Protein 2VG0 (pdb70)

Structure (mmCIF, N/CA/C/O backbone):
data_2VG0
#
_entry.id   2VG0
#
_cel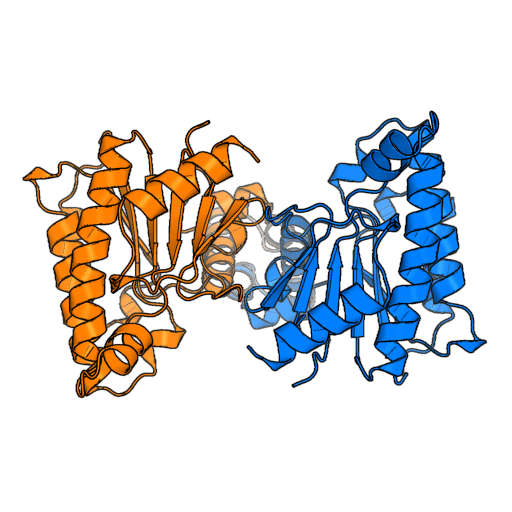l.length_a   58.517
_cell.length_b   73.541
_cell.length_c   102.561
_cell.angle_alpha   90.00
_cell.angle_beta   90.00
_cell.angle_gamma   90.00
#
_symmetry.space_group_name_H-M   'P 21 21 21'
#
loop_
_entity.id
_entity.type
_entity.pdbx_description
1 polymer 'SHORT-CHAIN Z-ISOPRENYL DIPHOSPHATE SYNTHETASE'
2 non-polymer 'GERANYL DIPHOSPHATE'
3 non-polymer GLYCEROL
4 water water
#
loop_
_atom_site.group_PDB
_atom_site.id
_atom_site.type_symbol
_atom_site.label_atom_id
_atom_site.label_alt_id
_atom_site.label_comp_id
_atom_site.label_asym_id
_atom_site.label_entity_id
_atom_site.label_seq_id
_atom_site.pdbx_PDB_ins_code
_atom_site.Cartn_x
_atom_site.Cartn_y
_atom_site.Cartn_z
_atom_site.occupancy
_atom_site.B_iso_or_equiv
_atom_site.auth_seq_id
_atom_site.auth_comp_id
_atom_site.auth_asym_id
_atom_site.auth_atom_id
_atom_site.pdbx_PDB_model_num
ATOM 1 N N . ASP A 1 1 ? 19.213 -17.761 -8.624 1.00 41.90 30 ASP A N 1
ATOM 2 C CA . ASP A 1 1 ? 18.057 -16.990 -8.099 1.00 41.12 30 ASP A CA 1
ATOM 3 C C . ASP A 1 1 ? 18.540 -15.813 -7.265 1.00 39.82 30 ASP A C 1
ATOM 4 O O . ASP A 1 1 ? 17.937 -14.740 -7.306 1.00 39.91 30 ASP A O 1
ATOM 9 N N . LEU A 1 2 ? 19.612 -16.038 -6.502 1.00 37.27 31 LEU A N 1
ATOM 10 C CA . LEU A 1 2 ? 20.157 -15.064 -5.551 1.00 35.43 31 LEU A CA 1
ATOM 11 C C . LEU A 1 2 ? 21.511 -14.506 -6.003 1.00 32.95 31 LEU A C 1
ATOM 12 O O . LEU A 1 2 ? 22.395 -15.257 -6.401 1.00 32.02 31 LEU A O 1
ATOM 17 N N . PRO A 1 3 ? 21.697 -13.181 -5.933 1.00 30.50 32 PRO A N 1
ATOM 18 C CA . PRO A 1 3 ? 23.046 -12.705 -6.242 1.00 30.03 32 PRO A CA 1
ATOM 19 C C . PRO A 1 3 ? 24.099 -13.237 -5.282 1.00 28.76 32 PRO A C 1
ATOM 20 O O . PRO A 1 3 ? 23.826 -13.414 -4.100 1.00 29.46 32 PRO A O 1
ATOM 24 N N . ARG A 1 4 ? 25.288 -13.505 -5.804 1.00 28.14 33 ARG A N 1
ATOM 25 C CA . ARG A 1 4 ? 26.452 -13.750 -4.986 1.00 28.25 33 ARG A CA 1
ATOM 26 C C . ARG A 1 4 ? 27.023 -12.441 -4.452 1.00 27.02 33 ARG A C 1
ATOM 27 O O . ARG A 1 4 ? 27.460 -12.354 -3.299 1.00 26.11 33 ARG A O 1
ATOM 35 N N . HIS A 1 5 ? 27.019 -11.424 -5.309 1.00 26.06 34 HIS A N 1
ATOM 36 C CA . HIS A 1 5 ? 27.652 -10.152 -5.014 1.00 25.91 34 HIS A CA 1
ATOM 37 C C . HIS A 1 5 ? 26.700 -9.038 -5.451 1.00 25.58 34 HIS A C 1
ATOM 38 O O . HIS A 1 5 ? 26.320 -8.958 -6.627 1.00 25.92 34 HIS A O 1
ATOM 45 N N . ILE A 1 6 ? 26.264 -8.228 -4.495 1.00 25.43 35 ILE A N 1
ATOM 46 C CA . ILE A 1 6 ? 25.464 -7.048 -4.797 1.00 25.80 35 ILE A CA 1
ATOM 47 C C . ILE A 1 6 ? 26.302 -5.810 -4.595 1.00 25.78 35 ILE A C 1
ATOM 48 O O . ILE A 1 6 ? 26.982 -5.667 -3.573 1.00 26.00 35 ILE A O 1
ATOM 53 N N . ALA A 1 7 ? 26.215 -4.892 -5.555 1.00 26.22 36 ALA A N 1
ATOM 54 C CA . ALA A 1 7 ? 26.907 -3.612 -5.469 1.00 26.13 36 ALA A CA 1
ATOM 55 C C . ALA A 1 7 ? 25.862 -2.515 -5.397 1.00 26.65 36 ALA A C 1
ATOM 56 O O . ALA A 1 7 ? 24.823 -2.596 -6.055 1.00 26.82 36 ALA A O 1
ATOM 58 N N . VAL A 1 8 ? 26.116 -1.513 -4.562 1.00 27.22 37 VAL A N 1
ATOM 59 C CA . VAL A 1 8 ? 25.131 -0.477 -4.282 1.00 28.19 37 VAL A CA 1
ATOM 60 C C . VAL A 1 8 ? 25.757 0.892 -4.434 1.00 28.61 37 VAL A C 1
ATOM 61 O O . VAL A 1 8 ? 26.762 1.197 -3.784 1.00 26.84 37 VAL A O 1
ATOM 65 N N . LEU A 1 9 ? 25.174 1.699 -5.319 1.00 29.21 38 LEU A N 1
ATOM 66 C CA . LEU A 1 9 ? 25.540 3.106 -5.446 1.00 31.84 38 LEU A CA 1
ATOM 67 C C . LEU A 1 9 ? 24.521 3.901 -4.655 1.00 33.19 38 LEU A C 1
ATOM 68 O O . LEU A 1 9 ? 23.347 3.931 -5.008 1.00 35.72 38 LEU A O 1
ATOM 73 N N . CYS A 1 10 ? 24.997 4.581 -3.634 1.00 33.95 39 CYS A N 1
ATOM 74 C CA . CYS A 1 10 ? 24.165 5.241 -2.626 1.00 34.28 39 CYS A CA 1
ATOM 75 C C . CYS A 1 10 ? 23.889 6.722 -2.908 1.00 34.71 39 CYS A C 1
ATOM 76 O O . CYS A 1 10 ? 24.317 7.603 -2.163 1.00 37.32 39 CYS A O 1
ATOM 79 N N . ASP A 1 11 ? 23.094 6.973 -3.926 1.00 34.24 40 ASP A N 1
ATOM 80 C CA . ASP A 1 11 ? 22.866 8.304 -4.432 1.00 34.02 40 ASP A CA 1
ATOM 81 C C . ASP A 1 11 ? 21.680 8.974 -3.764 1.00 32.76 40 ASP A C 1
ATOM 82 O O . ASP A 1 11 ? 20.743 8.298 -3.353 1.00 32.81 40 ASP A O 1
ATOM 87 N N . GLY A 1 12 ? 21.714 10.300 -3.726 1.00 31.58 41 GLY A N 1
ATOM 88 C CA . GLY A 1 12 ? 20.559 11.096 -3.316 1.00 31.29 41 GLY A CA 1
ATOM 89 C C . GLY A 1 12 ? 20.600 11.602 -1.903 1.00 30.28 41 GLY A C 1
ATOM 90 O O . GLY A 1 12 ? 19.593 12.066 -1.391 1.00 29.88 41 GLY A O 1
ATOM 91 N N . ASN A 1 13 ? 21.750 11.506 -1.248 1.00 29.74 42 ASN A N 1
ATOM 92 C CA . ASN A 1 13 ? 21.834 11.910 0.159 1.00 29.92 42 ASN A CA 1
ATOM 93 C C . ASN A 1 13 ? 21.575 13.399 0.346 1.00 29.14 42 ASN A C 1
ATOM 94 O O . ASN A 1 13 ? 20.861 13.806 1.264 1.00 29.49 42 ASN A O 1
ATOM 99 N N . ARG A 1 14 ? 22.145 14.219 -0.530 1.00 28.96 43 ARG A N 1
ATOM 100 C CA . ARG A 1 14 ? 21.973 15.670 -0.380 1.00 29.25 43 ARG A CA 1
ATOM 101 C C . ARG A 1 14 ? 20.556 16.073 -0.757 1.00 28.88 43 ARG A C 1
ATOM 102 O O . ARG A 1 14 ? 19.905 16.837 -0.041 1.00 28.88 43 ARG A O 1
ATOM 110 N N . ARG A 1 15 ? 20.066 15.536 -1.863 1.00 29.04 44 ARG A N 1
ATOM 111 C CA . ARG A 1 15 ? 18.686 15.777 -2.281 1.00 29.66 44 ARG A CA 1
ATOM 112 C C . ARG A 1 15 ? 17.700 15.378 -1.195 1.00 28.59 44 ARG A C 1
ATOM 113 O O . ARG A 1 15 ? 16.717 16.077 -0.950 1.00 28.32 44 ARG A O 1
ATOM 121 N N . TRP A 1 16 ? 17.964 14.249 -0.546 1.00 27.93 45 TRP A N 1
ATOM 122 C CA . TRP A 1 16 ? 17.135 13.810 0.556 1.00 27.47 45 TRP A CA 1
ATOM 123 C C . TRP A 1 16 ? 17.114 14.857 1.675 1.00 26.77 45 TRP A C 1
ATOM 124 O O . TRP A 1 16 ? 16.051 15.199 2.187 1.00 25.89 45 TRP A O 1
ATOM 135 N N . ALA A 1 17 ? 18.289 15.354 2.054 1.00 26.69 46 ALA A N 1
ATOM 136 C CA . ALA A 1 17 ? 18.387 16.335 3.138 1.00 26.69 46 ALA A CA 1
ATOM 137 C C . ALA A 1 17 ? 17.617 17.598 2.764 1.00 26.68 46 ALA A C 1
ATOM 138 O O . ALA A 1 17 ? 16.850 18.124 3.559 1.00 27.02 46 ALA A O 1
ATOM 140 N N . ARG A 1 18 ? 17.800 18.078 1.542 1.00 27.77 47 ARG A N 1
ATOM 141 C CA . ARG A 1 18 ? 17.085 19.283 1.108 1.00 28.63 47 ARG A CA 1
ATOM 142 C C . ARG A 1 18 ? 15.575 19.094 1.120 1.00 29.09 47 ARG A C 1
ATOM 143 O O . ARG A 1 18 ? 14.833 19.988 1.548 1.00 28.94 47 ARG A O 1
ATOM 151 N N . SER A 1 19 ? 15.134 17.927 0.669 1.00 29.70 48 SER A N 1
ATOM 152 C CA . SER A 1 19 ? 13.711 17.608 0.585 1.00 30.58 48 SER A CA 1
ATOM 153 C C . SER A 1 19 ? 13.117 17.619 1.983 1.00 31.23 48 SER A C 1
ATOM 154 O O . SER A 1 19 ? 12.007 18.092 2.188 1.00 31.14 48 SER A O 1
ATOM 157 N N . ALA A 1 20 ? 13.902 17.153 2.948 1.00 31.21 49 ALA A N 1
ATOM 158 C CA . ALA A 1 20 ? 13.486 17.106 4.352 1.00 31.82 49 ALA A CA 1
ATOM 159 C C . ALA A 1 20 ? 13.567 18.465 5.052 1.00 32.32 49 ALA A C 1
ATOM 160 O O . ALA A 1 20 ? 13.141 18.603 6.201 1.00 32.53 49 ALA A O 1
ATOM 162 N N . GLY A 1 21 ? 14.097 19.472 4.372 1.00 32.36 50 GLY A N 1
ATOM 163 C CA . GLY A 1 21 ? 14.193 20.822 4.928 1.00 32.68 50 GLY A CA 1
ATOM 164 C C . GLY A 1 21 ? 15.445 21.118 5.728 1.00 32.92 50 GLY A C 1
ATOM 165 O O . GLY A 1 21 ? 15.492 22.118 6.439 1.00 33.61 50 GLY A O 1
ATOM 166 N N . TYR A 1 22 ? 16.467 20.267 5.622 1.00 32.58 51 TYR A N 1
ATOM 167 C CA . TYR A 1 22 ? 17.704 20.484 6.364 1.00 33.22 51 TYR A CA 1
ATOM 168 C C . TYR A 1 22 ? 18.615 21.402 5.563 1.00 33.96 51 TYR A C 1
ATOM 169 O O . TYR A 1 22 ? 18.675 21.292 4.350 1.00 33.90 51 TYR A O 1
ATOM 178 N N . ASP A 1 23 ? 19.292 22.321 6.244 1.00 35.46 52 ASP A N 1
ATOM 179 C CA . ASP A 1 23 ? 20.231 23.231 5.569 1.00 35.80 52 ASP A CA 1
ATOM 180 C C . ASP A 1 23 ? 21.595 22.571 5.453 1.00 36.16 52 ASP A C 1
ATOM 181 O O . ASP A 1 23 ? 22.395 22.910 4.564 1.00 36.64 52 ASP A O 1
ATOM 186 N N . ASP A 1 24 ? 21.843 21.611 6.337 1.00 35.38 53 ASP A N 1
ATOM 187 C CA . ASP A 1 24 ? 23.122 20.932 6.404 1.00 34.55 53 ASP A CA 1
ATOM 188 C C . ASP A 1 24 ? 22.956 19.563 5.750 1.00 33.58 53 ASP A C 1
ATOM 189 O O . ASP A 1 24 ? 22.241 18.712 6.274 1.00 32.25 53 ASP A O 1
ATOM 194 N N . VAL A 1 25 ? 23.597 19.354 4.603 1.00 32.57 54 VAL A N 1
ATOM 195 C CA . VAL A 1 25 ? 23.410 18.102 3.867 1.00 32.31 54 VAL A CA 1
ATOM 196 C C . VAL A 1 25 ? 24.021 16.898 4.579 1.00 31.34 54 VAL A C 1
ATOM 197 O O . VAL A 1 25 ? 23.698 15.751 4.248 1.00 30.69 54 VAL A O 1
ATOM 201 N N . SER A 1 26 ? 24.874 17.139 5.572 1.00 31.34 55 SER A N 1
ATOM 202 C CA . SER A 1 26 ? 25.416 16.022 6.353 1.00 31.14 55 SER A CA 1
ATOM 203 C C . SER A 1 26 ? 24.303 15.217 7.052 1.00 30.53 55 SER A C 1
ATOM 204 O O . SER A 1 26 ? 24.491 14.042 7.345 1.00 30.84 55 SER A O 1
ATOM 207 N N . TYR A 1 27 ? 23.136 15.818 7.286 1.00 29.81 56 TYR A N 1
ATOM 208 C CA . TYR A 1 27 ? 21.981 15.067 7.805 1.00 29.34 56 TYR A CA 1
ATOM 209 C C . TYR A 1 27 ? 21.636 13.949 6.826 1.00 28.07 56 TYR A C 1
ATOM 210 O O . TYR A 1 27 ? 21.305 12.837 7.231 1.00 27.12 56 TYR A O 1
ATOM 219 N N . GLY A 1 28 ? 21.745 14.244 5.539 1.00 27.20 57 GLY A N 1
ATOM 220 C CA . GLY A 1 28 ? 21.554 13.233 4.481 1.00 27.58 57 GLY A CA 1
ATOM 221 C C . GLY A 1 28 ? 22.595 12.140 4.508 1.00 28.24 57 GLY A C 1
ATOM 222 O O . GLY A 1 28 ? 22.281 10.938 4.451 1.00 27.96 57 GLY A O 1
ATOM 223 N N . TYR A 1 29 ? 23.854 12.537 4.612 1.00 28.43 58 TYR A N 1
ATOM 224 C CA . TYR A 1 29 ? 24.917 11.541 4.675 1.00 29.31 58 TYR A CA 1
ATOM 225 C C . TYR A 1 29 ? 24.814 10.654 5.909 1.00 28.53 58 TYR A C 1
ATOM 226 O O . TYR A 1 29 ? 25.071 9.461 5.827 1.00 28.81 58 TYR A O 1
ATOM 235 N N . ARG A 1 30 ? 24.395 11.218 7.033 1.00 28.41 59 ARG A N 1
ATOM 236 C CA . ARG A 1 30 ? 24.282 10.453 8.268 1.00 29.08 59 ARG A CA 1
ATOM 237 C C . ARG A 1 30 ? 23.140 9.447 8.164 1.00 27.98 59 ARG A C 1
ATOM 238 O O . ARG A 1 30 ? 23.273 8.312 8.627 1.00 27.20 59 ARG A O 1
ATOM 246 N N . MET A 1 31 ? 22.031 9.842 7.533 1.00 27.01 60 MET A N 1
ATOM 247 C CA . MET A 1 31 ? 20.941 8.896 7.340 1.00 26.81 60 MET A CA 1
ATOM 248 C C . MET A 1 31 ? 21.343 7.840 6.317 1.00 26.27 60 MET A C 1
ATOM 249 O O . MET A 1 31 ? 21.026 6.662 6.478 1.00 26.16 60 MET A O 1
ATOM 254 N N . GLY A 1 32 ? 22.051 8.244 5.267 1.00 26.18 61 GLY A N 1
ATOM 255 C CA . GLY A 1 32 ? 22.574 7.262 4.321 1.00 26.44 61 GLY A CA 1
ATOM 256 C C . GLY A 1 32 ? 23.484 6.253 4.990 1.00 26.57 61 GLY A C 1
ATOM 257 O O . GLY A 1 32 ? 23.430 5.055 4.701 1.00 26.66 61 GLY A O 1
ATOM 258 N N . ALA A 1 33 ? 24.311 6.730 5.914 1.00 26.81 62 ALA A N 1
ATOM 259 C CA . ALA A 1 33 ? 25.191 5.844 6.683 1.00 26.72 62 ALA A CA 1
ATOM 260 C C . ALA A 1 33 ? 24.387 4.826 7.504 1.00 26.82 62 ALA A C 1
ATOM 261 O O . ALA A 1 33 ? 24.756 3.647 7.598 1.00 27.53 62 ALA A O 1
ATOM 263 N N . ALA A 1 34 ? 23.291 5.269 8.117 1.00 26.48 63 ALA A N 1
ATOM 264 C CA . ALA A 1 34 ? 22.409 4.335 8.817 1.00 26.90 63 ALA A CA 1
ATOM 265 C C . ALA A 1 34 ? 21.854 3.267 7.876 1.00 26.50 63 ALA A C 1
ATOM 266 O O . ALA A 1 34 ? 21.753 2.111 8.236 1.00 26.74 63 ALA A O 1
ATOM 268 N N . LYS A 1 35 ? 21.468 3.684 6.673 1.00 26.64 64 LYS A N 1
ATOM 269 C CA . LYS A 1 35 ? 20.929 2.766 5.671 1.00 27.31 64 LYS A CA 1
ATOM 270 C C . LYS A 1 35 ? 21.969 1.804 5.123 1.00 27.28 64 LYS A C 1
ATOM 271 O O . LYS A 1 35 ? 21.639 0.673 4.764 1.00 27.18 64 LYS A O 1
ATOM 277 N N . ILE A 1 36 ? 23.220 2.242 5.042 1.00 27.88 65 ILE A N 1
ATOM 278 C CA . ILE A 1 36 ? 24.291 1.323 4.660 1.00 28.38 65 ILE A CA 1
ATOM 279 C C . ILE A 1 36 ? 24.359 0.183 5.659 1.00 27.73 65 ILE A C 1
ATOM 280 O O . ILE A 1 36 ? 24.395 -0.985 5.270 1.00 27.68 65 ILE A O 1
ATOM 285 N N . ALA A 1 37 ? 24.348 0.519 6.951 1.00 27.73 66 ALA A N 1
ATOM 286 C CA . ALA A 1 37 ? 24.381 -0.496 7.992 1.00 27.79 66 ALA A CA 1
ATOM 287 C C . ALA A 1 37 ? 23.201 -1.459 7.876 1.00 27.95 66 ALA A C 1
ATOM 288 O O . ALA A 1 37 ? 23.374 -2.686 7.990 1.00 27.66 66 ALA A O 1
ATOM 290 N N . GLU A 1 38 ? 22.006 -0.918 7.649 1.00 27.50 67 GLU A N 1
ATOM 291 C CA . GLU A 1 38 ? 20.823 -1.759 7.455 1.00 27.50 67 GLU A CA 1
ATOM 292 C C . GLU A 1 38 ? 20.958 -2.690 6.267 1.00 26.99 67 GLU A C 1
ATOM 293 O O . GLU A 1 38 ? 20.705 -3.882 6.382 1.00 26.69 67 GLU A O 1
ATOM 299 N N . MET A 1 39 ? 21.333 -2.120 5.126 1.00 27.21 68 MET A N 1
ATOM 300 C CA . MET A 1 39 ? 21.454 -2.846 3.868 1.00 27.36 68 MET A CA 1
ATOM 301 C C . MET A 1 39 ? 22.408 -4.024 4.024 1.00 26.71 68 MET A C 1
ATOM 302 O O . MET A 1 39 ? 22.105 -5.130 3.584 1.00 26.47 68 MET A O 1
ATOM 307 N N . LEU A 1 40 ? 23.560 -3.799 4.649 1.00 26.43 69 LEU A N 1
ATOM 308 C CA . LEU A 1 40 ? 24.538 -4.881 4.822 1.00 26.92 69 LEU A CA 1
ATOM 309 C C . LEU A 1 40 ? 23.978 -6.007 5.687 1.00 27.03 69 LEU A C 1
ATOM 310 O O . LEU A 1 40 ? 24.156 -7.179 5.379 1.00 26.39 69 LEU A O 1
ATOM 315 N N . ARG A 1 41 ? 23.227 -5.657 6.726 1.00 27.67 70 ARG A N 1
ATOM 316 C CA . ARG A 1 41 ? 22.525 -6.670 7.529 1.00 28.65 70 ARG A CA 1
ATOM 317 C C . ARG A 1 41 ? 21.538 -7.476 6.696 1.00 27.51 70 ARG A C 1
ATOM 318 O O . ARG A 1 41 ? 21.495 -8.699 6.805 1.00 27.05 70 ARG A O 1
ATOM 326 N N . TRP A 1 42 ? 20.781 -6.803 5.833 1.00 27.03 71 TRP A N 1
ATOM 327 C CA . TRP A 1 42 ? 19.821 -7.474 4.966 1.00 26.71 71 TRP A CA 1
ATOM 328 C C . TRP A 1 42 ? 20.537 -8.436 4.046 1.00 26.75 71 TRP A C 1
ATOM 329 O O . TRP A 1 42 ? 20.099 -9.562 3.871 1.00 26.85 71 TRP A O 1
ATOM 340 N N . CYS A 1 43 ? 21.632 -7.967 3.454 1.00 26.44 72 CYS A N 1
ATOM 341 C CA . CYS A 1 43 ? 22.426 -8.770 2.539 1.00 26.53 72 CYS A CA 1
ATOM 342 C C . CYS A 1 43 ? 22.953 -10.025 3.226 1.00 27.03 72 CYS A C 1
ATOM 343 O O . CYS A 1 43 ? 22.820 -11.123 2.712 1.00 26.42 72 CYS A O 1
ATOM 346 N N . HIS A 1 44 ? 23.541 -9.852 4.399 1.00 27.61 73 HIS A N 1
ATOM 347 C CA . HIS A 1 44 ? 24.055 -10.982 5.164 1.00 28.41 73 HIS A CA 1
ATOM 348 C C . HIS A 1 44 ? 22.941 -11.990 5.442 1.00 28.27 73 HIS A C 1
ATOM 349 O O . HIS A 1 44 ? 23.086 -13.195 5.213 1.00 27.97 73 HIS A O 1
ATOM 356 N N . GLU A 1 45 ? 21.811 -11.496 5.906 1.00 28.61 74 GLU A N 1
ATOM 357 C CA . GLU A 1 45 ? 20.730 -12.376 6.300 1.00 29.67 74 GLU A CA 1
ATOM 358 C C . GLU A 1 45 ? 20.032 -13.067 5.132 1.00 29.40 74 GLU A C 1
ATOM 359 O O . GLU A 1 45 ? 19.508 -14.161 5.289 1.00 29.17 74 GLU A O 1
ATOM 365 N N . ALA A 1 46 ? 20.098 -12.457 3.960 1.00 29.01 75 ALA A N 1
ATOM 366 C CA . ALA A 1 46 ? 19.534 -13.021 2.747 1.00 28.60 75 ALA A CA 1
ATOM 367 C C . ALA A 1 46 ? 20.483 -14.030 2.096 1.00 28.51 75 ALA A C 1
ATOM 368 O O . ALA A 1 46 ? 20.101 -14.703 1.139 1.00 28.46 75 ALA A O 1
ATOM 370 N N . GLY A 1 47 ? 21.709 -14.137 2.607 1.00 27.59 76 GLY A N 1
ATOM 371 C CA . GLY A 1 47 ? 22.663 -15.136 2.113 1.00 27.78 76 GLY A CA 1
ATOM 372 C C . GLY A 1 47 ? 23.504 -14.650 0.958 1.00 27.50 76 GLY A C 1
ATOM 373 O O . GLY A 1 47 ? 24.117 -15.457 0.235 1.00 27.02 76 GLY A O 1
ATOM 374 N N . ILE A 1 48 ? 23.529 -13.333 0.784 1.00 27.08 77 ILE A N 1
ATOM 375 C CA . ILE A 1 48 ? 24.410 -12.701 -0.190 1.00 27.04 77 ILE A CA 1
ATOM 376 C C . ILE A 1 48 ? 25.838 -12.882 0.322 1.00 27.07 77 ILE A C 1
ATOM 377 O O . ILE A 1 48 ? 26.090 -12.711 1.517 1.00 27.62 77 ILE A O 1
ATOM 382 N N . GLU A 1 49 ? 26.769 -13.262 -0.551 1.00 27.19 78 GLU A N 1
ATOM 383 C CA . GLU A 1 49 ? 28.140 -13.550 -0.109 1.00 27.41 78 GLU A CA 1
ATOM 384 C C . GLU A 1 49 ? 29.024 -12.326 0.038 1.00 26.85 78 GLU A C 1
ATOM 385 O O . GLU A 1 49 ? 29.906 -12.290 0.892 1.00 26.90 78 GLU A O 1
ATOM 391 N N . LEU A 1 50 ? 28.805 -11.337 -0.826 1.00 25.88 79 LEU A N 1
ATOM 392 C CA . LEU A 1 50 ? 29.651 -10.161 -0.897 1.00 25.83 79 LEU A CA 1
ATOM 393 C C . LEU A 1 50 ? 28.785 -8.964 -1.249 1.00 25.22 79 LEU A C 1
ATOM 394 O O . LEU A 1 50 ? 27.917 -9.066 -2.099 1.00 25.14 79 LEU A O 1
ATOM 399 N N . ALA A 1 51 ? 28.988 -7.860 -0.539 1.00 24.65 80 ALA A N 1
ATOM 400 C CA . ALA A 1 51 ? 28.325 -6.598 -0.848 1.00 24.40 80 ALA A CA 1
ATOM 401 C C . ALA A 1 51 ? 29.382 -5.539 -1.012 1.00 24.08 80 ALA A C 1
ATOM 402 O O . ALA A 1 51 ? 30.288 -5.432 -0.184 1.00 24.90 80 ALA A O 1
ATOM 404 N N . THR A 1 52 ? 29.249 -4.727 -2.059 1.00 24.49 81 THR A N 1
ATOM 405 C CA . THR A 1 52 ? 30.131 -3.579 -2.229 1.00 24.74 81 THR A CA 1
ATOM 406 C C . THR A 1 52 ? 29.296 -2.335 -2.126 1.00 25.47 81 THR A C 1
ATOM 407 O O . THR A 1 52 ? 28.299 -2.200 -2.850 1.00 26.61 81 THR A O 1
ATOM 411 N N . VAL A 1 53 ? 29.718 -1.402 -1.276 1.00 25.72 82 VAL A N 1
ATOM 412 C CA . VAL A 1 53 ? 28.978 -0.166 -1.112 1.00 26.35 82 VAL A CA 1
ATOM 413 C C . VAL A 1 53 ? 29.846 1.002 -1.559 1.00 26.55 82 VAL A C 1
ATOM 414 O O . VAL A 1 53 ? 31.010 1.095 -1.182 1.00 26.10 82 VAL A O 1
ATOM 418 N N . TYR A 1 54 ? 29.271 1.874 -2.379 1.00 27.59 83 TYR A N 1
ATOM 419 C CA . TYR A 1 54 ? 29.996 3.010 -2.919 1.00 28.85 83 TYR A CA 1
ATOM 420 C C . TYR A 1 54 ? 29.899 4.175 -1.966 1.00 29.55 83 TYR A C 1
ATOM 421 O O . TYR A 1 54 ? 28.868 4.867 -1.903 1.00 31.30 83 TYR A O 1
ATOM 430 N N . LEU A 1 55 ? 30.961 4.399 -1.210 1.00 29.02 84 LEU A N 1
ATOM 431 C CA . LEU A 1 55 ? 30.948 5.411 -0.176 1.00 28.78 84 LEU A CA 1
ATOM 432 C C . LEU A 1 55 ? 31.545 6.741 -0.628 1.00 28.42 84 LEU A C 1
ATOM 433 O O . LEU A 1 55 ? 31.066 7.786 -0.220 1.00 28.48 84 LEU A O 1
ATOM 438 N N . LEU A 1 56 ? 32.587 6.716 -1.443 1.00 28.04 85 LEU A N 1
ATOM 439 C CA . LEU A 1 56 ? 33.237 7.964 -1.844 1.00 29.10 85 LEU A CA 1
ATOM 440 C C . LEU A 1 56 ? 33.913 7.816 -3.189 1.00 29.37 85 LEU A C 1
ATOM 441 O O . LEU A 1 56 ? 34.836 7.039 -3.339 1.00 28.27 85 LEU A O 1
ATOM 446 N N . SER A 1 57 ? 33.395 8.553 -4.172 1.00 30.11 86 SER A N 1
ATOM 447 C CA . SER A 1 57 ? 33.938 8.573 -5.510 1.00 31.70 86 SER A CA 1
ATOM 448 C C . SER A 1 57 ? 35.039 9.599 -5.596 1.00 32.43 86 SER A C 1
ATOM 449 O O . SER A 1 57 ? 35.115 10.520 -4.786 1.00 31.28 86 SER A O 1
ATOM 452 N N . THR A 1 58 ? 35.874 9.486 -6.615 1.00 34.31 87 THR A N 1
ATOM 453 C CA . THR A 1 58 ? 36.863 10.540 -6.847 1.00 36.05 87 THR A CA 1
ATOM 454 C C . THR A 1 58 ? 36.158 11.884 -7.157 1.00 37.44 87 THR A C 1
ATOM 455 O O . THR A 1 58 ? 36.643 12.940 -6.731 1.00 37.80 87 THR A O 1
ATOM 459 N N . GLU A 1 59 ? 34.999 11.848 -7.822 1.00 38.57 88 GLU A N 1
ATOM 460 C CA . GLU A 1 59 ? 34.188 13.070 -8.038 1.00 40.14 88 GLU A CA 1
ATOM 461 C C . GLU A 1 59 ? 33.879 13.767 -6.719 1.00 40.29 88 GLU A C 1
ATOM 462 O O . GLU A 1 59 ? 34.046 14.984 -6.588 1.00 40.12 88 GLU A O 1
ATOM 468 N N . ASN A 1 60 ? 33.436 12.992 -5.731 1.00 40.59 89 ASN A N 1
ATOM 469 C CA . ASN A 1 60 ? 33.047 13.543 -4.427 1.00 41.24 89 ASN A CA 1
ATOM 470 C C . ASN A 1 60 ? 34.172 14.328 -3.773 1.00 41.40 89 ASN A C 1
ATOM 471 O O . ASN A 1 60 ? 33.928 15.234 -2.983 1.00 40.57 89 ASN A O 1
ATOM 476 N N . LEU A 1 61 ? 35.403 13.935 -4.080 1.00 41.94 90 LEU A N 1
ATOM 477 C CA . LEU A 1 61 ? 36.588 14.497 -3.448 1.00 43.21 90 LEU A CA 1
ATOM 478 C C . LEU A 1 61 ? 36.915 15.916 -3.925 1.00 44.05 90 LEU A C 1
ATOM 479 O O . LEU A 1 61 ? 37.826 16.546 -3.407 1.00 42.87 90 LEU A O 1
ATOM 484 N N . GLN A 1 62 ? 36.168 16.417 -4.901 1.00 45.73 91 GLN A N 1
ATOM 485 C CA . GLN A 1 62 ? 36.402 17.764 -5.426 1.00 47.30 91 GLN A CA 1
ATOM 486 C C . GLN A 1 62 ? 35.561 18.829 -4.731 1.00 48.36 91 GLN A C 1
ATOM 487 O O . GLN A 1 62 ? 35.683 20.012 -5.027 1.00 49.30 91 GLN A O 1
ATOM 493 N N . ARG A 1 63 ? 34.746 18.424 -3.772 1.00 49.13 92 ARG A N 1
ATOM 494 C CA . ARG A 1 63 ? 33.770 19.329 -3.189 1.00 49.38 92 ARG A CA 1
ATOM 495 C C . ARG A 1 63 ? 34.328 20.173 -2.059 1.00 48.84 92 ARG A C 1
ATOM 496 O O . ARG A 1 63 ? 35.471 19.989 -1.621 1.00 48.85 92 ARG A O 1
ATOM 504 N N . ASP A 1 64 ? 33.507 21.116 -1.605 1.00 47.41 93 ASP A N 1
ATOM 505 C CA . ASP A 1 64 ? 33.890 22.017 -0.532 1.00 46.74 93 ASP A CA 1
ATOM 506 C C . ASP A 1 64 ? 34.675 21.262 0.537 1.00 45.51 93 ASP A C 1
ATOM 507 O O . ASP A 1 64 ? 34.176 20.272 1.068 1.00 44.79 93 ASP A O 1
ATOM 512 N N . PRO A 1 65 ? 35.902 21.718 0.848 1.00 44.36 94 PRO A N 1
ATOM 513 C CA . PRO A 1 65 ? 36.733 21.085 1.881 1.00 43.77 94 PRO A CA 1
ATOM 514 C C . PRO A 1 65 ? 36.038 20.776 3.212 1.00 43.10 94 PRO A C 1
ATOM 515 O O . PRO A 1 65 ? 36.218 19.676 3.746 1.00 42.24 94 PRO A O 1
ATOM 519 N N . ASP A 1 66 ? 35.254 21.714 3.736 1.00 42.43 95 ASP A N 1
ATOM 520 C CA . ASP A 1 66 ? 34.608 21.510 5.041 1.00 42.37 95 ASP A CA 1
ATOM 521 C C . ASP A 1 66 ? 33.528 20.441 4.944 1.00 41.76 95 ASP A C 1
ATOM 522 O O . ASP A 1 66 ? 33.460 19.529 5.776 1.00 41.59 95 ASP A O 1
ATOM 527 N N . GLU A 1 67 ? 32.678 20.566 3.933 1.00 41.33 96 GLU A N 1
ATOM 528 C CA . GLU A 1 67 ? 31.650 19.559 3.685 1.00 40.68 96 GLU A CA 1
ATOM 529 C C . GLU A 1 67 ? 32.288 18.186 3.458 1.00 39.26 96 GLU A C 1
ATOM 530 O O . GLU A 1 67 ? 31.809 17.168 3.982 1.00 39.12 96 GLU A O 1
ATOM 536 N N . LEU A 1 68 ? 33.371 18.167 2.685 1.00 37.73 97 LEU A N 1
ATOM 537 C CA . LEU A 1 68 ? 34.067 16.925 2.375 1.00 37.04 97 LEU A CA 1
ATOM 538 C C . LEU A 1 68 ? 34.643 16.289 3.630 1.00 36.27 97 LEU A C 1
ATOM 539 O O . LEU A 1 68 ? 34.548 15.079 3.810 1.00 36.30 97 LEU A O 1
ATOM 544 N N . ALA A 1 69 ? 35.220 17.103 4.504 1.00 35.88 98 ALA A N 1
ATOM 545 C CA . ALA A 1 69 ? 35.795 16.578 5.743 1.00 34.95 98 ALA A CA 1
ATOM 546 C C . ALA A 1 69 ? 34.726 15.907 6.594 1.00 34.54 98 ALA A C 1
ATOM 547 O O . ALA A 1 69 ? 34.947 14.796 7.118 1.00 34.32 98 ALA A O 1
ATOM 549 N N . ALA A 1 70 ? 33.581 16.578 6.732 1.00 33.35 99 ALA A N 1
ATOM 550 C CA . ALA A 1 70 ? 32.434 16.057 7.470 1.00 33.23 99 ALA A CA 1
ATOM 551 C C . ALA A 1 70 ? 31.961 14.725 6.878 1.00 32.37 99 ALA A C 1
ATOM 552 O O . ALA A 1 70 ? 31.708 13.759 7.610 1.00 31.73 99 ALA A O 1
ATOM 554 N N . LEU A 1 71 ? 31.868 14.676 5.551 1.00 31.55 100 LEU A N 1
ATOM 555 C CA . LEU A 1 71 ? 31.471 13.458 4.857 1.00 31.09 100 LEU A CA 1
ATOM 556 C C . LEU A 1 71 ? 32.451 12.332 5.148 1.00 30.33 100 LEU A C 1
ATOM 557 O O . LEU A 1 71 ? 32.057 11.184 5.402 1.00 29.77 100 LEU A O 1
ATOM 562 N N . ILE A 1 72 ? 33.737 12.656 5.094 1.00 30.02 101 ILE A N 1
ATOM 563 C CA . ILE A 1 72 ? 34.758 11.622 5.292 1.00 30.30 101 ILE A CA 1
ATOM 564 C C . ILE A 1 72 ? 34.697 11.087 6.712 1.00 29.99 101 ILE A C 1
ATOM 565 O O . ILE A 1 72 ? 34.899 9.906 6.936 1.00 29.64 101 ILE A O 1
ATOM 570 N N . GLU A 1 73 ? 34.378 11.949 7.670 1.00 30.13 102 GLU A N 1
ATOM 571 C CA . GLU A 1 73 ? 34.195 11.490 9.033 1.00 30.27 102 GLU A CA 1
ATOM 572 C C . GLU A 1 73 ? 33.013 10.521 9.156 1.00 29.56 102 GLU A C 1
ATOM 573 O O . GLU A 1 73 ? 33.118 9.500 9.825 1.00 29.37 102 GLU A O 1
ATOM 579 N N . ILE A 1 74 ? 31.892 10.857 8.532 1.00 28.47 103 ILE A N 1
ATOM 580 C CA . ILE A 1 74 ? 30.728 9.968 8.494 1.00 28.37 103 ILE A CA 1
ATOM 581 C C . ILE A 1 74 ? 31.088 8.628 7.864 1.00 28.37 103 ILE A C 1
ATOM 582 O O . ILE A 1 74 ? 30.702 7.579 8.386 1.00 28.71 103 ILE A O 1
ATOM 587 N N . ILE A 1 75 ? 31.827 8.662 6.761 1.00 28.87 104 ILE A N 1
ATOM 588 C CA . ILE A 1 75 ? 32.273 7.432 6.102 1.00 29.52 104 ILE A CA 1
ATOM 589 C C . ILE A 1 75 ? 33.163 6.589 7.021 1.00 29.92 104 ILE A C 1
ATOM 590 O O . ILE A 1 75 ? 32.984 5.354 7.136 1.00 29.53 104 ILE A O 1
ATOM 595 N N . THR A 1 76 ? 34.091 7.238 7.710 1.00 30.49 105 THR A N 1
ATOM 596 C CA . THR A 1 76 ? 35.000 6.520 8.589 1.00 31.36 105 THR A CA 1
ATOM 597 C C . THR A 1 76 ? 34.208 5.860 9.723 1.00 31.32 105 THR A C 1
ATOM 598 O O . THR A 1 76 ? 34.443 4.689 10.036 1.00 31.72 105 THR A O 1
ATOM 602 N N . ASP A 1 77 ? 33.216 6.571 10.263 1.00 31.36 106 ASP A N 1
ATOM 603 C CA . ASP A 1 77 ? 32.286 6.001 11.251 1.00 31.50 106 ASP A CA 1
ATOM 604 C C . ASP A 1 77 ? 31.542 4.776 10.700 1.00 31.17 106 ASP A C 1
ATOM 605 O O . ASP A 1 77 ? 31.424 3.742 11.388 1.00 30.46 106 ASP A O 1
ATOM 610 N N . VAL A 1 78 ? 31.028 4.906 9.476 1.00 30.48 107 VAL A N 1
ATOM 611 C CA . VAL A 1 78 ? 30.345 3.810 8.765 1.00 31.36 107 VAL A CA 1
ATOM 612 C C . VAL A 1 78 ? 31.230 2.566 8.711 1.00 30.78 107 VAL A C 1
ATOM 613 O O . VAL A 1 78 ? 30.817 1.459 9.081 1.00 30.96 107 VAL A O 1
ATOM 617 N N . VAL A 1 79 ? 32.457 2.745 8.252 1.00 30.84 108 VAL A N 1
ATOM 618 C CA . VAL A 1 79 ? 33.362 1.612 8.112 1.00 30.94 108 VAL A CA 1
ATOM 619 C C . VAL A 1 79 ? 33.692 1.002 9.476 1.00 31.46 108 VAL A C 1
ATOM 620 O O . VAL A 1 79 ? 33.760 -0.226 9.621 1.00 31.22 108 VAL A O 1
ATOM 624 N N . GLU A 1 80 ? 33.891 1.848 10.480 1.00 31.96 109 GLU A N 1
ATOM 625 C CA . GLU A 1 80 ? 34.176 1.339 11.807 1.00 33.34 109 GLU A CA 1
ATOM 626 C C . GLU A 1 80 ? 33.003 0.488 12.300 1.00 33.55 109 GLU A C 1
ATOM 627 O O . GLU A 1 80 ? 33.228 -0.553 12.904 1.00 34.47 109 GLU A O 1
ATOM 633 N N . GLU A 1 81 ? 31.771 0.897 11.989 1.00 34.00 110 GLU A N 1
ATOM 634 C CA . GLU A 1 81 ? 30.562 0.114 12.313 1.00 34.52 110 GLU A CA 1
ATOM 635 C C . GLU A 1 81 ? 30.533 -1.200 11.525 1.00 34.03 110 GLU A C 1
ATOM 636 O O . GLU A 1 81 ? 30.268 -2.267 12.084 1.00 34.85 110 GLU A O 1
ATOM 642 N N . ILE A 1 82 ? 30.853 -1.139 10.241 1.00 33.24 111 ILE A N 1
ATOM 643 C CA . ILE A 1 82 ? 30.886 -2.356 9.400 1.00 32.95 111 ILE A CA 1
ATOM 644 C C . ILE A 1 82 ? 31.883 -3.369 9.984 1.00 32.60 111 ILE A C 1
ATOM 645 O O . ILE A 1 82 ? 31.640 -4.588 10.032 1.00 31.78 111 ILE A O 1
ATOM 650 N N . CYS A 1 83 ? 32.993 -2.842 10.483 1.00 32.05 112 CYS A N 1
ATOM 651 C CA . CYS A 1 83 ? 34.066 -3.671 11.009 1.00 31.93 112 CYS A CA 1
ATOM 652 C C . CYS A 1 83 ? 33.892 -4.123 12.465 1.00 32.11 112 CYS A C 1
ATOM 653 O O . CYS A 1 83 ? 34.803 -4.735 13.033 1.00 32.38 112 CYS A O 1
ATOM 656 N N . ALA A 1 84 ? 32.739 -3.831 13.065 1.00 32.48 113 ALA A N 1
ATOM 657 C CA . ALA A 1 84 ? 32.463 -4.259 14.444 1.00 33.05 113 ALA A CA 1
ATOM 658 C C . ALA A 1 84 ? 32.672 -5.764 14.573 1.00 33.51 113 ALA A C 1
ATOM 659 O O . ALA A 1 84 ? 32.160 -6.518 13.748 1.00 33.44 113 ALA A O 1
ATOM 661 N N . PRO A 1 85 ? 33.426 -6.206 15.608 1.00 34.27 114 PRO A N 1
ATOM 662 C CA . PRO A 1 85 ? 33.793 -7.629 15.717 1.00 34.48 114 PRO A CA 1
ATOM 663 C C . PRO A 1 85 ? 32.609 -8.586 15.872 1.00 34.81 114 PRO A C 1
ATOM 664 O O . PRO A 1 85 ? 32.710 -9.748 15.465 1.00 35.08 114 PRO A O 1
ATOM 668 N N . ALA A 1 86 ? 31.488 -8.101 16.405 1.00 35.19 115 ALA A N 1
ATOM 669 C CA . ALA A 1 86 ? 30.281 -8.938 16.557 1.00 35.32 115 ALA A CA 1
ATOM 670 C C . ALA A 1 86 ? 29.686 -9.361 15.218 1.00 35.50 115 ALA A C 1
ATOM 671 O O . ALA A 1 86 ? 29.002 -10.382 15.131 1.00 36.16 115 ALA A O 1
ATOM 673 N N . ASN A 1 87 ? 29.938 -8.580 14.174 1.00 35.09 116 ASN A N 1
ATOM 674 C CA . ASN A 1 87 ? 29.435 -8.918 12.844 1.00 34.94 116 ASN A CA 1
ATOM 675 C C . ASN A 1 87 ? 30.167 -10.119 12.245 1.00 34.42 116 ASN A C 1
ATOM 676 O O . ASN A 1 87 ? 29.563 -10.912 11.533 1.00 35.13 116 ASN A O 1
ATOM 681 N N . HIS A 1 88 ? 31.463 -10.236 12.527 1.00 33.78 117 HIS A N 1
ATOM 682 C CA . HIS A 1 88 ? 32.327 -11.265 11.942 1.00 33.58 117 HIS A CA 1
ATOM 683 C C . HIS A 1 88 ? 32.314 -11.219 10.417 1.00 32.76 117 HIS A C 1
ATOM 684 O O . HIS A 1 88 ? 32.351 -12.253 9.751 1.00 32.15 117 HIS A O 1
ATOM 691 N N . TRP A 1 89 ? 32.262 -10.011 9.879 1.00 31.36 118 TRP A N 1
ATOM 692 C CA . TRP A 1 89 ? 32.314 -9.815 8.437 1.00 31.00 118 TRP A CA 1
ATOM 693 C C . TRP A 1 89 ? 33.749 -9.583 8.011 1.00 30.59 118 TRP A C 1
ATOM 694 O O . TRP A 1 89 ? 34.531 -9.003 8.746 1.00 31.89 118 TRP A O 1
ATOM 705 N N . SER A 1 90 ? 34.092 -10.037 6.821 1.00 29.71 119 SER A N 1
ATOM 706 C CA . SER A 1 90 ? 35.391 -9.775 6.249 1.00 29.35 119 SER A CA 1
ATOM 707 C C . SER A 1 90 ? 35.260 -8.539 5.369 1.00 28.67 119 SER A C 1
ATOM 708 O O . SER A 1 90 ? 34.391 -8.476 4.500 1.00 29.00 119 SER A O 1
ATOM 711 N N . VAL A 1 91 ? 36.143 -7.571 5.578 1.00 27.94 120 VAL A N 1
ATOM 712 C CA . VAL A 1 91 ? 36.025 -6.262 4.941 1.00 28.28 120 VAL A CA 1
ATOM 713 C C . VAL A 1 91 ? 37.266 -5.931 4.106 1.00 28.62 120 VAL A C 1
ATOM 714 O O . VAL A 1 91 ? 38.395 -6.309 4.454 1.00 29.18 120 VAL A O 1
ATOM 718 N N . ARG A 1 92 ? 37.039 -5.269 2.978 1.00 28.96 121 ARG A N 1
ATOM 719 C CA . ARG A 1 92 ? 38.121 -4.836 2.099 1.00 29.02 121 ARG A CA 1
ATOM 720 C C . ARG A 1 92 ? 37.846 -3.427 1.607 1.00 29.71 121 ARG A C 1
ATOM 721 O O . ARG A 1 92 ? 36.711 -3.085 1.254 1.00 30.10 121 ARG A O 1
ATOM 729 N N . THR A 1 93 ? 38.888 -2.605 1.587 1.00 30.05 122 THR A N 1
ATOM 730 C CA . THR A 1 93 ? 38.798 -1.306 0.940 1.00 30.21 122 THR A CA 1
ATOM 731 C C . THR A 1 93 ? 39.012 -1.448 -0.567 1.00 30.13 122 THR A C 1
ATOM 732 O O . THR A 1 93 ? 39.884 -2.190 -1.028 1.00 30.32 122 THR A O 1
ATOM 736 N N . VAL A 1 94 ? 38.185 -0.742 -1.324 1.00 29.34 123 VAL A N 1
ATOM 737 C CA . VAL A 1 94 ? 38.293 -0.689 -2.762 1.00 29.45 123 VAL A CA 1
ATOM 738 C C . VAL A 1 94 ? 38.440 0.805 -3.109 1.00 29.74 123 VAL A C 1
ATOM 739 O O . VAL A 1 94 ? 37.491 1.601 -3.000 1.00 30.17 123 VAL A O 1
ATOM 743 N N . GLY A 1 95 ? 39.650 1.186 -3.507 1.00 29.02 124 GLY A N 1
ATOM 744 C CA . GLY A 1 95 ? 39.957 2.577 -3.779 1.00 29.62 124 GLY A CA 1
ATOM 745 C C . GLY A 1 95 ? 41.218 3.043 -3.083 1.00 29.94 124 GLY A C 1
ATOM 746 O O . GLY A 1 95 ? 41.930 2.263 -2.415 1.00 30.76 124 GLY A O 1
ATOM 747 N N . ASP A 1 96 ? 41.467 4.342 -3.180 1.00 30.15 125 ASP A N 1
ATOM 748 C CA . ASP A 1 96 ? 42.750 4.911 -2.811 1.00 29.48 125 ASP A CA 1
ATOM 749 C C . ASP A 1 96 ? 42.592 5.758 -1.556 1.00 29.19 125 ASP A C 1
ATOM 750 O O . ASP A 1 96 ? 42.112 6.872 -1.631 1.00 28.60 125 ASP A O 1
ATOM 755 N N . LEU A 1 97 ? 43.023 5.233 -0.403 1.00 29.36 126 LEU A N 1
ATOM 756 C CA . LEU A 1 97 ? 42.881 5.977 0.851 1.00 29.04 126 LEU A CA 1
ATOM 757 C C . LEU A 1 97 ? 43.886 7.111 0.912 1.00 28.79 126 LEU A C 1
ATOM 758 O O . LEU A 1 97 ? 43.789 7.968 1.772 1.00 29.15 126 LEU A O 1
ATOM 763 N N . GLY A 1 98 ? 44.856 7.103 0.007 1.00 28.91 127 GLY A N 1
ATOM 764 C CA . GLY A 1 98 ? 45.741 8.235 -0.177 1.00 29.26 127 GLY A CA 1
ATOM 765 C C . GLY A 1 98 ? 45.030 9.531 -0.554 1.00 29.30 127 GLY A C 1
ATOM 766 O O . GLY A 1 98 ? 45.653 10.585 -0.568 1.00 29.26 127 GLY A O 1
ATOM 767 N N . LEU A 1 99 ? 43.730 9.468 -0.848 1.00 29.10 128 LEU A N 1
ATOM 768 C CA . LEU A 1 99 ? 43.005 10.654 -1.269 1.00 30.02 128 LEU A CA 1
ATOM 769 C C . LEU A 1 99 ? 42.129 11.277 -0.173 1.00 30.48 128 LEU A C 1
ATOM 770 O O . LEU A 1 99 ? 41.555 12.335 -0.408 1.00 30.90 128 LEU A O 1
ATOM 775 N N . ILE A 1 100 ? 42.006 10.644 0.994 1.00 30.37 129 ILE A N 1
ATOM 776 C CA . ILE A 1 100 ? 41.004 11.051 1.987 1.00 30.32 129 ILE A CA 1
ATOM 777 C C . ILE A 1 100 ? 41.573 11.774 3.226 1.00 30.23 129 ILE A C 1
ATOM 778 O O . ILE A 1 100 ? 40.822 12.220 4.093 1.00 30.56 129 ILE A O 1
ATOM 783 N N . GLY A 1 101 ? 42.895 11.871 3.296 1.00 29.01 130 GLY A N 1
ATOM 784 C CA . GLY A 1 101 ? 43.584 12.441 4.438 1.00 28.21 130 GLY A CA 1
ATOM 785 C C . GLY A 1 101 ? 44.122 11.329 5.311 1.00 27.56 130 GLY A C 1
ATOM 786 O O . GLY A 1 101 ? 43.521 10.257 5.429 1.00 27.27 130 GLY A O 1
ATOM 787 N N . GLU A 1 102 ? 45.237 11.593 5.965 1.00 26.68 131 GLU A N 1
ATOM 788 C CA . GLU A 1 102 ? 45.948 10.518 6.649 1.00 27.38 131 GLU A CA 1
ATOM 789 C C . GLU A 1 102 ? 45.263 10.021 7.898 1.00 27.26 131 GLU A C 1
ATOM 790 O O . GLU A 1 102 ? 45.282 8.823 8.162 1.00 26.55 131 GLU A O 1
ATOM 796 N N . GLU A 1 103 ? 44.666 10.920 8.675 1.00 28.21 132 GLU A N 1
ATOM 797 C CA . GLU A 1 103 ? 44.009 10.478 9.898 1.00 28.11 132 GLU A CA 1
ATOM 798 C C . GLU A 1 103 ? 42.806 9.567 9.585 1.00 27.95 132 GLU A C 1
ATOM 799 O O . GLU A 1 103 ? 42.716 8.482 10.153 1.00 27.98 132 GLU A O 1
ATOM 805 N N . PRO A 1 104 ? 41.890 9.986 8.680 1.00 27.88 133 PRO A N 1
ATOM 806 C CA . PRO A 1 104 ? 40.846 9.060 8.236 1.00 27.73 133 PRO A CA 1
ATOM 807 C C . PRO A 1 104 ? 41.369 7.762 7.611 1.00 27.71 133 PRO A C 1
ATOM 808 O O . PRO A 1 104 ? 40.838 6.667 7.906 1.00 28.39 133 PRO A O 1
ATOM 812 N N . ALA A 1 105 ? 42.416 7.857 6.794 1.00 26.75 134 ALA A N 1
ATOM 813 C CA . ALA A 1 105 ? 43.018 6.660 6.185 1.00 26.88 134 ALA A CA 1
ATOM 814 C C . ALA A 1 105 ? 43.496 5.664 7.241 1.00 26.87 134 ALA A C 1
ATOM 815 O O . ALA A 1 105 ? 43.201 4.475 7.145 1.00 27.07 134 ALA A O 1
ATOM 817 N N . ARG A 1 106 ? 44.217 6.149 8.255 1.00 26.89 135 ARG A N 1
ATOM 818 C CA . ARG A 1 106 ? 44.655 5.289 9.373 1.00 27.28 135 ARG A CA 1
ATOM 819 C C . ARG A 1 106 ? 43.493 4.606 10.076 1.00 28.00 135 ARG A C 1
ATOM 820 O O . ARG A 1 106 ? 43.561 3.404 10.363 1.00 28.29 135 ARG A O 1
ATOM 828 N N . ARG A 1 107 ? 42.434 5.370 10.347 1.00 29.03 136 ARG A N 1
ATOM 829 C CA . ARG A 1 107 ? 41.257 4.845 11.037 1.00 30.22 136 ARG A CA 1
ATOM 830 C C . ARG A 1 107 ? 40.552 3.801 10.201 1.00 29.89 136 ARG A C 1
ATOM 831 O O . ARG A 1 107 ? 40.147 2.755 10.713 1.00 29.42 136 ARG A O 1
ATOM 839 N N . LEU A 1 108 ? 40.374 4.093 8.920 1.00 29.26 137 LEU A N 1
ATOM 840 C CA . LEU A 1 108 ? 39.755 3.128 8.017 1.00 30.42 137 LEU A CA 1
ATOM 841 C C . LEU A 1 108 ? 40.573 1.866 7.909 1.00 30.49 137 LEU A C 1
ATOM 842 O O . LEU A 1 108 ? 40.045 0.762 8.043 1.00 30.83 137 LEU A O 1
ATOM 847 N N . ARG A 1 109 ? 41.863 2.015 7.634 1.00 31.63 138 ARG A N 1
ATOM 848 C CA . ARG A 1 109 ? 42.738 0.848 7.484 1.00 31.60 138 ARG A CA 1
ATOM 849 C C . ARG A 1 109 ? 42.722 0.023 8.753 1.00 31.15 138 ARG A C 1
ATOM 850 O O . ARG A 1 109 ? 42.614 -1.199 8.686 1.00 31.08 138 ARG A O 1
ATOM 858 N N . GLY A 1 110 ? 42.813 0.687 9.907 1.00 30.49 139 GLY A N 1
ATOM 859 C CA . GLY A 1 110 ? 42.828 -0.004 11.200 1.00 30.51 139 GLY A CA 1
ATOM 860 C C . GLY A 1 110 ? 41.599 -0.874 11.404 1.00 30.23 139 GLY A C 1
ATOM 861 O O . GLY A 1 110 ? 41.708 -2.033 11.850 1.00 30.29 139 GLY A O 1
ATOM 862 N N . ALA A 1 111 ? 40.439 -0.308 11.070 1.00 30.10 140 ALA A N 1
ATOM 863 C CA . ALA A 1 111 ? 39.163 -1.005 11.171 1.00 29.59 140 ALA A CA 1
ATOM 864 C C . ALA A 1 111 ? 39.123 -2.199 10.240 1.00 29.48 140 ALA A C 1
ATOM 865 O O . ALA A 1 111 ? 38.806 -3.304 10.664 1.00 29.53 140 ALA A O 1
ATOM 867 N N . VAL A 1 112 ? 39.450 -1.984 8.974 1.00 29.39 141 VAL A N 1
ATOM 868 C CA . VAL A 1 112 ? 39.377 -3.047 7.978 1.00 30.12 141 VAL A CA 1
ATOM 869 C C . VAL A 1 112 ? 40.367 -4.173 8.287 1.00 30.48 141 VAL A C 1
ATOM 870 O O . VAL A 1 112 ? 40.041 -5.360 8.147 1.00 30.80 141 VAL A O 1
ATOM 874 N N . GLU A 1 113 ? 41.551 -3.802 8.760 1.00 31.25 142 GLU A N 1
ATOM 875 C CA . GLU A 1 113 ? 42.582 -4.790 9.077 1.00 31.88 142 GLU A CA 1
ATOM 876 C C . GLU A 1 113 ? 42.169 -5.673 10.245 1.00 31.77 142 GLU A C 1
ATOM 877 O O . GLU A 1 113 ? 42.597 -6.830 10.326 1.00 32.15 142 GLU A O 1
ATOM 883 N N . SER A 1 114 ? 41.336 -5.135 11.134 1.00 31.49 143 SER A N 1
ATOM 884 C CA . SER A 1 114 ? 40.855 -5.870 12.300 1.00 31.63 143 SER A CA 1
ATOM 885 C C . SER A 1 114 ? 39.882 -6.989 11.953 1.00 31.74 143 SER A C 1
ATOM 886 O O . SER A 1 114 ? 39.564 -7.813 12.818 1.00 31.32 143 SER A O 1
ATOM 889 N N . THR A 1 115 ? 39.385 -7.010 10.715 1.00 31.39 144 THR A N 1
ATOM 890 C CA . THR A 1 115 ? 38.372 -7.986 10.335 1.00 31.74 144 THR A CA 1
ATOM 891 C C . THR A 1 115 ? 39.013 -9.283 9.829 1.00 32.03 144 THR A C 1
ATOM 892 O O . THR A 1 115 ? 40.131 -9.285 9.339 1.00 32.04 144 THR A O 1
ATOM 896 N N . PRO A 1 116 ? 38.304 -10.410 9.963 1.00 33.53 145 PRO A N 1
ATOM 897 C CA . PRO A 1 116 ? 38.885 -11.668 9.494 1.00 34.60 145 PRO A CA 1
ATOM 898 C C . PRO A 1 116 ? 39.033 -11.706 7.989 1.00 35.69 145 PRO A C 1
ATOM 899 O O . PRO A 1 116 ? 38.241 -11.084 7.293 1.00 35.54 145 PRO A O 1
ATOM 903 N N . GLU A 1 117 ? 40.033 -12.424 7.488 1.00 37.47 146 GLU A N 1
ATOM 904 C CA . GLU A 1 117 ? 40.127 -12.657 6.048 1.00 38.17 146 GLU A CA 1
ATOM 905 C C . GLU A 1 117 ? 39.047 -13.651 5.603 1.00 38.28 146 GLU A C 1
ATOM 906 O O . GLU A 1 117 ? 38.507 -13.539 4.494 1.00 39.67 146 GLU A O 1
ATOM 912 N N . VAL A 1 118 ? 38.723 -14.603 6.471 1.00 37.69 147 VAL A N 1
ATOM 913 C CA . VAL A 1 118 ? 37.739 -15.640 6.159 1.00 37.11 147 VAL A CA 1
ATOM 914 C C . VAL A 1 118 ? 36.435 -15.442 6.927 1.00 36.04 147 VAL A C 1
ATOM 915 O O . VAL A 1 118 ? 36.418 -15.404 8.151 1.00 35.49 147 VAL A O 1
ATOM 919 N N . ALA A 1 119 ? 35.337 -15.324 6.189 1.00 34.54 148 ALA A N 1
ATOM 920 C CA . ALA A 1 119 ? 34.038 -15.138 6.805 1.00 33.83 148 ALA A CA 1
ATOM 921 C C . ALA A 1 119 ? 32.937 -15.555 5.841 1.00 32.76 148 ALA A C 1
ATOM 922 O O . ALA A 1 119 ? 33.183 -15.681 4.651 1.00 32.77 148 ALA A O 1
ATOM 924 N N . SER A 1 120 ? 31.736 -15.754 6.372 1.00 31.93 149 SER A N 1
ATOM 925 C CA . SER A 1 120 ? 30.565 -16.071 5.564 1.00 31.66 149 SER A CA 1
ATOM 926 C C . SER A 1 120 ? 30.114 -14.875 4.735 1.00 30.77 149 SER A C 1
ATOM 927 O O . SER A 1 120 ? 29.575 -15.043 3.641 1.00 32.24 149 SER A O 1
ATOM 930 N N . PHE A 1 121 ? 30.351 -13.675 5.247 1.00 28.84 150 PHE A N 1
ATOM 931 C CA . PHE A 1 121 ? 29.927 -12.451 4.562 1.00 27.77 150 PHE A CA 1
ATOM 932 C C . PHE A 1 121 ? 31.089 -11.485 4.426 1.00 26.93 150 PHE A C 1
ATOM 933 O O . PHE A 1 121 ? 31.860 -11.270 5.351 1.00 26.81 150 PHE A O 1
ATOM 941 N N . HIS A 1 122 ? 31.196 -10.914 3.236 1.00 26.45 151 HIS A N 1
ATOM 942 C CA . HIS A 1 122 ? 32.268 -10.006 2.886 1.00 26.28 151 HIS A CA 1
ATOM 943 C C . HIS A 1 122 ? 31.679 -8.680 2.462 1.00 26.01 151 HIS A C 1
ATOM 944 O O . HIS A 1 122 ? 30.651 -8.635 1.771 1.00 25.54 151 HIS A O 1
ATOM 951 N N . VAL A 1 123 ? 32.340 -7.596 2.864 1.00 25.82 152 VAL A N 1
ATOM 952 C CA . VAL A 1 123 ? 31.920 -6.252 2.481 1.00 25.07 152 VAL A CA 1
ATOM 953 C C . VAL A 1 123 ? 33.089 -5.503 1.884 1.00 24.90 152 VAL A C 1
ATOM 954 O O . VAL A 1 123 ? 34.164 -5.465 2.481 1.00 24.48 152 VAL A O 1
ATOM 958 N N . ASN A 1 124 ? 32.874 -4.932 0.700 1.00 24.77 153 ASN A N 1
ATOM 959 C CA . ASN A 1 124 ? 33.848 -4.045 0.097 1.00 24.80 153 ASN A CA 1
ATOM 960 C C . ASN A 1 124 ? 33.344 -2.634 0.352 1.00 24.92 153 ASN A C 1
ATOM 961 O O . ASN A 1 124 ? 32.201 -2.343 0.052 1.00 25.18 153 ASN A O 1
ATOM 966 N N . VAL A 1 125 ? 34.212 -1.755 0.848 1.00 25.27 154 VAL A N 1
ATOM 967 C CA . VAL A 1 125 ? 33.866 -0.359 1.019 1.00 25.52 154 VAL A CA 1
ATOM 968 C C . VAL A 1 125 ? 34.668 0.453 -0.006 1.00 25.94 154 VAL A C 1
ATOM 969 O O . VAL A 1 125 ? 35.901 0.475 0.037 1.00 25.87 154 VAL A O 1
ATOM 973 N N . ALA A 1 126 ? 33.964 1.058 -0.962 1.00 25.40 155 ALA A N 1
ATOM 974 C CA . ALA A 1 126 ? 34.624 1.772 -2.056 1.00 26.14 155 ALA A CA 1
ATOM 975 C C . ALA A 1 126 ? 34.793 3.210 -1.622 1.00 25.96 155 ALA A C 1
ATOM 976 O O . ALA A 1 126 ? 33.810 3.957 -1.491 1.00 26.82 155 ALA A O 1
ATOM 978 N N . VAL A 1 127 ? 36.047 3.579 -1.384 1.00 26.56 156 VAL A N 1
ATOM 979 C CA . VAL A 1 127 ? 36.419 4.888 -0.895 1.00 26.80 156 VAL A CA 1
ATOM 980 C C . VAL A 1 127 ? 37.572 5.440 -1.707 1.00 26.95 156 VAL A C 1
ATOM 981 O O . VAL A 1 127 ? 38.623 4.799 -1.792 1.00 27.26 156 VAL A O 1
ATOM 985 N N . GLY A 1 128 ? 37.405 6.638 -2.252 1.00 26.99 157 GLY A N 1
ATOM 986 C CA . GLY A 1 128 ? 38.407 7.241 -3.122 1.00 26.71 157 GLY A CA 1
ATOM 987 C C . GLY A 1 128 ? 38.560 6.410 -4.377 1.00 27.11 157 GLY A C 1
ATOM 988 O O . GLY A 1 128 ? 39.666 6.065 -4.784 1.00 27.33 157 GLY A O 1
ATOM 989 N N . TYR A 1 129 ? 37.426 6.090 -4.972 1.00 26.72 158 TYR A N 1
ATOM 990 C CA . TYR A 1 129 ? 37.348 5.137 -6.067 1.00 26.74 158 TYR A CA 1
ATOM 991 C C . TYR A 1 129 ? 36.890 5.733 -7.395 1.00 27.01 158 TYR A C 1
ATOM 992 O O . TYR A 1 129 ? 35.970 6.545 -7.450 1.00 28.10 158 TYR A O 1
ATOM 1001 N N . GLY A 1 130 ? 37.512 5.258 -8.468 1.00 26.80 159 GLY A N 1
ATOM 1002 C CA . GLY A 1 130 ? 37.042 5.506 -9.824 1.00 26.58 159 GLY A CA 1
ATOM 1003 C C . GLY A 1 130 ? 37.316 4.279 -10.674 1.00 26.53 159 GLY A C 1
ATOM 1004 O O . GLY A 1 130 ? 38.383 3.675 -10.576 1.00 26.32 159 GLY A O 1
ATOM 1005 N N . GLY A 1 131 ? 36.357 3.929 -11.527 1.00 26.37 160 GLY A N 1
ATOM 1006 C CA . GLY A 1 131 ? 36.461 2.702 -12.326 1.00 25.74 160 GLY A CA 1
ATOM 1007 C C . GLY A 1 131 ? 37.540 2.697 -13.396 1.00 25.07 160 GLY A C 1
ATOM 1008 O O . GLY A 1 131 ? 38.279 1.708 -13.551 1.00 24.66 160 GLY A O 1
ATOM 1009 N N . ARG A 1 132 ? 37.649 3.785 -14.151 1.00 24.91 161 ARG A N 1
ATOM 1010 C CA . ARG A 1 132 ? 38.706 3.852 -15.158 1.00 25.23 161 ARG A CA 1
ATOM 1011 C C . ARG A 1 132 ? 40.057 3.899 -14.475 1.00 25.29 161 ARG A C 1
ATOM 1012 O O . ARG A 1 132 ? 41.000 3.234 -14.894 1.00 24.73 161 ARG A O 1
ATOM 1020 N N . ARG A 1 133 ? 40.149 4.661 -13.392 1.00 25.98 162 ARG A N 1
ATOM 1021 C CA . ARG A 1 133 ? 41.399 4.734 -12.653 1.00 25.93 162 ARG A CA 1
ATOM 1022 C C . ARG A 1 133 ? 41.801 3.372 -12.130 1.00 25.61 162 ARG A C 1
ATOM 1023 O O . ARG A 1 133 ? 42.975 2.993 -12.179 1.00 25.24 162 ARG A O 1
ATOM 1031 N N . GLU A 1 134 ? 40.825 2.613 -11.639 1.00 25.01 163 GLU A N 1
ATOM 1032 C CA . GLU A 1 134 ? 41.114 1.284 -11.138 1.00 25.03 163 GLU A CA 1
ATOM 1033 C C . GLU A 1 134 ? 41.764 0.407 -12.206 1.00 25.11 163 GLU A C 1
ATOM 1034 O O . GLU A 1 134 ? 42.713 -0.332 -11.945 1.00 24.75 163 GLU A O 1
ATOM 1040 N N . ILE A 1 135 ? 41.222 0.466 -13.414 1.00 24.48 164 ILE A N 1
ATOM 1041 C CA . ILE A 1 135 ? 41.749 -0.356 -14.490 1.00 24.21 164 ILE A CA 1
ATOM 1042 C C . ILE A 1 135 ? 43.185 0.052 -14.801 1.00 24.31 164 ILE A C 1
ATOM 1043 O O . ILE A 1 135 ? 44.050 -0.797 -14.994 1.00 24.32 164 ILE A O 1
ATOM 1048 N N . VAL A 1 136 ? 43.426 1.360 -14.869 1.00 24.38 165 VAL A N 1
ATOM 1049 C CA . VAL A 1 136 ? 44.771 1.850 -15.116 1.00 24.64 165 VAL A CA 1
ATOM 1050 C C . VAL A 1 136 ? 45.731 1.370 -14.031 1.00 25.03 165 VAL A C 1
ATOM 1051 O O . VAL A 1 136 ? 46.809 0.849 -14.333 1.00 25.14 165 VAL A O 1
ATOM 1055 N N . ASP A 1 137 ? 45.330 1.512 -12.768 1.00 25.60 166 ASP A N 1
ATOM 1056 C CA . ASP A 1 137 ? 46.164 1.056 -11.668 1.00 26.07 166 ASP A CA 1
ATOM 1057 C C . ASP A 1 137 ? 46.384 -0.458 -11.672 1.00 25.55 166 ASP A C 1
ATOM 1058 O O . ASP A 1 137 ? 47.471 -0.908 -11.320 1.00 26.01 166 ASP A O 1
ATOM 1063 N N . ALA A 1 138 ? 45.386 -1.233 -12.111 1.00 25.45 167 ALA A N 1
ATOM 1064 C CA . ALA A 1 138 ? 45.538 -2.686 -12.292 1.00 25.35 167 ALA A CA 1
ATOM 1065 C C . ALA A 1 138 ? 46.594 -2.996 -13.344 1.00 25.63 167 ALA A C 1
ATOM 1066 O O . ALA A 1 138 ? 47.488 -3.808 -13.126 1.00 25.66 167 ALA A O 1
ATOM 1068 N N . VAL A 1 139 ? 46.502 -2.316 -14.476 1.00 25.05 168 VAL A N 1
ATOM 1069 C CA . VAL A 1 139 ? 47.481 -2.498 -15.548 1.00 25.47 168 VAL A CA 1
ATOM 1070 C C . VAL A 1 139 ? 48.902 -2.160 -15.049 1.00 26.02 168 VAL A C 1
ATOM 1071 O O . VAL A 1 139 ? 49.841 -2.909 -15.280 1.00 26.23 168 VAL A O 1
ATOM 1075 N N . ARG A 1 140 ? 49.036 -1.052 -14.332 1.00 26.92 169 ARG A N 1
ATOM 1076 C CA . ARG A 1 140 ? 50.338 -0.625 -13.819 1.00 28.38 169 ARG A CA 1
ATOM 1077 C C . ARG A 1 140 ? 50.894 -1.677 -12.857 1.00 27.38 169 ARG A C 1
ATOM 1078 O O . ARG A 1 140 ? 52.070 -2.037 -12.936 1.00 27.01 169 ARG A O 1
ATOM 1086 N N . ALA A 1 141 ? 50.030 -2.212 -11.995 1.00 27.02 170 ALA A N 1
ATOM 1087 C CA . ALA A 1 141 ? 50.430 -3.275 -11.075 1.00 27.16 170 ALA A CA 1
ATOM 1088 C C . ALA A 1 141 ? 50.866 -4.542 -11.793 1.00 27.13 170 ALA A C 1
ATOM 1089 O O . ALA A 1 141 ? 51.853 -5.163 -11.422 1.00 27.44 170 ALA A O 1
ATOM 1091 N N . LEU A 1 142 ? 50.098 -4.916 -12.809 1.00 27.01 171 LEU A N 1
ATOM 1092 C CA . LEU A 1 142 ? 50.394 -6.063 -13.631 1.00 27.24 171 LEU A CA 1
ATOM 1093 C C . LEU A 1 142 ? 51.778 -5.940 -14.260 1.00 27.27 171 LEU A C 1
ATOM 1094 O O . LEU A 1 142 ? 52.595 -6.865 -14.177 1.00 27.20 171 LEU A O 1
ATOM 1099 N N . LEU A 1 143 ? 52.039 -4.785 -14.863 1.00 27.34 172 LEU A N 1
ATOM 1100 C CA . LEU A 1 143 ? 53.282 -4.548 -15.580 1.00 28.03 172 LEU A CA 1
ATOM 1101 C C . LEU A 1 143 ? 54.466 -4.472 -14.641 1.00 28.51 172 LEU A C 1
ATOM 1102 O O . LEU A 1 143 ? 55.549 -4.970 -14.954 1.00 28.84 172 LEU A O 1
ATOM 1107 N N . SER A 1 144 ? 54.251 -3.815 -13.509 1.00 29.23 173 SER A N 1
ATOM 1108 C CA . SER A 1 144 ? 55.247 -3.749 -12.445 1.00 30.24 173 SER A CA 1
ATOM 1109 C C . SER A 1 144 ? 55.712 -5.131 -12.001 1.00 30.37 173 SER A C 1
ATOM 1110 O O . SER A 1 144 ? 56.922 -5.373 -11.875 1.00 30.98 173 SER A O 1
ATOM 1113 N N . LYS A 1 145 ? 54.754 -6.025 -11.743 1.00 30.47 174 LYS A N 1
ATOM 1114 C CA . LYS A 1 145 ? 55.054 -7.423 -11.410 1.00 31.11 174 LYS A CA 1
ATOM 1115 C C . LYS A 1 145 ? 55.832 -8.147 -12.502 1.00 30.56 174 LYS A C 1
ATOM 1116 O O . LYS A 1 145 ? 56.780 -8.889 -12.214 1.00 30.02 174 LYS A O 1
ATOM 1122 N N . GLU A 1 146 ? 55.423 -7.953 -13.753 1.00 30.32 175 GLU A N 1
ATOM 1123 C CA . GLU A 1 146 ? 56.093 -8.625 -14.872 1.00 30.41 175 GLU A CA 1
ATOM 1124 C C . GLU A 1 146 ? 57.532 -8.142 -14.984 1.00 30.08 175 GLU A C 1
ATOM 1125 O O . GLU A 1 146 ? 58.439 -8.940 -15.208 1.00 29.76 175 GLU A O 1
ATOM 1131 N N . LEU A 1 147 ? 57.741 -6.842 -14.802 1.00 30.19 176 LEU A N 1
ATOM 1132 C CA . LEU A 1 147 ? 59.086 -6.273 -14.838 1.00 30.36 176 LEU A CA 1
ATOM 1133 C C . LEU A 1 147 ? 59.938 -6.897 -13.731 1.00 30.33 176 LEU A C 1
ATOM 1134 O O . LEU A 1 147 ? 61.064 -7.335 -13.973 1.00 29.71 176 LEU A O 1
ATOM 1139 N N . ALA A 1 148 ? 59.389 -6.945 -12.520 1.00 30.59 177 ALA A N 1
ATOM 1140 C CA . ALA A 1 148 ? 60.069 -7.573 -11.378 1.00 30.90 177 ALA A CA 1
ATOM 1141 C C . ALA A 1 148 ? 60.446 -9.029 -11.659 1.00 31.36 177 ALA A C 1
ATOM 1142 O O . ALA A 1 148 ? 61.496 -9.509 -11.213 1.00 31.66 177 ALA A O 1
ATOM 1144 N N . ASN A 1 149 ? 59.603 -9.717 -12.421 1.00 31.63 178 ASN A N 1
ATOM 1145 C CA . ASN A 1 149 ? 59.853 -11.093 -12.836 1.00 31.72 178 ASN A CA 1
ATOM 1146 C C . ASN A 1 149 ? 60.811 -11.241 -14.023 1.00 31.43 178 ASN A C 1
ATOM 1147 O O . ASN A 1 149 ? 61.037 -12.357 -14.496 1.00 32.36 178 ASN A O 1
ATOM 1152 N N . GLY A 1 150 ? 61.377 -10.130 -14.497 1.00 30.48 179 GLY A N 1
ATOM 1153 C CA . GLY A 1 150 ? 62.370 -10.148 -15.571 1.00 29.57 179 GLY A CA 1
ATOM 1154 C C . GLY A 1 150 ? 61.814 -9.997 -16.973 1.00 28.81 179 GLY A C 1
ATOM 1155 O O . GLY A 1 150 ? 62.487 -10.342 -17.951 1.00 28.89 179 GLY A O 1
ATOM 1156 N N . ALA A 1 151 ? 60.594 -9.476 -17.089 1.00 28.11 180 ALA A N 1
ATOM 1157 C CA . ALA A 1 151 ? 59.995 -9.258 -18.393 1.00 27.85 180 ALA A CA 1
ATOM 1158 C C . ALA A 1 151 ? 60.795 -8.215 -19.158 1.00 27.64 180 ALA A C 1
ATOM 1159 O O . ALA A 1 151 ? 61.284 -7.236 -18.580 1.00 27.70 180 ALA A O 1
ATOM 1161 N N . THR A 1 152 ? 60.942 -8.446 -20.458 1.00 27.40 181 THR A N 1
ATOM 1162 C CA . THR A 1 152 ? 61.526 -7.463 -21.358 1.00 27.42 181 THR A CA 1
ATOM 1163 C C . THR A 1 152 ? 60.454 -6.460 -21.728 1.00 27.21 181 THR A C 1
ATOM 1164 O O . THR A 1 152 ? 59.266 -6.704 -21.518 1.00 27.28 181 THR A O 1
ATOM 1168 N N . ALA A 1 153 ? 60.874 -5.345 -22.308 1.00 27.32 182 ALA A N 1
ATOM 1169 C CA . ALA A 1 153 ? 59.944 -4.342 -22.793 1.00 28.09 182 ALA A CA 1
ATOM 1170 C C . ALA A 1 153 ? 58.939 -4.942 -23.773 1.00 28.24 182 ALA A C 1
ATOM 1171 O O . ALA A 1 153 ? 57.746 -4.732 -23.641 1.00 27.51 182 ALA A O 1
ATOM 1173 N N . GLU A 1 154 ? 59.413 -5.735 -24.730 1.00 29.57 183 GLU A N 1
ATOM 1174 C CA . GLU A 1 154 ? 58.490 -6.313 -25.726 1.00 30.26 183 GLU A CA 1
ATOM 1175 C C . GLU A 1 154 ? 57.544 -7.344 -25.076 1.00 30.50 183 GLU A C 1
ATOM 1176 O O . GLU A 1 154 ? 56.386 -7.476 -25.482 1.00 31.31 183 GLU A O 1
ATOM 1182 N N . GLU A 1 155 ? 58.003 -8.029 -24.034 1.00 30.11 184 GLU A N 1
ATOM 1183 C CA . GLU A 1 155 ? 57.129 -8.910 -23.269 1.00 30.29 184 GLU A CA 1
ATOM 1184 C C . GLU A 1 155 ? 56.069 -8.130 -22.493 1.00 30.39 184 GLU A C 1
ATOM 1185 O O . GLU A 1 155 ? 54.925 -8.571 -22.376 1.00 30.59 184 GLU A O 1
ATOM 1191 N N . LEU A 1 156 ? 56.433 -6.963 -21.972 1.00 30.02 185 LEU A N 1
ATOM 1192 C CA . LEU A 1 156 ? 55.452 -6.119 -21.301 1.00 30.75 185 LEU A CA 1
ATOM 1193 C C . LEU A 1 156 ? 54.360 -5.693 -22.284 1.00 31.17 185 LEU A C 1
ATOM 1194 O O . LEU A 1 156 ? 53.205 -5.606 -21.904 1.00 31.82 185 LEU A O 1
ATOM 1199 N N . VAL A 1 157 ? 54.718 -5.443 -23.542 1.00 31.98 186 VAL A N 1
ATOM 1200 C CA . VAL A 1 157 ? 53.719 -5.048 -24.545 1.0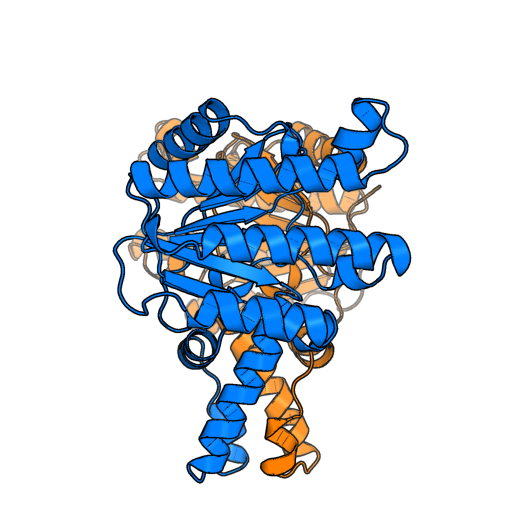0 32.72 186 VAL A CA 1
ATOM 1201 C C . VAL A 1 157 ? 52.625 -6.115 -24.713 1.00 33.37 186 VAL A C 1
ATOM 1202 O O . VAL A 1 157 ? 51.470 -5.762 -24.935 1.00 33.73 186 VAL A O 1
ATOM 1206 N N . ASP A 1 158 ? 52.988 -7.394 -24.546 1.00 33.98 187 ASP A N 1
ATOM 1207 C CA . ASP A 1 158 ? 52.074 -8.545 -24.693 1.00 34.08 187 ASP A CA 1
ATOM 1208 C C . ASP A 1 158 ? 51.534 -9.149 -23.383 1.00 33.90 187 ASP A C 1
ATOM 1209 O O . ASP A 1 158 ? 50.659 -10.011 -23.414 1.00 34.51 187 ASP A O 1
ATOM 1214 N N . ALA A 1 159 ? 52.026 -8.690 -22.235 1.00 32.51 188 ALA A N 1
ATOM 1215 C CA . ALA A 1 159 ? 51.675 -9.296 -20.954 1.00 31.13 188 ALA A CA 1
ATOM 1216 C C . ALA A 1 159 ? 50.230 -9.038 -20.528 1.00 29.95 188 ALA A C 1
ATOM 1217 O O . ALA A 1 159 ? 49.664 -9.815 -19.765 1.00 29.67 188 ALA A O 1
ATOM 1219 N N . VAL A 1 160 ? 49.652 -7.930 -20.983 1.00 27.86 189 VAL A N 1
ATOM 1220 C CA . VAL A 1 160 ? 48.336 -7.522 -20.513 1.00 27.58 189 VAL A CA 1
ATOM 1221 C C . VAL A 1 160 ? 47.279 -8.412 -21.144 1.00 26.43 189 VAL A C 1
ATOM 1222 O O . VAL A 1 160 ? 47.247 -8.563 -22.350 1.00 26.08 189 VAL A O 1
ATOM 1226 N N . THR A 1 161 ? 46.458 -9.022 -20.301 1.00 25.97 190 THR A N 1
ATOM 1227 C CA . THR A 1 161 ? 45.367 -9.881 -20.729 1.00 26.09 190 THR A CA 1
ATOM 1228 C C . THR A 1 161 ? 44.124 -9.535 -19.916 1.00 25.83 190 THR A C 1
ATOM 1229 O O . THR A 1 161 ? 44.222 -8.872 -18.902 1.00 24.98 190 THR A O 1
ATOM 1233 N N . VAL A 1 162 ? 42.957 -9.992 -20.350 1.00 25.90 191 VAL A N 1
ATOM 1234 C CA . VAL A 1 162 ? 41.730 -9.759 -19.588 1.00 26.80 191 VAL A CA 1
ATOM 1235 C C . VAL A 1 162 ? 41.884 -10.318 -18.180 1.00 27.07 191 VAL A C 1
ATOM 1236 O O . VAL A 1 162 ? 41.538 -9.674 -17.191 1.00 27.52 191 VAL A O 1
ATOM 1240 N N . GLU A 1 163 ? 42.424 -11.525 -18.092 1.00 28.00 192 GLU A N 1
ATOM 1241 C CA . GLU A 1 163 ? 42.556 -12.198 -16.808 1.00 28.73 192 GLU A CA 1
ATOM 1242 C C . GLU A 1 163 ? 43.584 -11.474 -15.923 1.00 28.90 192 GLU A C 1
ATOM 1243 O O . GLU A 1 163 ? 43.354 -11.296 -14.716 1.00 29.26 192 GLU A O 1
ATOM 1249 N N . GLY A 1 164 ? 44.680 -11.018 -16.525 1.00 28.52 193 GLY A N 1
ATOM 1250 C CA . GLY A 1 164 ? 45.706 -10.239 -15.824 1.00 28.63 193 GLY A CA 1
ATOM 1251 C C . GLY A 1 164 ? 45.183 -8.946 -15.224 1.00 28.77 193 GLY A C 1
ATOM 1252 O O . GLY A 1 164 ? 45.537 -8.580 -14.095 1.00 28.87 193 GLY A O 1
ATOM 1253 N N . ILE A 1 165 ? 44.330 -8.242 -15.964 1.00 28.29 194 ILE A N 1
ATOM 1254 C CA . ILE A 1 165 ? 43.678 -7.056 -15.410 1.00 28.36 194 ILE A CA 1
ATOM 1255 C C . ILE A 1 165 ? 42.753 -7.442 -14.240 1.00 28.72 194 ILE A C 1
ATOM 1256 O O . ILE A 1 165 ? 42.871 -6.891 -13.154 1.00 28.22 194 ILE A O 1
ATOM 1261 N N . SER A 1 166 ? 41.882 -8.426 -14.443 1.00 29.09 195 SER A N 1
ATOM 1262 C CA . SER A 1 166 ? 40.945 -8.841 -13.393 1.00 29.71 195 SER A CA 1
ATOM 1263 C C . SER A 1 166 ? 41.689 -9.159 -12.087 1.00 29.40 195 SER A C 1
ATOM 1264 O O . SER A 1 166 ? 41.253 -8.762 -11.016 1.00 29.05 195 SER A O 1
ATOM 1267 N N . GLU A 1 167 ? 42.824 -9.839 -12.210 1.00 29.51 196 GLU A N 1
ATOM 1268 C CA . GLU A 1 167 ? 43.608 -10.317 -11.057 1.00 29.95 196 GLU A CA 1
ATOM 1269 C C . GLU A 1 167 ? 44.310 -9.173 -10.315 1.00 28.85 196 GLU A C 1
ATOM 1270 O O . GLU A 1 167 ? 44.804 -9.347 -9.198 1.00 28.43 196 GLU A O 1
ATOM 1276 N N . ASN A 1 168 ? 44.396 -8.023 -10.968 1.00 27.28 197 ASN A N 1
ATOM 1277 C CA . ASN A 1 168 ? 45.052 -6.865 -10.388 1.00 27.08 197 ASN A CA 1
ATOM 1278 C C . ASN A 1 168 ? 44.144 -5.714 -9.995 1.00 26.43 197 ASN A C 1
ATOM 1279 O O . ASN A 1 168 ? 44.636 -4.672 -9.581 1.00 26.26 197 ASN A O 1
ATOM 1284 N N . LEU A 1 169 ? 42.830 -5.893 -10.105 1.00 26.18 198 LEU A N 1
ATOM 1285 C CA . LEU A 1 169 ? 41.886 -4.899 -9.609 1.00 26.30 198 LEU A CA 1
ATOM 1286 C C . LEU A 1 169 ? 41.842 -4.924 -8.082 1.00 26.13 198 LEU A C 1
ATOM 1287 O O . LEU A 1 169 ? 42.371 -5.838 -7.445 1.00 26.43 198 LEU A O 1
ATOM 1292 N N . TYR A 1 170 ? 41.157 -3.948 -7.495 1.00 26.69 199 TYR A N 1
ATOM 1293 C CA . TYR A 1 170 ? 40.943 -3.954 -6.048 1.00 27.61 199 TYR A CA 1
ATOM 1294 C C . TYR A 1 170 ? 40.201 -5.187 -5.581 1.00 27.60 199 TYR A C 1
ATOM 1295 O O . TYR A 1 170 ? 40.375 -5.623 -4.441 1.00 28.40 199 TYR A O 1
ATOM 1304 N N . THR A 1 171 ? 39.382 -5.725 -6.476 1.00 26.94 200 THR A N 1
ATOM 1305 C CA . THR A 1 171 ? 38.475 -6.815 -6.238 1.00 27.14 200 THR A CA 1
ATOM 1306 C C . THR A 1 171 ? 39.084 -8.149 -6.666 1.00 27.40 200 THR A C 1
ATOM 1307 O O . THR A 1 171 ? 38.363 -9.120 -6.889 1.00 27.14 200 THR A O 1
ATOM 1311 N N . SER A 1 172 ? 40.411 -8.193 -6.792 1.00 27.66 201 SER A N 1
ATOM 1312 C CA . SER A 1 172 ? 41.108 -9.409 -7.153 1.00 28.71 201 SER A CA 1
ATOM 1313 C C . SER A 1 172 ? 40.590 -10.575 -6.342 1.00 29.15 201 SER A C 1
ATOM 1314 O O . SER A 1 172 ? 40.468 -10.474 -5.124 1.00 29.48 201 SER A O 1
ATOM 1317 N N . GLY A 1 173 ? 40.277 -11.673 -7.024 1.00 29.82 202 GLY A N 1
ATOM 1318 C CA . GLY A 1 173 ? 39.867 -12.902 -6.372 1.00 29.50 202 GLY A CA 1
ATOM 1319 C C . GLY A 1 173 ? 38.426 -12.969 -5.900 1.00 29.77 202 GLY A C 1
ATOM 1320 O O . GLY A 1 173 ? 38.038 -13.966 -5.276 1.00 31.05 202 GLY A O 1
ATOM 1321 N N . GLN A 1 174 ? 37.637 -11.933 -6.185 1.00 28.12 203 GLN A N 1
ATOM 1322 C CA . GLN A 1 174 ? 36.232 -11.895 -5.806 1.00 28.30 203 GLN A CA 1
ATOM 1323 C C . GLN A 1 174 ? 35.335 -12.117 -7.005 1.00 28.15 203 GLN A C 1
ATOM 1324 O O . GLN A 1 174 ? 35.704 -11.750 -8.135 1.00 27.97 203 GLN A O 1
ATOM 1330 N N . PRO A 1 175 ? 34.126 -12.656 -6.768 1.00 27.79 204 PRO A N 1
ATOM 1331 C CA . PRO A 1 175 ? 33.187 -12.801 -7.864 1.00 27.75 204 PRO A CA 1
ATOM 1332 C C . PRO A 1 175 ? 32.741 -11.430 -8.301 1.00 27.20 204 PRO A C 1
ATOM 1333 O O . PRO A 1 175 ? 32.607 -10.526 -7.459 1.00 26.27 204 PRO A O 1
ATOM 1337 N N . ASP A 1 176 ? 32.491 -11.270 -9.591 1.00 26.62 205 ASP A N 1
ATOM 1338 C CA . ASP A 1 176 ? 31.957 -9.993 -10.085 1.00 26.55 205 ASP A CA 1
ATOM 1339 C C . ASP A 1 176 ? 30.557 -9.730 -9.524 1.00 25.89 205 ASP A C 1
ATOM 1340 O O . ASP A 1 176 ? 29.823 -10.658 -9.175 1.00 26.49 205 ASP A O 1
ATOM 1345 N N . PRO A 1 177 ? 30.166 -8.461 -9.446 1.00 25.43 206 PRO A N 1
ATOM 1346 C CA . PRO A 1 177 ? 28.811 -8.163 -8.985 1.00 25.81 206 PRO A CA 1
ATOM 1347 C C . PRO A 1 177 ? 27.774 -8.746 -9.935 1.00 25.86 206 PRO A C 1
ATOM 1348 O O . PRO A 1 177 ? 27.922 -8.628 -11.168 1.00 27.13 206 PRO A O 1
ATOM 1352 N N . ASP A 1 178 ? 26.774 -9.414 -9.379 1.00 25.81 207 ASP A N 1
ATOM 1353 C CA . ASP A 1 178 ? 25.655 -9.945 -10.162 1.00 25.70 207 ASP A CA 1
ATOM 1354 C C . ASP A 1 178 ? 24.568 -8.898 -10.325 1.00 25.41 207 ASP A C 1
ATOM 1355 O O . ASP A 1 178 ? 23.826 -8.932 -11.293 1.00 25.01 207 ASP A O 1
ATOM 1360 N N . LEU A 1 179 ? 24.457 -7.998 -9.344 1.00 25.22 208 LEU A N 1
ATOM 1361 C CA . LEU A 1 179 ? 23.381 -7.047 -9.278 1.00 25.15 208 LEU A CA 1
ATOM 1362 C C . LEU A 1 179 ? 23.963 -5.744 -8.791 1.00 25.73 208 LEU A C 1
ATOM 1363 O O . LEU A 1 179 ? 24.685 -5.726 -7.789 1.00 25.95 208 LEU A O 1
ATOM 1368 N N . VAL A 1 180 ? 23.628 -4.662 -9.495 1.00 25.83 209 VAL A N 1
ATOM 1369 C CA . VAL A 1 180 ? 24.057 -3.327 -9.126 1.00 26.39 209 VAL A CA 1
ATOM 1370 C C . VAL A 1 180 ? 22.795 -2.499 -8.910 1.00 26.42 209 VAL A C 1
ATOM 1371 O O . VAL A 1 180 ? 21.937 -2.399 -9.805 1.00 26.79 209 VAL A O 1
ATOM 1375 N N . ILE A 1 181 ? 22.665 -1.938 -7.713 1.00 27.02 210 ILE A N 1
ATOM 1376 C CA . ILE A 1 181 ? 21.485 -1.168 -7.306 1.00 27.59 210 ILE A CA 1
ATOM 1377 C C . ILE A 1 181 ? 21.878 0.297 -7.314 1.00 28.18 210 ILE A C 1
ATOM 1378 O O . ILE A 1 181 ? 22.904 0.656 -6.773 1.00 27.51 210 ILE A O 1
ATOM 1383 N N . ARG A 1 182 ? 21.082 1.131 -7.975 1.00 29.84 211 ARG A N 1
ATOM 1384 C CA . ARG A 1 182 ? 21.288 2.565 -7.899 1.00 31.17 211 ARG A CA 1
ATOM 1385 C C . ARG A 1 182 ? 19.984 3.241 -7.530 1.00 31.12 211 ARG A C 1
ATOM 1386 O O . ARG A 1 182 ? 18.900 2.836 -7.963 1.00 31.08 211 ARG A O 1
ATOM 1394 N N . THR A 1 183 ? 20.102 4.266 -6.700 1.00 30.46 212 THR A N 1
ATOM 1395 C CA . THR A 1 183 ? 18.923 4.974 -6.206 1.00 31.19 212 THR A CA 1
ATOM 1396 C C . THR A 1 183 ? 18.802 6.355 -6.848 1.00 31.60 212 THR A C 1
ATOM 1397 O O . THR A 1 183 ? 19.587 6.720 -7.732 1.00 32.47 212 THR A O 1
ATOM 1401 N N . SER A 1 184 ? 17.791 7.102 -6.417 1.00 31.98 213 SER A N 1
ATOM 1402 C CA . SER A 1 184 ? 17.554 8.482 -6.869 1.00 33.09 213 SER A CA 1
ATOM 1403 C C . SER A 1 184 ? 17.167 8.579 -8.322 1.00 33.93 213 SER A C 1
ATOM 1404 O O . SER A 1 184 ? 17.299 9.651 -8.924 1.00 34.95 213 SER A O 1
ATOM 1407 N N . GLY A 1 185 ? 16.692 7.478 -8.887 1.00 34.05 214 GLY A N 1
ATOM 1408 C CA . GLY A 1 185 ? 16.248 7.478 -10.256 1.00 34.77 214 GLY A CA 1
ATOM 1409 C C . GLY A 1 185 ? 17.377 7.668 -11.250 1.00 35.49 214 GLY A C 1
ATOM 1410 O O . GLY A 1 185 ? 17.105 7.872 -12.429 1.00 36.58 214 GLY A O 1
ATOM 1411 N N . GLU A 1 186 ? 18.629 7.586 -10.794 1.00 36.07 215 GLU A N 1
ATOM 1412 C CA . GLU A 1 186 ? 19.789 7.791 -11.659 1.00 36.50 215 GLU A CA 1
ATOM 1413 C C . GLU A 1 186 ? 19.966 6.514 -12.461 1.00 36.84 215 GLU A C 1
ATOM 1414 O O . GLU A 1 186 ? 20.103 5.445 -11.893 1.00 37.79 215 GLU A O 1
ATOM 1420 N N . GLN A 1 187 ? 19.918 6.633 -13.774 1.00 36.27 216 GLN A N 1
ATOM 1421 C CA . GLN A 1 187 ? 20.186 5.516 -14.664 1.00 36.76 216 GLN A CA 1
ATOM 1422 C C . GLN A 1 187 ? 21.424 5.847 -15.485 1.00 37.67 216 GLN A C 1
ATOM 1423 O O . GLN A 1 187 ? 21.608 5.336 -16.567 1.00 35.97 216 GLN A O 1
ATOM 1429 N N . ARG A 1 188 ? 22.256 6.762 -14.981 1.00 40.26 217 ARG A N 1
ATOM 1430 C CA . ARG A 1 188 ? 23.544 7.057 -15.618 1.00 40.95 217 ARG A CA 1
ATOM 1431 C C . ARG A 1 188 ? 24.401 5.847 -15.190 1.00 41.56 217 ARG A C 1
ATOM 1432 O O . ARG A 1 188 ? 23.806 4.820 -14.874 1.00 42.94 217 ARG A O 1
ATOM 1440 N N . LEU A 1 189 ? 25.735 5.889 -15.174 1.00 41.78 218 LEU A N 1
ATOM 1441 C CA . LEU A 1 189 ? 26.530 4.679 -14.792 1.00 40.49 218 LEU A CA 1
ATOM 1442 C C . LEU A 1 189 ? 27.649 4.864 -13.692 1.00 39.03 218 LEU A C 1
ATOM 1443 O O . LEU A 1 189 ? 27.844 4.079 -12.732 1.00 40.95 218 LEU A O 1
ATOM 1448 N N . SER A 1 190 ? 28.410 5.886 -13.942 1.00 36.99 219 SER A N 1
ATOM 1449 C CA . SER A 1 190 ? 29.353 6.467 -13.059 1.00 33.85 219 SER A CA 1
ATOM 1450 C C . SER A 1 190 ? 30.588 5.642 -12.818 1.00 32.09 219 SER A C 1
ATOM 1451 O O . SER A 1 190 ? 31.383 5.986 -11.962 1.00 32.43 219 SER A O 1
ATOM 1454 N N . GLY A 1 191 ? 30.789 4.606 -13.634 1.00 29.99 220 GLY A N 1
ATOM 1455 C CA . GLY A 1 191 ? 32.062 3.872 -13.616 1.00 29.08 220 GLY A CA 1
ATOM 1456 C C . GLY A 1 191 ? 32.318 3.022 -12.384 1.00 28.17 220 GLY A C 1
ATOM 1457 O O . GLY A 1 191 ? 33.440 2.593 -12.144 1.00 28.05 220 GLY A O 1
ATOM 1458 N N . PHE A 1 192 ? 31.292 2.784 -11.581 1.00 27.82 221 PHE A N 1
ATOM 1459 C CA . PHE A 1 192 ? 31.466 2.040 -10.326 1.00 27.54 221 PHE A CA 1
ATOM 1460 C C . PHE A 1 192 ? 31.693 0.597 -10.690 1.00 26.91 221 PHE A C 1
ATOM 1461 O O . PHE A 1 192 ? 30.891 0.026 -11.415 1.00 26.55 221 PHE A O 1
ATOM 1469 N N . LEU A 1 193 ? 32.801 0.023 -10.239 1.00 25.72 222 LEU A N 1
ATOM 1470 C CA . LEU A 1 193 ? 33.175 -1.343 -10.579 1.00 25.82 222 LEU A CA 1
ATOM 1471 C C . LEU A 1 193 ? 33.032 -1.543 -12.064 1.00 25.47 222 LEU A C 1
ATOM 1472 O O . LEU A 1 193 ? 32.406 -2.479 -12.517 1.00 24.76 222 LEU A O 1
ATOM 1477 N N . LEU A 1 194 ? 33.610 -0.611 -12.811 1.00 25.47 223 LEU A N 1
ATOM 1478 C CA . LEU A 1 194 ? 33.457 -0.545 -14.256 1.00 25.35 223 LEU A CA 1
ATOM 1479 C C . LEU A 1 194 ? 33.804 -1.867 -14.925 1.00 25.11 223 LEU A C 1
ATOM 1480 O O . LEU A 1 194 ? 33.010 -2.416 -15.682 1.00 25.57 223 LEU A O 1
ATOM 1485 N N . TRP A 1 195 ? 35.001 -2.365 -14.671 1.00 24.66 224 TRP A N 1
ATOM 1486 C CA . TRP A 1 195 ? 35.436 -3.632 -15.296 1.00 24.67 224 TRP A CA 1
ATOM 1487 C C . TRP A 1 195 ? 34.570 -4.795 -14.827 1.00 25.18 224 TRP A C 1
ATOM 1488 O O . TRP A 1 195 ? 34.121 -5.602 -15.611 1.00 24.80 224 TRP A O 1
ATOM 1499 N N . GLN A 1 196 ? 34.351 -4.852 -13.520 1.00 25.00 225 GLN A N 1
ATOM 1500 C CA . GLN A 1 196 ? 33.767 -6.002 -12.885 1.00 25.28 225 GLN A CA 1
ATOM 1501 C C . GLN A 1 196 ? 32.282 -6.142 -13.208 1.00 26.04 225 GLN A C 1
ATOM 1502 O O . GLN A 1 196 ? 31.759 -7.249 -13.267 1.00 26.20 225 GLN A O 1
ATOM 1508 N N . SER A 1 197 ? 31.615 -5.018 -13.432 1.00 26.70 226 SER A N 1
ATOM 1509 C CA . SER A 1 197 ? 30.158 -5.018 -13.633 1.00 27.26 226 SER A CA 1
ATOM 1510 C C . SER A 1 197 ? 29.722 -5.124 -15.094 1.00 27.88 226 SER A C 1
ATOM 1511 O O . SER A 1 197 ? 28.540 -4.944 -15.417 1.00 28.14 226 SER A O 1
ATOM 1514 N N . ALA A 1 198 ? 30.666 -5.471 -15.961 1.00 27.72 227 ALA A N 1
ATOM 1515 C CA . ALA A 1 198 ? 30.410 -5.545 -17.398 1.00 28.66 227 ALA A CA 1
ATOM 1516 C C . ALA A 1 198 ? 29.190 -6.386 -17.749 1.00 28.84 227 ALA A C 1
ATOM 1517 O O . ALA A 1 198 ? 28.510 -6.067 -18.708 1.00 29.71 227 ALA A O 1
ATOM 1519 N N . TYR A 1 199 ? 28.900 -7.426 -16.958 1.00 29.11 228 TYR A N 1
ATOM 1520 C CA . TYR A 1 199 ? 27.800 -8.360 -17.219 1.00 29.44 228 TYR A CA 1
ATOM 1521 C C . TYR A 1 199 ? 26.761 -8.408 -16.079 1.00 28.79 228 TYR A C 1
ATOM 1522 O O . TYR A 1 199 ? 25.972 -9.366 -15.949 1.00 29.01 228 TYR A O 1
ATOM 1531 N N . SER A 1 200 ? 26.742 -7.349 -15.278 1.00 27.46 229 SER A N 1
ATOM 1532 C CA . SER A 1 200 ? 25.837 -7.270 -14.136 1.00 27.14 229 SER A CA 1
ATOM 1533 C C . SER A 1 200 ? 24.417 -6.841 -14.490 1.00 26.75 229 SER A C 1
ATOM 1534 O O . SER A 1 200 ? 24.181 -6.023 -15.391 1.00 27.49 229 SER A O 1
ATOM 1537 N N . GLU A 1 201 ? 23.460 -7.365 -13.739 1.00 26.80 230 GLU A N 1
ATOM 1538 C CA . GLU A 1 201 ? 22.097 -6.851 -13.782 1.00 27.15 230 GLU A CA 1
ATOM 1539 C C . GLU A 1 201 ? 22.054 -5.510 -13.083 1.00 27.12 230 GLU A C 1
ATOM 1540 O O . GLU A 1 201 ? 22.662 -5.342 -12.031 1.00 26.94 230 GLU A O 1
ATOM 1546 N N . MET A 1 202 ? 21.354 -4.557 -13.689 1.00 27.23 231 MET A N 1
ATOM 1547 C CA . MET A 1 202 ? 21.165 -3.230 -13.104 1.00 28.39 231 MET A CA 1
ATOM 1548 C C . MET A 1 202 ? 19.745 -3.137 -12.547 1.00 28.14 231 MET A C 1
ATOM 1549 O O . MET A 1 202 ? 18.782 -3.631 -13.153 1.00 28.46 231 MET A O 1
ATOM 1554 N N . TRP A 1 203 ? 19.602 -2.511 -11.387 1.00 27.60 232 TRP A N 1
ATOM 1555 C CA . TRP A 1 203 ? 18.297 -2.317 -10.800 1.00 27.99 232 TRP A CA 1
ATOM 1556 C C . TRP A 1 203 ? 18.218 -0.906 -10.245 1.00 28.59 232 TRP A C 1
ATOM 1557 O O . TRP A 1 203 ? 19.155 -0.441 -9.600 1.00 27.24 232 TRP A O 1
ATOM 1568 N N . PHE A 1 204 ? 17.089 -0.250 -10.489 1.00 29.99 233 PHE A N 1
ATOM 1569 C CA . PHE A 1 204 ? 16.950 1.161 -10.166 1.00 31.09 233 PHE A CA 1
ATOM 1570 C C . PHE A 1 204 ? 15.709 1.416 -9.323 1.00 31.38 233 PHE A C 1
ATOM 1571 O O . PHE A 1 204 ? 14.681 0.746 -9.468 1.00 30.18 233 PHE A O 1
ATOM 1579 N N . THR A 1 205 ? 15.823 2.382 -8.420 1.00 31.70 234 THR A N 1
ATOM 1580 C CA . THR A 1 205 ? 14.667 2.894 -7.713 1.00 32.02 234 THR A CA 1
ATOM 1581 C C . THR A 1 205 ? 14.706 4.411 -7.720 1.00 31.72 234 THR A C 1
ATOM 1582 O O . THR A 1 205 ? 15.767 5.012 -7.781 1.00 30.71 234 THR A O 1
ATOM 1586 N N . GLU A 1 206 ? 13.527 5.019 -7.652 1.00 31.71 235 GLU A N 1
ATOM 1587 C CA . GLU A 1 206 ? 13.441 6.470 -7.598 1.00 32.01 235 GLU A CA 1
ATOM 1588 C C . GLU A 1 206 ? 13.818 7.047 -6.234 1.00 31.28 235 GLU A C 1
ATOM 1589 O O . GLU A 1 206 ? 14.245 8.200 -6.143 1.00 30.84 235 GLU A O 1
ATOM 1595 N N . ALA A 1 207 ? 13.669 6.237 -5.193 1.00 30.80 236 ALA A N 1
ATOM 1596 C CA . ALA A 1 207 ? 13.923 6.652 -3.825 1.00 30.69 236 ALA A CA 1
ATOM 1597 C C . ALA A 1 207 ? 15.364 7.095 -3.665 1.00 29.66 236 ALA A C 1
ATOM 1598 O O . ALA A 1 207 ? 16.272 6.433 -4.154 1.00 29.17 236 ALA A O 1
ATOM 1600 N N . HIS A 1 208 ? 15.592 8.198 -2.959 1.00 28.78 237 HIS A N 1
ATOM 1601 C CA . HIS A 1 208 ? 16.948 8.572 -2.574 1.00 28.47 237 HIS A CA 1
ATOM 1602 C C . HIS A 1 208 ? 17.503 7.581 -1.570 1.00 27.78 237 HIS A C 1
ATOM 1603 O O . HIS A 1 208 ? 16.752 6.947 -0.855 1.00 27.07 237 HIS A O 1
ATOM 1610 N N . TRP A 1 209 ? 18.821 7.464 -1.509 1.00 27.20 238 TRP A N 1
ATOM 1611 C CA . TRP A 1 209 ? 19.437 6.430 -0.696 1.00 27.82 238 TRP A CA 1
ATOM 1612 C C . TRP A 1 209 ? 19.022 6.444 0.779 1.00 27.42 238 TRP A C 1
ATOM 1613 O O . TRP A 1 209 ? 18.701 5.395 1.329 1.00 27.97 238 TRP A O 1
ATOM 1624 N N . PRO A 1 210 ? 18.993 7.622 1.420 1.00 27.85 239 PRO A N 1
ATOM 1625 C CA . PRO A 1 210 ? 18.562 7.630 2.831 1.00 27.90 239 PRO A CA 1
ATOM 1626 C C . PRO A 1 210 ? 17.129 7.136 3.054 1.00 27.66 239 PRO A C 1
ATOM 1627 O O . PRO A 1 210 ? 16.759 6.788 4.192 1.00 28.02 239 PRO A O 1
ATOM 1631 N N . ALA A 1 211 ? 16.330 7.110 1.988 1.00 27.28 240 ALA A N 1
ATOM 1632 C CA . ALA A 1 211 ? 14.948 6.654 2.023 1.00 27.34 240 ALA A CA 1
ATOM 1633 C C . ALA A 1 211 ? 14.781 5.195 1.639 1.00 27.76 240 ALA A C 1
ATOM 1634 O O . ALA A 1 211 ? 13.658 4.701 1.591 1.00 27.53 240 ALA A O 1
ATOM 1636 N N . PHE A 1 212 ? 15.882 4.518 1.328 1.00 27.84 241 PHE A N 1
ATOM 1637 C CA . PHE A 1 212 ? 15.828 3.141 0.846 1.00 28.13 241 PHE A CA 1
ATOM 1638 C C . PHE A 1 212 ? 15.319 2.218 1.944 1.00 28.18 241 PHE A C 1
ATOM 1639 O O . PHE A 1 212 ? 15.785 2.293 3.073 1.00 28.96 241 PHE A O 1
ATOM 1647 N N . ARG A 1 213 ? 14.351 1.379 1.614 1.00 27.99 242 ARG A N 1
ATOM 1648 C CA . ARG A 1 213 ? 13.712 0.538 2.607 1.00 29.19 242 ARG A CA 1
ATOM 1649 C C . ARG A 1 213 ? 13.990 -0.929 2.398 1.00 27.74 242 ARG A C 1
ATOM 1650 O O . ARG A 1 213 ? 14.340 -1.356 1.299 1.00 28.23 242 ARG A O 1
ATOM 1658 N N . HIS A 1 214 ? 13.793 -1.705 3.462 1.00 27.00 243 HIS A N 1
ATOM 1659 C CA . HIS A 1 214 ? 13.957 -3.129 3.376 1.00 26.87 243 HIS A CA 1
ATOM 1660 C C . HIS A 1 214 ? 13.056 -3.669 2.266 1.00 26.94 243 HIS A C 1
ATOM 1661 O O . HIS A 1 214 ? 13.457 -4.550 1.534 1.00 26.04 243 HIS A O 1
ATOM 1668 N N . VAL A 1 215 ? 11.850 -3.126 2.101 1.00 27.54 244 VAL A N 1
ATOM 1669 C CA . VAL A 1 215 ? 10.984 -3.646 1.039 1.00 27.99 244 VAL A CA 1
ATOM 1670 C C . VAL A 1 215 ? 11.518 -3.318 -0.363 1.00 28.67 244 VAL A C 1
ATOM 1671 O O . VAL A 1 215 ? 11.248 -4.046 -1.318 1.00 28.95 244 VAL A O 1
ATOM 1675 N N . ASP A 1 216 ? 12.265 -2.224 -0.487 1.00 29.31 245 ASP A N 1
ATOM 1676 C CA . ASP A 1 216 ? 12.941 -1.918 -1.756 1.00 29.00 245 ASP A CA 1
ATOM 1677 C C . ASP A 1 216 ? 14.021 -2.974 -2.035 1.00 28.62 245 ASP A C 1
ATOM 1678 O O . ASP A 1 216 ? 14.147 -3.469 -3.150 1.00 28.39 245 ASP A O 1
ATOM 1683 N N . PHE A 1 217 ? 14.777 -3.343 -1.009 1.00 28.70 246 PHE A N 1
ATOM 1684 C CA . PHE A 1 217 ? 15.741 -4.448 -1.132 1.00 28.76 246 PHE A CA 1
ATOM 1685 C C . PHE A 1 217 ? 15.045 -5.740 -1.552 1.00 28.23 246 PHE A C 1
ATOM 1686 O O . PHE A 1 217 ? 15.523 -6.469 -2.421 1.00 27.64 246 PHE A O 1
ATOM 1694 N N . LEU A 1 218 ? 13.899 -6.025 -0.948 1.00 28.09 247 LEU A N 1
ATOM 1695 C CA . LEU A 1 218 ? 13.140 -7.214 -1.316 1.00 27.84 247 LEU A CA 1
ATOM 1696 C C . LEU A 1 218 ? 12.729 -7.191 -2.780 1.00 28.03 247 LEU A C 1
ATOM 1697 O O . LEU A 1 218 ? 12.842 -8.204 -3.474 1.00 26.71 247 LEU A O 1
ATOM 1702 N N . ARG A 1 219 ? 12.283 -6.033 -3.249 1.00 28.71 248 ARG A N 1
ATOM 1703 C CA . ARG A 1 219 ? 11.894 -5.888 -4.655 1.00 29.16 248 ARG A CA 1
ATOM 1704 C C . ARG A 1 219 ? 13.093 -6.136 -5.572 1.00 28.87 248 ARG A C 1
ATOM 1705 O O . ARG A 1 219 ? 12.992 -6.872 -6.562 1.00 29.33 248 ARG A O 1
ATOM 1713 N N . ALA A 1 220 ? 14.243 -5.563 -5.223 1.00 28.04 249 ALA A N 1
ATOM 1714 C CA . ALA A 1 220 ? 15.478 -5.793 -5.995 1.00 27.79 249 ALA A CA 1
ATOM 1715 C C . ALA A 1 220 ? 15.787 -7.272 -6.160 1.00 27.46 249 ALA A C 1
ATOM 1716 O O . ALA A 1 220 ? 16.082 -7.746 -7.254 1.00 26.76 249 ALA A O 1
ATOM 1718 N N . LEU A 1 221 ? 15.719 -8.003 -5.062 1.00 27.89 250 LEU A N 1
ATOM 1719 C CA . LEU A 1 221 ? 15.976 -9.438 -5.098 1.00 28.63 250 LEU A CA 1
ATOM 1720 C C . LEU A 1 221 ? 14.924 -10.192 -5.899 1.00 29.17 250 LEU A C 1
ATOM 1721 O O . LEU A 1 221 ? 15.251 -11.148 -6.595 1.00 28.28 250 LEU A O 1
ATOM 1726 N N . ARG A 1 222 ? 13.666 -9.770 -5.774 1.00 30.41 251 ARG A N 1
ATOM 1727 C CA . ARG A 1 222 ? 12.568 -10.385 -6.514 1.00 31.43 251 ARG A CA 1
ATOM 1728 C C . ARG A 1 222 ? 12.722 -10.137 -8.014 1.00 30.98 251 ARG A C 1
ATOM 1729 O O . ARG A 1 222 ? 12.520 -11.045 -8.822 1.00 30.55 251 ARG A O 1
ATOM 1737 N N . ASP A 1 223 ? 13.074 -8.907 -8.373 1.00 30.70 252 ASP A N 1
ATOM 1738 C CA . ASP A 1 223 ? 13.301 -8.564 -9.777 1.00 30.91 252 ASP A CA 1
ATOM 1739 C C . ASP A 1 223 ? 14.488 -9.351 -10.327 1.00 31.15 252 ASP A C 1
ATOM 1740 O O . ASP A 1 223 ? 14.408 -9.948 -11.421 1.00 31.22 252 ASP A O 1
ATOM 1745 N N . TYR A 1 224 ? 15.573 -9.400 -9.554 1.00 30.92 253 TYR A N 1
ATOM 1746 C CA . TYR A 1 224 ? 16.753 -10.161 -9.967 1.00 31.89 253 TYR A CA 1
ATOM 1747 C C . TYR A 1 224 ? 16.405 -11.633 -10.225 1.00 32.63 253 TYR A C 1
ATOM 1748 O O . TYR A 1 224 ? 16.828 -12.220 -11.225 1.00 32.81 253 TYR A O 1
ATOM 1757 N N . SER A 1 225 ? 15.647 -12.228 -9.311 1.00 33.84 254 SER A N 1
ATOM 1758 C CA . SER A 1 225 ? 15.270 -13.632 -9.420 1.00 35.26 254 SER A CA 1
ATOM 1759 C C . SER A 1 225 ? 14.453 -13.864 -10.693 1.00 36.38 254 SER A C 1
ATOM 1760 O O . SER A 1 225 ? 14.687 -14.828 -11.426 1.00 36.40 254 SER A O 1
ATOM 1763 N N . ALA A 1 226 ? 13.515 -12.959 -10.953 1.00 37.79 255 ALA A N 1
ATOM 1764 C CA . ALA A 1 226 ? 12.642 -13.037 -12.124 1.00 39.13 255 ALA A CA 1
ATOM 1765 C C . ALA A 1 226 ? 13.408 -12.965 -13.455 1.00 40.43 255 ALA A C 1
ATOM 1766 O O . ALA A 1 226 ? 12.975 -13.537 -14.461 1.00 40.92 255 ALA A O 1
ATOM 1768 N N . ARG A 1 227 ? 14.540 -12.272 -13.468 1.00 41.66 256 ARG A N 1
ATOM 1769 C CA . ARG A 1 227 ? 15.322 -12.128 -14.692 1.00 42.76 256 ARG A CA 1
ATOM 1770 C C . ARG A 1 227 ? 16.087 -13.407 -15.017 1.00 43.25 256 ARG A C 1
ATOM 1771 O O . ARG A 1 227 ? 16.927 -13.414 -15.916 1.00 44.13 256 ARG A O 1
ATOM 1779 N N . ASP B 1 1 ? 20.471 17.939 -24.058 1.00 43.85 30 ASP B N 1
ATOM 1780 C CA . ASP B 1 1 ? 19.353 18.029 -25.055 1.00 42.12 30 ASP B CA 1
ATOM 1781 C C . ASP B 1 1 ? 19.355 16.783 -25.953 1.00 40.77 30 ASP B C 1
ATOM 1782 O O . ASP B 1 1 ? 18.686 15.813 -25.635 1.00 40.60 30 ASP B O 1
ATOM 1787 N N . LEU B 1 2 ? 20.115 16.818 -27.053 1.00 38.35 31 LEU B N 1
ATOM 1788 C CA . LEU B 1 2 ? 20.248 15.701 -27.978 1.00 36.25 31 LEU B CA 1
ATOM 1789 C C . LEU B 1 2 ? 21.523 14.935 -27.644 1.00 33.27 31 LEU B C 1
ATOM 1790 O O . LEU B 1 2 ? 22.572 15.546 -27.464 1.00 31.12 31 LEU B O 1
ATOM 1795 N N . PRO B 1 3 ? 21.453 13.593 -27.559 1.00 31.07 32 PRO B N 1
ATOM 1796 C CA . PRO B 1 3 ? 22.709 12.880 -27.425 1.00 30.75 32 PRO B CA 1
ATOM 1797 C C . PRO B 1 3 ? 23.594 13.154 -28.628 1.00 30.02 32 PRO B C 1
ATOM 1798 O O . PRO B 1 3 ? 23.086 13.265 -29.745 1.00 29.59 32 PRO B O 1
ATOM 1802 N N . ARG B 1 4 ? 24.895 13.270 -28.410 1.00 29.83 33 ARG B N 1
ATOM 1803 C CA . ARG B 1 4 ? 25.835 13.315 -29.509 1.00 30.04 33 ARG B CA 1
ATOM 1804 C C . ARG B 1 4 ? 26.033 11.908 -30.076 1.00 28.37 33 ARG B C 1
ATOM 1805 O O . ARG B 1 4 ? 26.178 11.722 -31.292 1.00 28.83 33 ARG B O 1
ATOM 1813 N N . HIS B 1 5 ? 26.069 10.932 -29.179 1.00 26.52 34 HIS B N 1
ATOM 1814 C CA . HIS B 1 5 ? 26.355 9.543 -29.541 1.00 25.97 34 HIS B CA 1
ATOM 1815 C C . HIS B 1 5 ? 25.321 8.666 -28.844 1.00 25.78 34 HIS B C 1
ATOM 1816 O O . HIS B 1 5 ? 25.209 8.693 -27.617 1.00 26.22 34 HIS B O 1
ATOM 1823 N N . ILE B 1 6 ? 24.529 7.933 -29.623 1.00 24.99 35 ILE B N 1
ATOM 1824 C CA . ILE B 1 6 ? 23.611 6.959 -29.077 1.00 25.51 35 ILE B CA 1
ATOM 1825 C C . ILE B 1 6 ? 24.138 5.573 -29.404 1.00 25.28 35 ILE B C 1
ATOM 1826 O O . ILE B 1 6 ? 24.598 5.318 -30.524 1.00 25.66 35 ILE B O 1
ATOM 1831 N N . ALA B 1 7 ? 24.085 4.688 -28.416 1.00 24.94 36 ALA B N 1
ATOM 1832 C CA . ALA B 1 7 ? 24.474 3.304 -28.570 1.00 25.60 36 ALA B CA 1
ATOM 1833 C C . ALA B 1 7 ? 23.243 2.433 -28.401 1.00 25.84 36 ALA B C 1
ATOM 1834 O O . ALA B 1 7 ? 22.410 2.679 -27.519 1.00 26.79 36 ALA B O 1
ATOM 1836 N N . VAL B 1 8 ? 23.106 1.423 -29.262 1.00 26.73 37 VAL B N 1
ATOM 1837 C CA . VAL B 1 8 ? 21.899 0.622 -29.277 1.00 27.50 37 VAL B CA 1
ATOM 1838 C C . VAL B 1 8 ? 22.242 -0.863 -29.192 1.00 27.56 37 VAL B C 1
ATOM 1839 O O . VAL B 1 8 ? 22.998 -1.394 -30.016 1.00 26.65 37 VAL B O 1
ATOM 1843 N N . LEU B 1 9 ? 21.674 -1.511 -28.176 1.00 28.08 38 LEU B N 1
ATOM 1844 C CA . LEU B 1 9 ? 21.758 -2.942 -27.989 1.00 30.53 38 LEU B CA 1
ATOM 1845 C C . LEU B 1 9 ? 20.393 -3.464 -28.402 1.00 31.91 38 LEU B C 1
ATOM 1846 O O . LEU B 1 9 ? 19.378 -3.252 -27.722 1.00 34.14 38 LEU B O 1
ATOM 1851 N N . CYS B 1 10 ? 20.411 -4.177 -29.486 1.00 32.84 39 CYS B N 1
ATOM 1852 C CA . CYS B 1 10 ? 19.224 -4.600 -30.189 1.00 33.34 39 CYS B CA 1
ATOM 1853 C C . CYS B 1 10 ? 18.777 -5.941 -29.631 1.00 33.49 39 CYS B C 1
ATOM 1854 O O . CYS B 1 10 ? 18.813 -6.959 -30.311 1.00 33.99 39 CYS B O 1
ATOM 1857 N N . ASP B 1 11 ? 18.333 -5.943 -28.388 1.00 33.80 40 ASP B N 1
ATOM 1858 C CA . ASP B 1 11 ? 18.012 -7.200 -27.744 1.00 33.76 40 ASP B CA 1
ATOM 1859 C C . ASP B 1 11 ? 16.590 -7.617 -28.042 1.00 33.09 40 ASP B C 1
ATOM 1860 O O . ASP B 1 11 ? 15.719 -6.774 -28.261 1.00 32.39 40 ASP B O 1
ATOM 1865 N N . GLY B 1 12 ? 16.366 -8.925 -28.021 1.00 32.06 41 GLY B N 1
ATOM 1866 C CA . GLY B 1 12 ? 15.023 -9.469 -28.090 1.00 31.61 41 GLY B CA 1
ATOM 1867 C C . GLY B 1 12 ? 14.586 -9.959 -29.468 1.00 30.63 41 GLY B C 1
ATOM 1868 O O . GLY B 1 12 ? 13.404 -10.169 -29.684 1.00 29.84 41 GLY B O 1
ATOM 1869 N N . ASN B 1 13 ? 15.518 -10.157 -30.399 1.00 30.56 42 ASN B N 1
ATOM 1870 C CA . ASN B 1 13 ? 15.125 -10.569 -31.753 1.00 31.26 42 ASN B CA 1
ATOM 1871 C C . ASN B 1 13 ? 14.530 -11.967 -31.767 1.00 31.41 42 ASN B C 1
ATOM 1872 O O . ASN B 1 13 ? 13.478 -12.186 -32.341 1.00 30.61 42 ASN B O 1
ATOM 1877 N N . ARG B 1 14 ? 15.202 -12.900 -31.102 1.00 32.69 43 ARG B N 1
ATOM 1878 C CA . ARG B 1 14 ? 14.714 -14.265 -31.015 1.00 34.78 43 ARG B CA 1
ATOM 1879 C C . ARG B 1 14 ? 13.417 -14.327 -30.224 1.00 34.47 43 ARG B C 1
ATOM 1880 O O . ARG B 1 14 ? 12.455 -14.954 -30.668 1.00 35.31 43 ARG B O 1
ATOM 1888 N N . ARG B 1 15 ? 13.396 -13.657 -29.070 1.00 34.77 44 ARG B N 1
ATOM 1889 C CA . ARG B 1 15 ? 12.228 -13.647 -28.190 1.00 35.12 44 ARG B CA 1
ATOM 1890 C C . ARG B 1 15 ? 11.012 -13.058 -28.869 1.00 33.88 44 ARG B C 1
ATOM 1891 O O . ARG B 1 15 ? 9.898 -13.530 -28.675 1.00 34.33 44 ARG B O 1
ATOM 1899 N N . TRP B 1 16 ? 11.230 -12.003 -29.648 1.00 32.97 45 TRP B N 1
ATOM 1900 C CA . TRP B 1 16 ? 10.173 -11.405 -30.424 1.00 32.52 45 TRP B CA 1
ATOM 1901 C C . TRP B 1 16 ? 9.553 -12.432 -31.382 1.00 32.44 45 TRP B C 1
ATOM 1902 O O . TRP B 1 16 ? 8.328 -12.553 -31.488 1.00 31.49 45 TRP B O 1
ATOM 1913 N N . ALA B 1 17 ? 10.420 -13.149 -32.090 1.00 32.61 46 ALA B N 1
ATOM 1914 C CA . ALA B 1 17 ? 10.000 -14.148 -33.056 1.00 33.64 46 ALA B CA 1
ATOM 1915 C C . ALA B 1 17 ? 9.200 -15.240 -32.359 1.00 34.27 46 ALA B C 1
ATOM 1916 O O . ALA B 1 17 ? 8.085 -15.524 -32.744 1.00 35.27 46 ALA B O 1
ATOM 1918 N N . ARG B 1 18 ? 9.784 -15.805 -31.308 1.00 36.52 47 ARG B N 1
ATOM 1919 C CA . ARG B 1 18 ? 9.145 -16.837 -30.477 1.00 37.25 47 ARG B CA 1
ATOM 1920 C C . ARG B 1 18 ? 7.788 -16.369 -29.953 1.00 37.45 47 ARG B C 1
ATOM 1921 O O . ARG B 1 18 ? 6.799 -17.093 -30.051 1.00 37.87 47 ARG B O 1
ATOM 1929 N N . SER B 1 19 ? 7.744 -15.153 -29.415 1.00 37.57 48 SER B N 1
ATOM 1930 C CA . SER B 1 19 ? 6.503 -14.566 -28.915 1.00 38.29 48 SER B CA 1
ATOM 1931 C C . SER B 1 19 ? 5.431 -14.395 -29.996 1.00 38.87 48 SER B C 1
ATOM 1932 O O . SER B 1 19 ? 4.239 -14.551 -29.712 1.00 39.96 48 SER B O 1
ATOM 1935 N N . ALA B 1 20 ? 5.856 -14.105 -31.224 1.00 39.18 49 ALA B N 1
ATOM 1936 C CA . ALA B 1 20 ? 4.945 -13.920 -32.355 1.00 39.21 49 ALA B CA 1
ATOM 1937 C C . ALA B 1 20 ? 4.670 -15.214 -33.132 1.00 39.73 49 ALA B C 1
ATOM 1938 O O . ALA B 1 20 ? 4.130 -15.156 -34.235 1.00 39.98 49 ALA B O 1
ATOM 1940 N N . GLY B 1 21 ? 5.045 -16.363 -32.566 1.00 40.03 50 GLY B N 1
ATOM 1941 C CA . GLY B 1 21 ? 4.749 -17.664 -33.171 1.00 40.32 50 GLY B CA 1
ATOM 1942 C C . GLY B 1 21 ? 5.575 -18.046 -34.388 1.00 40.87 50 GLY B C 1
ATOM 1943 O O . GLY B 1 21 ? 5.105 -18.801 -35.235 1.00 41.58 50 GLY B O 1
ATOM 1944 N N . TYR B 1 22 ? 6.803 -17.542 -34.492 1.00 41.42 51 TYR B N 1
ATOM 1945 C CA . TYR B 1 22 ? 7.697 -17.945 -35.581 1.00 41.80 51 TYR B CA 1
ATOM 1946 C C . TYR B 1 22 ? 8.558 -19.127 -35.157 1.00 42.13 51 TYR B C 1
ATOM 1947 O O . TYR B 1 22 ? 9.273 -19.053 -34.159 1.00 43.01 51 TYR B O 1
ATOM 1956 N N . ASP B 1 23 ? 8.485 -20.217 -35.911 1.00 42.52 52 ASP B N 1
ATOM 1957 C CA . ASP B 1 23 ? 9.302 -21.398 -35.637 1.00 42.01 52 ASP B CA 1
ATOM 1958 C C . ASP B 1 23 ? 10.769 -21.064 -35.856 1.00 41.73 52 ASP B C 1
ATOM 1959 O O . ASP B 1 23 ? 11.624 -21.463 -35.069 1.00 42.13 52 ASP B O 1
ATOM 1964 N N . ASP B 1 24 ? 11.064 -20.330 -36.924 1.00 40.78 53 ASP B N 1
ATOM 1965 C CA . ASP B 1 24 ? 12.442 -20.009 -37.244 1.00 40.35 53 ASP B CA 1
ATOM 1966 C C . ASP B 1 24 ? 12.808 -18.612 -36.744 1.00 39.83 53 ASP B C 1
ATOM 1967 O O . ASP B 1 24 ? 12.411 -17.599 -37.331 1.00 40.02 53 ASP B O 1
ATOM 1972 N N . VAL B 1 25 ? 13.617 -18.560 -35.686 1.00 39.30 54 VAL B N 1
ATOM 1973 C CA . VAL B 1 25 ? 13.916 -17.300 -35.007 1.00 38.19 54 VAL B CA 1
ATOM 1974 C C . VAL B 1 25 ? 14.951 -16.425 -35.733 1.00 37.18 54 VAL B C 1
ATOM 1975 O O . VAL B 1 25 ? 15.113 -15.248 -35.394 1.00 36.90 54 VAL B O 1
ATOM 1979 N N . SER B 1 26 ? 15.606 -16.978 -36.755 1.00 35.07 55 SER B N 1
ATOM 1980 C CA . SER B 1 26 ? 16.381 -16.169 -37.708 1.00 33.92 55 SER B CA 1
ATOM 1981 C C . SER B 1 26 ? 15.511 -15.043 -38.253 1.00 32.19 55 SER B C 1
ATOM 1982 O O . SER B 1 26 ? 15.995 -13.952 -38.587 1.00 32.17 55 SER B O 1
ATOM 1985 N N . TYR B 1 27 ? 14.219 -15.320 -38.363 1.00 29.68 56 TYR B N 1
ATOM 1986 C CA . TYR B 1 27 ? 13.293 -14.318 -38.832 1.00 28.49 56 TYR B CA 1
ATOM 1987 C C . TYR B 1 27 ? 13.312 -13.085 -37.917 1.00 26.89 56 TYR B C 1
ATOM 1988 O O . TYR B 1 27 ? 13.220 -11.964 -38.391 1.00 26.22 56 TYR B O 1
ATOM 1997 N N . GLY B 1 28 ? 13.446 -13.294 -36.611 1.00 25.44 57 GLY B N 1
ATOM 1998 C CA . GLY B 1 28 ? 13.630 -12.189 -35.696 1.00 25.64 57 GLY B CA 1
ATOM 1999 C C . GLY B 1 28 ? 14.813 -11.318 -36.081 1.00 25.06 57 GLY B C 1
ATOM 2000 O O . GLY B 1 28 ? 14.746 -10.096 -35.999 1.00 24.26 57 GLY B O 1
ATOM 2001 N N . TYR B 1 29 ? 15.909 -11.938 -36.502 1.00 24.99 58 TYR B N 1
ATOM 2002 C CA . TYR B 1 29 ? 17.095 -11.169 -36.862 1.00 25.95 58 TYR B CA 1
ATOM 2003 C C . TYR B 1 29 ? 16.835 -10.328 -38.106 1.00 25.07 58 T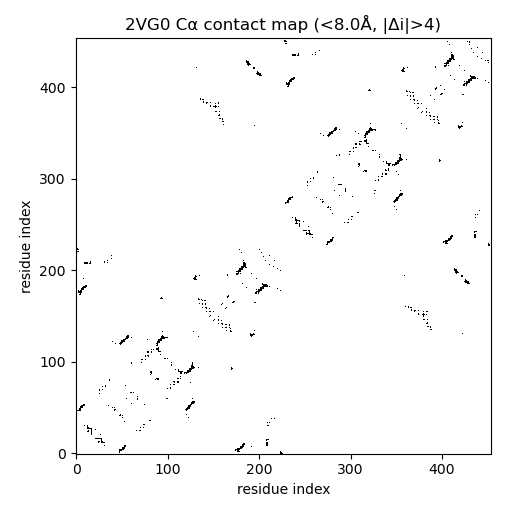YR B C 1
ATOM 2004 O O . TYR B 1 29 ? 17.341 -9.231 -38.239 1.00 24.63 58 TYR B O 1
ATOM 2013 N N . ARG B 1 30 ? 16.041 -10.865 -39.019 1.00 25.05 59 ARG B N 1
ATOM 2014 C CA . ARG B 1 30 ? 15.742 -10.141 -40.246 1.00 24.98 59 ARG B CA 1
ATOM 2015 C C . ARG B 1 30 ? 14.848 -8.948 -39.958 1.00 24.89 59 ARG B C 1
ATOM 2016 O O . ARG B 1 30 ? 15.055 -7.856 -40.509 1.00 24.85 59 ARG B O 1
ATOM 2024 N N . MET B 1 31 ? 13.883 -9.133 -39.071 1.00 24.80 60 MET B N 1
ATOM 2025 C CA . MET B 1 31 ? 13.046 -8.016 -38.662 1.00 24.62 60 MET B CA 1
ATOM 2026 C C . MET B 1 31 ? 13.879 -7.007 -37.892 1.00 24.62 60 MET B C 1
ATOM 2027 O O . MET B 1 31 ? 13.754 -5.798 -38.105 1.00 24.95 60 MET B O 1
ATOM 2032 N N . GLY B 1 32 ? 14.776 -7.495 -37.030 1.00 24.94 61 GLY B N 1
ATOM 2033 C CA . GLY B 1 32 ? 15.682 -6.624 -36.325 1.00 24.94 61 GLY B CA 1
ATOM 2034 C C . GLY B 1 32 ? 16.612 -5.829 -37.237 1.00 24.72 61 GLY B C 1
ATOM 2035 O O . GLY B 1 32 ? 16.915 -4.651 -36.968 1.00 25.43 61 GLY B O 1
ATOM 2036 N N . ALA B 1 33 ? 17.068 -6.463 -38.316 1.00 24.02 62 ALA B N 1
ATOM 2037 C CA . ALA B 1 33 ? 17.931 -5.807 -39.286 1.00 25.04 62 ALA B CA 1
ATOM 2038 C C . ALA B 1 33 ? 17.211 -4.642 -39.962 1.00 24.91 62 ALA B C 1
ATOM 2039 O O . ALA B 1 33 ? 17.775 -3.560 -40.132 1.00 25.99 62 ALA B O 1
ATOM 2041 N N . ALA B 1 34 ? 15.958 -4.858 -40.341 1.00 24.98 63 ALA B N 1
ATOM 2042 C CA . ALA B 1 34 ? 15.166 -3.779 -40.938 1.00 24.69 63 ALA B CA 1
ATOM 2043 C C . ALA B 1 34 ? 15.057 -2.626 -39.944 1.00 24.51 63 ALA B C 1
ATOM 2044 O O . ALA B 1 34 ? 15.148 -1.455 -40.320 1.00 24.45 63 ALA B O 1
ATOM 2046 N N . LYS B 1 35 ? 14.877 -2.967 -38.673 1.00 24.00 64 LYS B N 1
ATOM 2047 C CA . LYS B 1 35 ? 14.745 -1.962 -37.644 1.00 25.25 64 LYS B CA 1
ATOM 2048 C C . LYS B 1 35 ? 16.025 -1.178 -37.412 1.00 24.85 64 LYS B C 1
ATOM 2049 O O . LYS B 1 35 ? 15.981 0.031 -37.157 1.00 25.21 64 LYS B O 1
ATOM 2055 N N . ILE B 1 36 ? 17.164 -1.834 -37.505 1.00 25.29 65 ILE B N 1
ATOM 2056 C CA . ILE B 1 36 ? 18.440 -1.119 -37.402 1.00 25.36 65 ILE B CA 1
ATOM 2057 C C . ILE B 1 36 ? 18.542 -0.013 -38.444 1.00 24.45 65 ILE B C 1
ATOM 2058 O O . ILE B 1 36 ? 18.897 1.116 -38.119 1.00 24.58 65 ILE B O 1
ATOM 2063 N N . ALA B 1 37 ? 18.246 -0.345 -39.698 1.00 24.00 66 ALA B N 1
ATOM 2064 C CA . ALA B 1 37 ? 18.283 0.626 -40.753 1.00 24.56 66 ALA B CA 1
ATOM 2065 C C . ALA B 1 37 ? 17.359 1.796 -40.438 1.00 24.21 66 ALA B C 1
ATOM 2066 O O . ALA B 1 37 ? 17.756 2.952 -40.579 1.00 24.33 66 ALA B O 1
ATOM 2068 N N . GLU B 1 38 ? 16.143 1.505 -39.980 1.00 24.04 67 GLU B N 1
ATOM 2069 C CA . GLU B 1 38 ? 15.190 2.574 -39.657 1.00 24.50 67 GLU B CA 1
ATOM 2070 C C . GLU B 1 38 ? 15.671 3.427 -38.489 1.00 24.52 67 GLU B C 1
ATOM 2071 O O . GLU B 1 38 ? 15.598 4.666 -38.533 1.00 25.30 67 GLU B O 1
ATOM 2077 N N . MET B 1 39 ? 16.180 2.776 -37.458 1.00 24.86 68 MET B N 1
ATOM 2078 C CA . MET B 1 39 ? 16.684 3.496 -36.292 1.00 24.99 68 MET B CA 1
ATOM 2079 C C . MET B 1 39 ? 17.760 4.472 -36.699 1.00 24.36 68 MET B C 1
ATOM 2080 O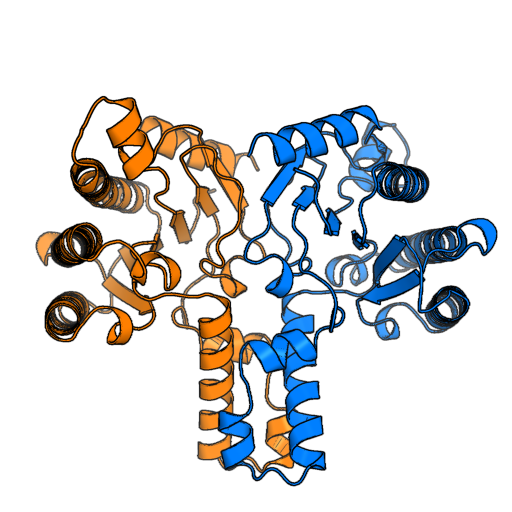 O . MET B 1 39 ? 17.787 5.612 -36.231 1.00 23.71 68 MET B O 1
ATOM 2085 N N . LEU B 1 40 ? 18.660 4.023 -37.567 1.00 24.27 69 LEU B N 1
ATOM 2086 C CA . LEU B 1 40 ? 19.773 4.875 -37.966 1.00 24.38 69 LEU B CA 1
ATOM 2087 C C . LEU B 1 40 ? 19.254 6.080 -38.751 1.00 24.64 69 LEU B C 1
ATOM 2088 O O . LEU B 1 40 ? 19.711 7.194 -38.528 1.00 24.90 69 LEU B O 1
ATOM 2093 N N . ARG B 1 41 ? 18.266 5.860 -39.614 1.00 25.33 70 ARG B N 1
ATOM 2094 C CA . ARG B 1 41 ? 17.592 6.948 -40.308 1.00 26.13 70 ARG B CA 1
ATOM 2095 C C . ARG B 1 41 ? 17.019 7.942 -39.305 1.00 25.42 70 ARG B C 1
ATOM 2096 O O . ARG B 1 41 ? 17.211 9.156 -39.442 1.00 25.99 70 ARG B O 1
ATOM 2104 N N . TRP B 1 42 ? 16.324 7.439 -38.288 1.00 25.17 71 TRP B N 1
ATOM 2105 C CA . TRP B 1 42 ? 15.742 8.318 -37.274 1.00 25.55 71 TRP B CA 1
ATOM 2106 C C . TRP B 1 42 ? 16.820 9.123 -36.594 1.00 25.46 71 TRP B C 1
ATOM 2107 O O . TRP B 1 42 ? 16.641 10.327 -36.355 1.00 25.64 71 TRP B O 1
ATOM 2118 N N . CYS B 1 43 ? 17.935 8.470 -36.269 1.00 25.70 72 CYS B N 1
ATOM 2119 C CA . CYS B 1 43 ? 19.053 9.157 -35.615 1.00 25.76 72 CYS B CA 1
ATOM 2120 C C . CYS B 1 43 ? 19.592 10.270 -36.479 1.00 26.35 72 CYS B C 1
ATOM 2121 O O . CYS B 1 43 ? 19.828 11.378 -36.002 1.00 27.13 72 CYS B O 1
ATOM 2124 N N . HIS B 1 44 ? 19.831 9.954 -37.740 1.00 26.73 73 HIS B N 1
ATOM 2125 C CA . HIS B 1 44 ? 20.370 10.928 -38.680 1.00 27.34 73 HIS B CA 1
ATOM 2126 C C . HIS B 1 44 ? 19.413 12.125 -38.776 1.00 27.34 73 HIS B C 1
ATOM 2127 O O . HIS B 1 44 ? 19.810 13.292 -38.628 1.00 27.47 73 HIS B O 1
ATOM 2134 N N . GLU B 1 45 ? 18.145 11.827 -39.001 1.00 27.19 74 GLU B N 1
ATOM 2135 C CA . GLU B 1 45 ? 17.131 12.876 -39.204 1.00 27.88 74 GLU B CA 1
ATOM 2136 C C . GLU B 1 45 ? 16.932 13.765 -37.957 1.00 28.07 74 GLU B C 1
ATOM 2137 O O . GLU B 1 45 ? 16.607 14.965 -38.064 1.00 27.52 74 GLU B O 1
ATOM 2143 N N . ALA B 1 46 ? 17.145 13.169 -36.786 1.00 27.75 75 ALA B N 1
ATOM 2144 C CA . ALA B 1 46 ? 16.992 13.846 -35.500 1.00 28.08 75 ALA B CA 1
ATOM 2145 C C . ALA B 1 46 ? 18.200 14.691 -35.139 1.00 28.30 75 ALA B C 1
ATOM 2146 O O . ALA B 1 46 ? 18.137 15.477 -34.191 1.00 29.62 75 ALA B O 1
ATOM 2148 N N . GLY B 1 47 ? 19.303 14.495 -35.856 1.00 27.73 76 GLY B N 1
ATOM 2149 C CA . GLY B 1 47 ? 20.506 15.283 -35.684 1.00 28.02 76 GLY B CA 1
ATOM 2150 C C . GLY B 1 47 ? 21.513 14.692 -34.735 1.00 28.02 76 GLY B C 1
ATOM 2151 O O . GLY B 1 47 ? 22.398 15.397 -34.256 1.00 28.20 76 GLY B O 1
ATOM 2152 N N . ILE B 1 48 ? 21.376 13.393 -34.464 1.00 27.53 77 ILE B N 1
ATOM 2153 C CA . ILE B 1 48 ? 22.355 12.661 -33.666 1.00 27.88 77 ILE B CA 1
ATOM 2154 C C . ILE B 1 48 ? 23.596 12.523 -34.521 1.00 27.56 77 ILE B C 1
ATOM 2155 O O . ILE B 1 48 ? 23.485 12.190 -35.699 1.00 27.51 77 ILE B O 1
ATOM 2160 N N . GLU B 1 49 ? 24.771 12.770 -33.950 1.00 27.79 78 GLU B N 1
ATOM 2161 C CA . GLU B 1 49 ? 26.011 12.757 -34.741 1.00 28.22 78 GLU B CA 1
ATOM 2162 C C . GLU B 1 49 ? 26.606 11.376 -34.986 1.00 26.55 78 GLU B C 1
ATOM 2163 O O . GLU B 1 49 ? 27.208 11.131 -36.019 1.00 26.17 78 GLU B O 1
ATOM 2169 N N . LEU B 1 50 ? 26.455 10.486 -34.020 1.00 25.53 79 LEU B N 1
ATOM 2170 C CA . LEU B 1 50 ? 27.079 9.170 -34.072 1.00 25.05 79 LEU B CA 1
ATOM 2171 C C . LEU B 1 50 ? 26.140 8.177 -33.426 1.00 24.70 79 LEU B C 1
ATOM 2172 O O . LEU B 1 50 ? 25.538 8.457 -32.385 1.00 24.49 79 LEU B O 1
ATOM 2177 N N . ALA B 1 51 ? 25.985 7.027 -34.070 1.00 24.07 80 ALA B N 1
ATOM 2178 C CA . ALA B 1 51 ? 25.248 5.912 -33.495 1.00 24.27 80 ALA B CA 1
ATOM 2179 C C . ALA B 1 51 ? 26.117 4.674 -33.563 1.00 24.42 80 ALA B C 1
ATOM 2180 O O . ALA B 1 51 ? 26.743 4.398 -34.597 1.00 25.41 80 ALA B O 1
ATOM 2182 N N . THR B 1 52 ? 26.127 3.919 -32.479 1.00 24.99 81 THR B N 1
ATOM 2183 C CA . THR B 1 52 ? 26.761 2.620 -32.444 1.00 24.73 81 THR B CA 1
ATOM 2184 C C . THR B 1 52 ? 25.703 1.539 -32.259 1.00 25.53 81 THR B C 1
ATOM 2185 O O . THR B 1 52 ? 24.888 1.598 -31.336 1.00 25.60 81 THR B O 1
ATOM 2189 N N . VAL B 1 53 ? 25.743 0.538 -33.125 1.00 25.66 82 VAL B N 1
ATOM 2190 C CA . VAL B 1 53 ? 24.770 -0.550 -33.082 1.00 27.11 82 VAL B CA 1
ATOM 2191 C C . VAL B 1 53 ? 25.494 -1.848 -32.799 1.00 28.05 82 VAL B C 1
ATOM 2192 O O . VAL B 1 53 ? 26.484 -2.177 -33.458 1.00 26.70 82 VAL B O 1
ATOM 2196 N N . TYR B 1 54 ? 24.994 -2.587 -31.819 1.00 29.70 83 TYR B N 1
ATOM 2197 C CA . TYR B 1 54 ? 25.611 -3.843 -31.424 1.00 31.07 83 TYR B CA 1
ATOM 2198 C C . TYR B 1 54 ? 25.068 -4.932 -32.324 1.00 31.45 83 TYR B C 1
ATOM 2199 O O . TYR B 1 54 ? 23.894 -5.296 -32.251 1.00 32.71 83 TYR B O 1
ATOM 2208 N N . LEU B 1 55 ? 25.921 -5.448 -33.190 1.00 30.91 84 LEU B N 1
ATOM 2209 C CA . LEU B 1 55 ? 25.500 -6.449 -34.168 1.00 31.56 84 LEU B CA 1
ATOM 2210 C C . LEU B 1 55 ? 25.921 -7.860 -33.785 1.00 32.21 84 LEU B C 1
ATOM 2211 O O . LEU B 1 55 ? 25.139 -8.812 -33.974 1.00 32.73 84 LEU B O 1
ATOM 2216 N N . LEU B 1 56 ? 27.142 -8.016 -33.273 1.00 32.44 85 LEU B N 1
ATOM 2217 C CA . LEU B 1 56 ? 27.672 -9.344 -32.938 1.00 33.63 85 LEU B CA 1
ATOM 2218 C C . LEU B 1 56 ? 28.708 -9.264 -31.834 1.00 34.26 85 LEU B C 1
ATOM 2219 O O . LEU B 1 56 ? 29.752 -8.645 -31.985 1.00 32.83 85 LEU B O 1
ATOM 2224 N N . SER B 1 57 ? 28.389 -9.886 -30.709 1.00 36.24 86 SER B N 1
ATOM 2225 C CA . SER B 1 57 ? 29.299 -9.953 -29.590 1.00 38.50 86 SER B CA 1
ATOM 2226 C C . SER B 1 57 ? 30.165 -11.183 -29.766 1.00 40.18 86 SER B C 1
ATOM 2227 O O . SER B 1 57 ? 29.837 -12.082 -30.551 1.00 41.19 86 SER B O 1
ATOM 2230 N N . THR B 1 58 ? 31.254 -11.241 -29.016 1.00 41.99 87 THR B N 1
ATOM 2231 C CA . THR B 1 58 ? 32.098 -12.426 -29.000 1.00 43.65 87 THR B CA 1
ATOM 2232 C C . THR B 1 58 ? 31.307 -13.629 -28.435 1.00 45.26 87 THR B C 1
ATOM 2233 O O . THR B 1 58 ? 31.566 -14.780 -28.811 1.00 46.43 87 THR B O 1
ATOM 2237 N N . GLU B 1 59 ? 30.320 -13.364 -27.574 1.00 46.80 88 GLU B N 1
ATOM 2238 C CA . GLU B 1 59 ? 29.398 -14.420 -27.106 1.00 47.82 88 GLU B CA 1
ATOM 2239 C C . GLU B 1 59 ? 28.564 -15.009 -28.250 1.00 48.62 88 GLU B C 1
ATOM 2240 O O . GLU B 1 59 ? 28.604 -16.216 -28.488 1.00 49.01 88 GLU B O 1
ATOM 2246 N N . ASN B 1 60 ? 27.835 -14.138 -28.956 1.00 49.33 89 ASN B N 1
ATOM 2247 C CA . ASN B 1 60 ? 26.939 -14.514 -30.069 1.00 49.66 89 ASN B CA 1
ATOM 2248 C C . ASN B 1 60 ? 27.510 -15.520 -31.066 1.00 49.91 89 ASN B C 1
ATOM 2249 O O . ASN B 1 60 ? 26.758 -16.219 -31.760 1.00 50.03 89 ASN B O 1
ATOM 2254 N N . LEU B 1 61 ? 28.839 -15.559 -31.142 1.00 50.24 90 LEU B N 1
ATOM 2255 C CA . LEU B 1 61 ? 29.571 -16.398 -32.087 1.00 50.79 90 LEU B CA 1
ATOM 2256 C C . LEU B 1 61 ? 29.676 -17.872 -31.669 1.00 51.37 90 LEU B C 1
ATOM 2257 O O . LEU B 1 61 ? 30.354 -18.670 -32.335 1.00 52.00 90 LEU B O 1
ATOM 2262 N N . GLN B 1 62 ? 28.987 -18.243 -30.591 1.00 51.93 91 GLN B N 1
ATOM 2263 C CA . GLN B 1 62 ? 28.959 -19.629 -30.125 1.00 52.31 91 GLN B CA 1
ATOM 2264 C C . GLN B 1 62 ? 27.541 -20.217 -30.191 1.00 52.56 91 GLN B C 1
ATOM 2265 O O . GLN B 1 62 ? 27.211 -21.181 -29.478 1.00 52.69 91 GLN B O 1
ATOM 2271 N N . ARG B 1 63 ? 26.710 -19.629 -31.054 1.00 52.73 92 ARG B N 1
ATOM 2272 C CA . ARG B 1 63 ? 25.390 -20.181 -31.371 1.00 52.86 92 ARG B CA 1
ATOM 2273 C C . ARG B 1 63 ? 25.490 -21.376 -32.311 1.00 51.80 92 ARG B C 1
ATOM 2274 O O . ARG B 1 63 ? 26.548 -21.638 -32.891 1.00 52.04 92 ARG B O 1
ATOM 2282 N N . ASP B 1 64 ? 24.362 -22.075 -32.449 1.00 50.34 93 ASP B N 1
ATOM 2283 C CA . ASP B 1 64 ? 24.123 -23.059 -33.503 1.00 49.29 93 ASP B CA 1
ATOM 2284 C C . ASP B 1 64 ? 24.594 -22.553 -34.877 1.00 48.08 93 ASP B C 1
ATOM 2285 O O . ASP B 1 64 ? 24.249 -21.432 -35.268 1.00 47.91 93 ASP B O 1
ATOM 2290 N N . PRO B 1 65 ? 25.361 -23.375 -35.623 1.00 46.39 94 PRO B N 1
ATOM 2291 C CA . PRO B 1 65 ? 25.919 -22.917 -36.907 1.00 45.26 94 PRO B CA 1
ATOM 2292 C C . PRO B 1 65 ? 24.908 -22.416 -37.953 1.00 43.84 94 PRO B C 1
ATOM 2293 O O . PRO B 1 65 ? 25.226 -21.485 -38.688 1.00 43.70 94 PRO B O 1
ATOM 2297 N N . ASP B 1 66 ? 23.725 -23.028 -38.027 1.00 42.43 95 ASP B N 1
ATOM 2298 C CA . ASP B 1 66 ? 22.695 -22.609 -38.999 1.00 41.60 95 ASP B CA 1
ATOM 2299 C C . ASP B 1 66 ? 22.172 -21.226 -38.651 1.00 40.26 95 ASP B C 1
ATOM 2300 O O . ASP B 1 66 ? 21.933 -20.380 -39.535 1.00 38.98 95 ASP B O 1
ATOM 2305 N N . GLU B 1 67 ? 21.970 -21.022 -37.351 1.00 38.77 96 GLU B N 1
ATOM 2306 C CA . GLU B 1 67 ? 21.493 -19.760 -36.841 1.00 37.87 96 GLU B CA 1
ATOM 2307 C C . GLU B 1 67 ? 22.579 -18.725 -36.979 1.00 36.30 96 GLU B C 1
ATOM 2308 O O . GLU B 1 67 ? 22.310 -17.619 -37.435 1.00 35.21 96 GLU B O 1
ATOM 2314 N N . LEU B 1 68 ? 23.803 -19.086 -36.590 1.00 34.97 97 LEU B N 1
ATOM 2315 C CA . LEU B 1 68 ? 24.936 -18.164 -36.701 1.00 34.44 97 LEU B CA 1
ATOM 2316 C C . LEU B 1 68 ? 25.196 -17.802 -38.161 1.00 32.93 97 LEU B C 1
ATOM 2317 O O . LEU B 1 68 ? 25.462 -16.645 -38.463 1.00 32.05 97 LEU B O 1
ATOM 2322 N N . ALA B 1 69 ? 25.102 -18.783 -39.062 1.00 32.20 98 ALA B N 1
ATOM 2323 C CA . ALA B 1 69 ? 25.269 -18.516 -40.509 1.00 31.00 98 ALA B CA 1
ATOM 2324 C C . ALA B 1 69 ? 24.253 -17.498 -41.008 1.00 29.90 98 ALA B C 1
ATOM 2325 O O . ALA B 1 69 ? 24.619 -16.546 -41.698 1.00 29.83 98 ALA B O 1
ATOM 2327 N N . ALA B 1 70 ? 22.987 -17.690 -40.645 1.00 28.60 99 ALA B N 1
ATOM 2328 C CA . ALA B 1 70 ? 21.943 -16.756 -41.028 1.00 27.78 99 ALA B CA 1
ATOM 2329 C C . ALA B 1 70 ? 22.252 -15.393 -40.433 1.00 26.70 99 ALA B C 1
ATOM 2330 O O . ALA B 1 70 ? 22.248 -14.381 -41.147 1.00 25.86 99 ALA B O 1
ATOM 2332 N N . LEU B 1 71 ? 22.554 -15.366 -39.135 1.00 25.52 100 LEU B N 1
ATOM 2333 C CA . LEU B 1 71 ? 22.852 -14.095 -38.478 1.00 25.63 100 LEU B CA 1
ATOM 2334 C C . LEU B 1 71 ? 24.000 -13.337 -39.144 1.00 25.12 100 LEU B C 1
ATOM 2335 O O . LEU B 1 71 ? 23.921 -12.116 -39.375 1.00 24.00 100 LEU B O 1
ATOM 2340 N N . ILE B 1 72 ? 25.081 -14.045 -39.451 1.00 25.79 101 ILE B N 1
ATOM 2341 C CA . ILE B 1 72 ? 26.246 -13.387 -40.065 1.00 26.05 101 ILE B CA 1
ATOM 2342 C C . ILE B 1 72 ? 25.917 -12.814 -41.452 1.00 25.82 101 ILE B C 1
ATOM 2343 O O . ILE B 1 72 ? 26.341 -11.695 -41.796 1.00 25.30 101 ILE B O 1
ATOM 2348 N N . GLU B 1 73 ? 25.142 -13.561 -42.225 1.00 25.34 102 GLU B N 1
ATOM 2349 C CA . GLU B 1 73 ? 24.676 -13.059 -43.516 1.00 26.02 102 GLU B CA 1
ATOM 2350 C C . GLU B 1 73 ? 23.802 -11.836 -43.360 1.00 25.43 102 GLU B C 1
ATOM 2351 O O . GLU B 1 73 ? 23.975 -10.850 -44.095 1.00 25.97 102 GLU B O 1
ATOM 2357 N N . ILE B 1 74 ? 22.912 -11.868 -42.366 1.00 24.06 103 ILE B N 1
ATOM 2358 C CA . ILE B 1 74 ? 21.997 -10.765 -42.125 1.00 24.23 103 ILE B CA 1
ATOM 2359 C C . ILE B 1 74 ? 22.793 -9.532 -41.679 1.00 24.28 103 ILE B C 1
ATOM 2360 O O . ILE B 1 74 ? 22.540 -8.436 -42.137 1.00 23.88 103 ILE B O 1
ATOM 2365 N N . ILE B 1 75 ? 23.757 -9.730 -40.793 1.00 24.87 104 ILE B N 1
ATOM 2366 C CA . ILE B 1 75 ? 24.608 -8.627 -40.341 1.00 26.19 104 ILE B CA 1
ATOM 2367 C C . ILE B 1 75 ? 25.367 -8.033 -41.509 1.00 26.08 104 ILE B C 1
ATOM 2368 O O . ILE B 1 75 ? 25.527 -6.821 -41.600 1.00 26.73 104 ILE B O 1
ATOM 2373 N N . THR B 1 76 ? 25.853 -8.887 -42.413 1.00 26.99 105 THR B N 1
ATOM 2374 C CA . THR B 1 76 ? 26.588 -8.414 -43.582 1.00 28.26 105 THR B CA 1
ATOM 2375 C C . THR B 1 76 ? 25.697 -7.546 -44.459 1.00 28.53 105 THR B C 1
ATOM 2376 O O . THR B 1 76 ? 26.118 -6.467 -44.893 1.00 28.62 105 THR B O 1
ATOM 2380 N N . ASP B 1 77 ? 24.461 -7.991 -44.676 1.00 28.57 106 ASP B N 1
ATOM 2381 C CA . ASP B 1 77 ? 23.460 -7.213 -45.421 1.00 29.25 106 ASP B CA 1
ATOM 2382 C C . ASP B 1 77 ? 23.209 -5.866 -44.750 1.00 28.63 106 ASP B C 1
ATOM 2383 O O . ASP B 1 77 ? 23.137 -4.836 -45.434 1.00 29.40 106 ASP B O 1
ATOM 2388 N N . VAL B 1 78 ? 23.021 -5.892 -43.428 1.00 27.40 107 VAL B N 1
ATOM 2389 C CA . VAL B 1 78 ? 22.777 -4.676 -42.616 1.00 27.16 107 VAL B CA 1
ATOM 2390 C C . VAL B 1 78 ? 23.894 -3.667 -42.852 1.00 25.78 107 VAL B C 1
ATOM 2391 O O . VAL B 1 78 ? 23.656 -2.495 -43.160 1.00 25.75 107 VAL B O 1
ATOM 2395 N N . VAL B 1 79 ? 25.126 -4.138 -42.726 1.00 25.04 108 VAL B N 1
ATOM 2396 C CA . VAL B 1 79 ? 26.282 -3.268 -42.916 1.00 25.07 108 VAL B CA 1
ATOM 2397 C C . VAL B 1 79 ? 26.382 -2.749 -44.349 1.00 24.99 108 VAL B C 1
ATOM 2398 O O . VAL B 1 79 ? 26.612 -1.557 -44.578 1.00 24.98 108 VAL B O 1
ATOM 2402 N N . GLU B 1 80 ? 26.159 -3.623 -45.326 1.00 25.25 109 GLU B N 1
ATOM 2403 C CA . GLU B 1 80 ? 26.153 -3.181 -46.706 1.00 26.27 109 GLU B CA 1
ATOM 2404 C C . GLU B 1 80 ? 25.101 -2.064 -46.922 1.00 26.38 109 GLU B C 1
ATOM 2405 O O . GLU B 1 80 ? 25.379 -1.094 -47.634 1.00 27.29 109 GLU B O 1
ATOM 2411 N N . GLU B 1 81 ? 23.914 -2.208 -46.339 1.00 26.33 110 GLU B N 1
ATOM 2412 C CA . GLU B 1 81 ? 22.874 -1.170 -46.424 1.00 26.96 110 GLU B CA 1
ATOM 2413 C C . GLU B 1 81 ? 23.318 0.127 -45.734 1.00 26.85 110 GLU B C 1
ATOM 2414 O O . GLU B 1 81 ? 23.188 1.220 -46.292 1.00 28.24 110 GLU B O 1
ATOM 2420 N N . ILE B 1 82 ? 23.870 0.010 -44.539 1.00 26.07 111 ILE B N 1
ATOM 2421 C CA . ILE B 1 82 ? 24.361 1.192 -43.793 1.00 25.81 111 ILE B CA 1
ATOM 2422 C C . ILE B 1 82 ? 25.418 1.924 -44.644 1.00 25.27 111 ILE B C 1
ATOM 2423 O O . ILE B 1 82 ? 25.490 3.156 -44.655 1.00 25.31 111 ILE B O 1
ATOM 2428 N N . CYS B 1 83 ? 26.211 1.157 -45.387 1.00 25.13 112 CYS B N 1
ATOM 2429 C CA . CYS B 1 83 ? 27.341 1.704 -46.165 1.00 25.31 112 CYS B CA 1
ATOM 2430 C C . CYS B 1 83 ? 26.960 2.154 -47.573 1.00 25.37 112 CYS B C 1
ATOM 2431 O O . CYS B 1 83 ? 27.832 2.596 -48.339 1.00 25.24 112 CYS B O 1
ATOM 2434 N N . ALA B 1 84 ? 25.674 2.043 -47.916 1.00 26.31 113 ALA B N 1
ATOM 2435 C CA . ALA B 1 84 ? 25.219 2.381 -49.248 1.00 27.55 113 ALA B CA 1
ATOM 2436 C C . ALA B 1 84 ? 25.587 3.828 -49.569 1.00 27.97 113 ALA B C 1
ATOM 2437 O O . ALA B 1 84 ? 25.342 4.715 -48.769 1.00 27.57 113 ALA B O 1
ATOM 2439 N N . PRO B 1 85 ? 26.175 4.075 -50.747 1.00 29.17 114 PRO B N 1
ATOM 2440 C CA . PRO B 1 85 ? 26.603 5.430 -51.096 1.00 29.81 114 PRO B CA 1
ATOM 2441 C C . PRO B 1 85 ? 25.527 6.507 -50.931 1.00 29.66 114 PRO B C 1
ATOM 2442 O O . PRO B 1 85 ? 25.847 7.625 -50.531 1.00 29.26 114 PRO B O 1
ATOM 2446 N N . ALA B 1 86 ? 24.263 6.155 -51.176 1.00 29.82 115 ALA B N 1
ATOM 2447 C CA . ALA B 1 86 ? 23.151 7.102 -51.081 1.00 30.29 115 ALA B CA 1
ATOM 2448 C C . ALA B 1 86 ? 22.957 7.646 -49.671 1.00 30.64 115 ALA B C 1
ATOM 2449 O O . ALA B 1 86 ? 22.430 8.753 -49.485 1.00 31.30 115 ALA B O 1
ATOM 2451 N N . ASN B 1 87 ? 23.397 6.899 -48.669 1.00 30.22 116 ASN B N 1
ATOM 2452 C CA . ASN B 1 87 ? 23.335 7.400 -47.288 1.00 30.19 116 ASN B CA 1
ATOM 2453 C C . ASN B 1 87 ? 24.354 8.510 -47.001 1.00 30.00 116 ASN B C 1
ATOM 2454 O O . ASN B 1 87 ? 24.095 9.406 -46.202 1.00 29.96 116 ASN B O 1
ATOM 2459 N N . HIS B 1 88 ? 25.515 8.416 -47.633 1.00 30.15 117 HIS B N 1
ATOM 2460 C CA . HIS B 1 88 ? 26.649 9.293 -47.345 1.00 30.13 117 HIS B CA 1
ATOM 2461 C C . HIS B 1 88 ? 26.967 9.323 -45.861 1.00 29.33 117 HIS B C 1
ATOM 2462 O O . HIS B 1 88 ? 27.275 10.379 -45.316 1.00 29.74 117 HIS B O 1
ATOM 2469 N N . TRP B 1 89 ? 26.884 8.153 -45.214 1.00 27.57 118 TRP B N 1
ATOM 2470 C CA . TRP B 1 89 ? 27.227 8.003 -43.791 1.00 26.82 118 TRP B CA 1
ATOM 2471 C C . TRP B 1 89 ? 28.657 7.532 -43.663 1.00 26.67 118 TRP B C 1
ATOM 2472 O O . TRP B 1 89 ? 29.100 6.725 -44.470 1.00 27.29 118 TRP B O 1
ATOM 2483 N N . SER B 1 90 ? 29.365 8.018 -42.651 1.00 25.65 119 SER B N 1
ATOM 2484 C CA . SER B 1 90 ? 30.716 7.557 -42.358 1.00 26.19 119 SER B CA 1
ATOM 2485 C C . SER B 1 90 ? 30.630 6.380 -41.395 1.00 26.11 119 SER B C 1
ATOM 2486 O O . SER B 1 90 ? 30.051 6.493 -40.334 1.00 27.33 119 SER B O 1
ATOM 2489 N N . VAL B 1 91 ? 31.209 5.257 -41.776 1.00 25.49 120 VAL B N 1
ATOM 2490 C CA . VAL B 1 91 ? 31.060 4.024 -41.012 1.00 25.56 120 VAL B CA 1
ATOM 2491 C C . VAL B 1 91 ? 32.421 3.526 -40.494 1.00 25.77 120 VAL B C 1
ATOM 2492 O O . VAL B 1 91 ? 33.466 3.710 -41.122 1.00 26.01 120 VAL B O 1
ATOM 2496 N N . ARG B 1 92 ? 32.392 2.924 -39.318 1.00 26.11 121 ARG B N 1
ATOM 2497 C CA . ARG B 1 92 ? 33.588 2.362 -38.698 1.00 26.41 121 ARG B CA 1
ATOM 2498 C C . ARG B 1 92 ? 33.198 1.034 -38.077 1.00 26.68 121 ARG B C 1
ATOM 2499 O O . ARG B 1 92 ? 32.127 0.925 -37.470 1.00 26.55 121 ARG B O 1
ATOM 2507 N N . THR B 1 93 ? 34.057 0.034 -38.243 1.00 27.38 122 THR B N 1
ATOM 2508 C CA . THR B 1 93 ? 33.913 -1.250 -37.560 1.00 27.58 122 THR B CA 1
ATOM 2509 C C . THR B 1 93 ? 34.494 -1.178 -36.149 1.00 27.47 122 THR B C 1
ATOM 2510 O O . THR B 1 93 ? 35.632 -0.738 -35.953 1.00 28.27 122 THR B O 1
ATOM 2514 N N . VAL B 1 94 ? 33.692 -1.588 -35.175 1.00 27.39 123 VAL B N 1
ATOM 2515 C CA . VAL B 1 94 ? 34.081 -1.600 -33.772 1.00 27.50 123 VAL B CA 1
ATOM 2516 C C . VAL B 1 94 ? 34.066 -3.057 -33.362 1.00 27.51 123 VAL B C 1
ATOM 2517 O O . VAL B 1 94 ? 33.009 -3.644 -33.146 1.00 28.17 123 VAL B O 1
ATOM 2521 N N . GLY B 1 95 ? 35.249 -3.654 -33.320 1.00 27.48 124 GLY B N 1
ATOM 2522 C CA . GLY B 1 95 ? 35.379 -5.074 -33.037 1.00 27.65 124 GLY B CA 1
ATOM 2523 C C . GLY B 1 95 ? 36.336 -5.766 -33.983 1.00 28.04 124 GLY B C 1
ATOM 2524 O O . GLY B 1 95 ? 36.954 -5.130 -34.832 1.00 28.20 124 GLY B O 1
ATOM 2525 N N . ASP B 1 96 ? 36.443 -7.081 -33.825 1.00 28.11 125 ASP B N 1
ATOM 2526 C CA . ASP B 1 96 ? 37.451 -7.876 -34.490 1.00 27.98 125 ASP B CA 1
ATOM 2527 C C . ASP B 1 96 ? 36.773 -8.724 -35.545 1.00 27.37 125 ASP B C 1
ATOM 2528 O O . ASP B 1 96 ? 36.153 -9.735 -35.227 1.00 26.97 125 ASP B O 1
ATOM 2533 N N . LEU B 1 97 ? 36.873 -8.302 -36.800 1.00 27.44 126 LEU B N 1
ATOM 2534 C CA . LEU B 1 97 ? 36.282 -9.078 -37.903 1.00 28.14 126 LEU B CA 1
ATOM 2535 C C . LEU B 1 97 ? 36.914 -10.441 -38.103 1.00 28.90 126 LEU B C 1
ATOM 2536 O O . LEU B 1 97 ? 36.356 -11.279 -38.808 1.00 30.34 126 LEU B O 1
ATOM 2541 N N . GLY B 1 98 ? 38.075 -10.675 -37.501 1.00 29.74 127 GLY B N 1
ATOM 2542 C CA . GLY B 1 98 ? 38.679 -12.004 -37.504 1.00 30.45 127 GLY B CA 1
ATOM 2543 C C . GLY B 1 98 ? 37.831 -13.065 -36.838 1.00 31.65 127 GLY B C 1
ATOM 2544 O O . GLY B 1 98 ? 38.049 -14.268 -37.051 1.00 32.95 127 GLY B O 1
ATOM 2545 N N . LEU B 1 99 ? 36.862 -12.630 -36.040 1.00 31.14 128 LEU B N 1
ATOM 2546 C CA . LEU B 1 99 ? 35.956 -13.550 -35.366 1.00 32.10 128 LEU B CA 1
ATOM 2547 C C . LEU B 1 99 ? 34.722 -13.987 -36.189 1.00 33.24 128 LEU B C 1
ATOM 2548 O O . LEU B 1 99 ? 34.026 -14.909 -35.755 1.00 33.67 128 LEU B O 1
ATOM 2553 N N . ILE B 1 100 ? 34.451 -13.382 -37.357 1.00 33.89 129 ILE B N 1
ATOM 2554 C CA . ILE B 1 100 ? 33.234 -13.749 -38.145 1.00 33.94 129 ILE B CA 1
ATOM 2555 C C . ILE B 1 100 ? 33.437 -14.580 -39.423 1.00 34.39 129 ILE B C 1
ATOM 2556 O O . ILE B 1 100 ? 32.472 -14.806 -40.181 1.00 35.73 129 ILE B O 1
ATOM 2561 N N . GLY B 1 101 ? 34.664 -15.006 -39.714 1.00 32.85 130 GLY B N 1
ATOM 2562 C CA . GLY B 1 101 ? 34.892 -15.789 -40.913 1.00 31.55 130 GLY B CA 1
ATOM 2563 C C . GLY B 1 101 ? 35.438 -14.941 -42.039 1.00 30.30 130 GLY B C 1
ATOM 2564 O O . GLY B 1 101 ? 35.078 -13.773 -42.177 1.00 29.70 130 GLY B O 1
ATOM 2565 N N . GLU B 1 102 ? 36.303 -15.533 -42.856 1.00 29.26 131 GLU B N 1
ATOM 2566 C CA . GLU B 1 102 ? 37.036 -14.764 -43.870 1.00 28.73 131 GLU B CA 1
ATOM 2567 C C . GLU B 1 102 ? 36.134 -14.091 -44.898 1.00 27.72 131 GLU B C 1
ATOM 2568 O O . GLU B 1 102 ? 36.327 -12.925 -45.242 1.00 26.85 131 GLU B O 1
ATOM 2574 N N . GLU B 1 103 ? 35.153 -14.820 -45.415 1.00 26.94 132 GLU B N 1
ATOM 2575 C CA . GLU B 1 103 ? 34.344 -14.284 -46.489 1.00 26.53 132 GLU B CA 1
ATOM 2576 C C . GLU B 1 103 ? 33.419 -13.145 -46.036 1.00 26.24 132 GLU B C 1
ATOM 2577 O O . GLU B 1 103 ? 33.388 -12.108 -46.676 1.00 25.97 132 GLU B O 1
ATOM 2583 N N . PRO B 1 104 ? 32.671 -13.339 -44.933 1.00 25.80 133 PRO B N 1
ATOM 2584 C CA . PRO B 1 104 ? 31.915 -12.197 -44.368 1.00 25.38 133 PRO B CA 1
ATOM 2585 C C . PRO B 1 104 ? 32.802 -11.011 -43.994 1.00 25.02 133 PRO B C 1
ATOM 2586 O O . PRO B 1 104 ? 32.441 -9.844 -44.243 1.00 24.59 133 PRO B O 1
ATOM 2590 N N . ALA B 1 105 ? 33.960 -11.296 -43.401 1.00 24.69 134 ALA B N 1
ATOM 2591 C CA . ALA B 1 105 ? 34.905 -10.238 -43.014 1.00 24.85 134 ALA B CA 1
ATOM 2592 C C . ALA B 1 105 ? 35.317 -9.407 -44.216 1.00 24.78 134 ALA B C 1
ATOM 2593 O O . ALA B 1 105 ? 35.378 -8.177 -44.134 1.00 24.77 134 ALA B O 1
ATOM 2595 N N . ARG B 1 106 ? 35.594 -10.084 -45.331 1.00 24.93 135 ARG B N 1
ATOM 2596 C CA . ARG B 1 106 ? 35.927 -9.416 -46.587 1.00 25.85 135 ARG B CA 1
ATOM 2597 C C . ARG B 1 106 ? 34.816 -8.474 -47.041 1.00 25.69 135 ARG B C 1
ATOM 2598 O O . ARG B 1 106 ? 35.086 -7.321 -47.425 1.00 25.19 135 ARG B O 1
ATOM 2606 N N . ARG B 1 107 ? 33.575 -8.957 -46.974 1.00 25.34 136 ARG B N 1
ATOM 2607 C CA . ARG B 1 107 ? 32.419 -8.162 -47.410 1.00 27.07 136 ARG B CA 1
ATOM 2608 C C . ARG B 1 107 ? 32.187 -6.949 -46.518 1.00 26.47 136 ARG B C 1
ATOM 2609 O O . ARG B 1 107 ? 31.904 -5.835 -46.998 1.00 26.52 136 ARG B O 1
ATOM 2617 N N . LEU B 1 108 ? 32.300 -7.172 -45.211 1.00 26.21 137 LEU B N 1
ATOM 2618 C CA . LEU B 1 108 ? 32.103 -6.107 -44.236 1.00 26.98 137 LEU B CA 1
ATOM 2619 C C . LEU B 1 108 ? 33.158 -5.038 -44.376 1.00 26.82 137 LEU B C 1
ATOM 2620 O O . LEU B 1 108 ? 32.855 -3.853 -44.418 1.00 26.32 137 LEU B O 1
ATOM 2625 N N . ARG B 1 109 ? 34.405 -5.457 -44.473 1.00 27.75 138 ARG B N 1
ATOM 2626 C CA . ARG B 1 109 ? 35.497 -4.510 -44.589 1.00 28.74 138 ARG B CA 1
ATOM 2627 C C . ARG B 1 109 ? 35.362 -3.696 -45.881 1.00 27.71 138 ARG B C 1
ATOM 2628 O O . ARG B 1 109 ? 35.560 -2.478 -45.875 1.00 27.74 138 ARG B O 1
ATOM 2636 N N . GLY B 1 110 ? 34.977 -4.360 -46.965 1.00 26.99 139 GLY B N 1
ATOM 2637 C CA . GLY B 1 110 ? 34.829 -3.683 -48.254 1.00 26.57 139 GLY B CA 1
ATOM 2638 C C . GLY B 1 110 ? 33.772 -2.601 -48.159 1.00 26.11 139 GLY B C 1
ATOM 2639 O O . GLY B 1 110 ? 33.949 -1.481 -48.645 1.00 26.22 139 GLY B O 1
ATOM 2640 N N . ALA B 1 111 ? 32.660 -2.944 -47.526 1.00 25.02 140 ALA B N 1
ATOM 2641 C CA . ALA B 1 111 ? 31.560 -2.004 -47.372 1.00 25.35 140 ALA B CA 1
ATOM 2642 C C . ALA B 1 111 ? 32.002 -0.811 -46.544 1.00 24.61 140 ALA B C 1
ATOM 2643 O O . ALA B 1 111 ? 31.826 0.333 -46.934 1.00 24.22 140 ALA B O 1
ATOM 2645 N N . VAL B 1 112 ? 32.588 -1.087 -45.389 1.00 24.73 141 VAL B N 1
ATOM 2646 C CA . VAL B 1 112 ? 32.954 -0.018 -44.460 1.00 25.37 141 VAL B CA 1
ATOM 2647 C C . VAL B 1 112 ? 34.008 0.890 -45.071 1.00 25.60 141 VAL B C 1
ATOM 2648 O O . VAL B 1 112 ? 33.909 2.115 -44.983 1.00 26.64 141 VAL B O 1
ATOM 2652 N N . GLU B 1 113 ? 34.991 0.301 -45.743 1.00 26.60 142 GLU B N 1
ATOM 2653 C CA . GLU B 1 113 ? 36.044 1.088 -46.392 1.00 27.58 142 GLU B CA 1
ATOM 2654 C C . GLU B 1 113 ? 35.548 2.003 -47.499 1.00 27.54 142 GLU B C 1
ATOM 2655 O O . GLU B 1 113 ? 36.195 3.001 -47.798 1.00 29.06 142 GLU B O 1
ATOM 2661 N N . SER B 1 114 ? 34.404 1.669 -48.093 1.00 27.47 143 SER B N 1
ATOM 2662 C CA . SER B 1 114 ? 33.818 2.432 -49.178 1.00 27.41 143 SER B CA 1
ATOM 2663 C C . SER B 1 114 ? 33.135 3.713 -48.719 1.00 27.79 143 SER B C 1
ATOM 2664 O O . SER B 1 114 ? 32.779 4.545 -49.543 1.00 28.28 143 SER B O 1
ATOM 2667 N N . THR B 1 115 ? 32.937 3.859 -47.413 1.00 26.75 144 THR B N 1
ATOM 2668 C CA . THR B 1 115 ? 32.201 4.992 -46.892 1.00 27.57 144 THR B CA 1
ATOM 2669 C C . THR B 1 115 ? 33.134 6.183 -46.697 1.00 28.68 144 THR B C 1
ATOM 2670 O O . THR B 1 115 ? 34.335 6.012 -46.519 1.00 26.84 144 THR 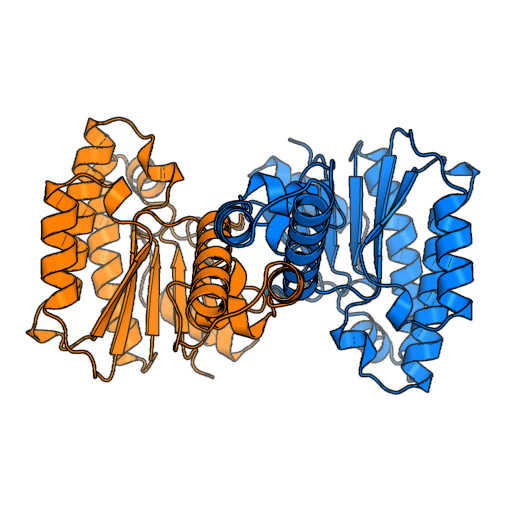B O 1
ATOM 2674 N N . PRO B 1 116 ? 32.564 7.399 -46.729 1.00 30.67 145 PRO B N 1
ATOM 2675 C CA . PRO B 1 116 ? 33.370 8.594 -46.591 1.00 32.56 145 PRO B CA 1
ATOM 2676 C C . PRO B 1 116 ? 33.967 8.721 -45.207 1.00 34.07 145 PRO B C 1
ATOM 2677 O O . PRO B 1 116 ? 33.360 8.278 -44.240 1.00 33.85 145 PRO B O 1
ATOM 2681 N N . GLU B 1 117 ? 35.152 9.323 -45.106 1.00 36.59 146 GLU B N 1
ATOM 2682 C CA . GLU B 1 117 ? 35.733 9.613 -43.796 1.00 37.42 146 GLU B CA 1
ATOM 2683 C C . GLU B 1 117 ? 34.999 10.779 -43.121 1.00 37.52 146 GLU B C 1
ATOM 2684 O O . GLU B 1 117 ? 34.817 10.782 -41.913 1.00 39.00 146 GLU B O 1
ATOM 2690 N N . VAL B 1 118 ? 34.580 11.753 -43.914 1.00 37.10 147 VAL B N 1
ATOM 2691 C CA . VAL B 1 118 ? 33.885 12.926 -43.395 1.00 36.30 147 VAL B CA 1
ATOM 2692 C C . VAL B 1 118 ? 32.433 12.916 -43.863 1.00 35.20 147 VAL B C 1
ATOM 2693 O O . VAL B 1 118 ? 32.135 12.774 -45.058 1.00 34.76 147 VAL B O 1
ATOM 2697 N N . ALA B 1 119 ? 31.529 13.043 -42.903 1.00 33.15 148 ALA B N 1
ATOM 2698 C CA . ALA B 1 119 ? 30.117 13.007 -43.196 1.00 32.12 148 ALA B CA 1
ATOM 2699 C C . ALA B 1 119 ? 29.391 13.620 -42.019 1.00 31.16 148 ALA B C 1
ATOM 2700 O O . ALA B 1 119 ? 29.956 13.727 -40.928 1.00 30.22 148 ALA B O 1
ATOM 2702 N N . SER B 1 120 ? 28.136 13.996 -42.219 1.00 30.65 149 SER B N 1
ATOM 2703 C CA . SER B 1 120 ? 27.370 14.592 -41.127 1.00 30.59 149 SER B CA 1
ATOM 2704 C C . SER B 1 120 ? 26.880 13.544 -40.137 1.00 30.00 149 SER B C 1
ATOM 2705 O O . SER B 1 120 ? 26.636 13.864 -38.994 1.00 31.04 149 SER B O 1
ATOM 2708 N N . PHE B 1 121 ? 26.741 12.298 -40.574 1.00 27.98 150 PHE B N 1
ATOM 2709 C CA . PHE B 1 121 ? 26.288 11.229 -39.684 1.00 26.99 150 PHE B CA 1
ATOM 2710 C C . PHE B 1 121 ? 27.278 10.073 -39.728 1.00 26.18 150 PHE B C 1
ATOM 2711 O O . PHE B 1 121 ? 27.762 9.711 -40.790 1.00 25.18 150 PHE B O 1
ATOM 2719 N N . HIS B 1 122 ? 27.587 9.530 -38.553 1.00 25.80 151 HIS B N 1
ATOM 2720 C CA . HIS B 1 122 ? 28.573 8.480 -38.400 1.00 25.86 151 HIS B CA 1
ATOM 2721 C C . HIS B 1 122 ? 27.919 7.287 -37.745 1.00 24.70 151 HIS B C 1
ATOM 2722 O O . HIS B 1 122 ? 27.109 7.445 -36.827 1.00 23.48 151 HIS B O 1
ATOM 2729 N N . VAL B 1 123 ? 28.251 6.101 -38.233 1.00 23.99 152 VAL B N 1
ATOM 2730 C CA . VAL B 1 123 ? 27.737 4.861 -37.661 1.00 24.24 152 VAL B CA 1
ATOM 2731 C C . VAL B 1 123 ? 28.881 3.910 -37.336 1.00 23.96 152 VAL B C 1
ATOM 2732 O O . VAL B 1 123 ? 29.716 3.624 -38.199 1.00 24.31 152 VAL B O 1
ATOM 2736 N N . ASN B 1 124 ? 28.931 3.457 -36.082 1.00 24.16 153 ASN B N 1
ATOM 2737 C CA . ASN B 1 124 ? 29.810 2.386 -35.662 1.00 24.62 153 ASN B CA 1
ATOM 2738 C C . ASN B 1 124 ? 29.033 1.085 -35.706 1.00 24.67 153 ASN B C 1
ATOM 2739 O O . ASN B 1 124 ? 27.969 0.970 -35.107 1.00 25.12 153 ASN B O 1
ATOM 2744 N N . VAL B 1 125 ? 29.588 0.096 -36.381 1.00 24.99 154 VAL B N 1
ATOM 2745 C CA . VAL B 1 125 ? 28.985 -1.227 -36.409 1.00 25.30 154 VAL B CA 1
ATOM 2746 C C . VAL B 1 125 ? 29.839 -2.127 -35.538 1.00 25.28 154 VAL B C 1
ATOM 2747 O O . VAL B 1 125 ? 31.011 -2.371 -35.840 1.00 25.33 154 VAL B O 1
ATOM 2751 N N . ALA B 1 126 ? 29.255 -2.587 -34.444 1.00 24.89 155 ALA B N 1
ATOM 2752 C CA . ALA B 1 126 ? 29.967 -3.429 -33.503 1.00 26.26 155 ALA B CA 1
ATOM 2753 C C . ALA B 1 126 ? 29.779 -4.909 -33.847 1.00 26.29 155 ALA B C 1
ATOM 2754 O O . ALA B 1 126 ? 28.705 -5.474 -33.671 1.00 27.49 155 ALA B O 1
ATOM 2756 N N . VAL B 1 127 ? 30.856 -5.508 -34.339 1.00 26.82 156 VAL B N 1
ATOM 2757 C CA . VAL B 1 127 ? 30.879 -6.861 -34.850 1.00 27.15 156 VAL B CA 1
ATOM 2758 C C . VAL B 1 127 ? 32.138 -7.539 -34.291 1.00 26.87 156 VAL B C 1
ATOM 2759 O O . VAL B 1 127 ? 33.247 -7.031 -34.466 1.00 27.29 156 VAL B O 1
ATOM 2763 N N . GLY B 1 128 ? 31.982 -8.689 -33.660 1.00 27.03 157 GLY B N 1
ATOM 2764 C CA . GLY B 1 128 ? 33.122 -9.375 -33.038 1.00 27.06 157 GLY B CA 1
ATOM 2765 C C . GLY B 1 128 ? 33.702 -8.535 -31.908 1.00 27.00 157 GLY B C 1
ATOM 2766 O O . GLY B 1 128 ? 34.926 -8.405 -31.748 1.00 27.40 157 GLY B O 1
ATOM 2767 N N . TYR B 1 129 ? 32.806 -7.955 -31.129 1.00 27.08 158 TYR B N 1
ATOM 2768 C CA . TYR B 1 129 ? 33.171 -6.966 -30.125 1.00 26.26 158 TYR B CA 1
ATOM 2769 C C . TYR B 1 129 ? 33.050 -7.556 -28.731 1.00 26.17 158 TYR B C 1
ATOM 2770 O O . TYR B 1 129 ? 32.060 -8.219 -28.431 1.00 25.81 158 TYR B O 1
ATOM 2779 N N . GLY B 1 130 ? 34.052 -7.290 -27.890 1.00 25.91 159 GLY B N 1
ATOM 2780 C CA . GLY B 1 130 ? 33.988 -7.568 -26.440 1.00 25.71 159 GLY B CA 1
ATOM 2781 C C . GLY B 1 130 ? 34.652 -6.429 -25.684 1.00 25.62 159 GLY B C 1
ATOM 2782 O O . GLY B 1 130 ? 35.723 -5.966 -26.079 1.00 25.59 159 GLY B O 1
ATOM 2783 N N . GLY B 1 131 ? 34.006 -5.929 -24.627 1.00 25.16 160 GLY B N 1
ATOM 2784 C CA . GLY B 1 131 ? 34.464 -4.672 -24.015 1.00 25.65 160 GLY B CA 1
ATOM 2785 C C . GLY B 1 131 ? 35.754 -4.785 -23.223 1.00 25.31 160 GLY B C 1
ATOM 2786 O O . GLY B 1 131 ? 36.579 -3.874 -23.227 1.00 25.27 160 GLY B O 1
ATOM 2787 N N . ARG B 1 132 ? 35.911 -5.889 -22.508 1.00 24.95 161 ARG B N 1
ATOM 2788 C CA . ARG B 1 132 ? 37.125 -6.103 -21.740 1.00 25.22 161 ARG B CA 1
ATOM 2789 C C . ARG B 1 132 ? 38.298 -6.321 -22.701 1.00 25.64 161 ARG B C 1
ATOM 2790 O O . ARG B 1 132 ? 39.383 -5.774 -22.514 1.00 25.22 161 ARG B O 1
ATOM 2798 N N . ARG B 1 133 ? 38.060 -7.106 -23.753 1.00 27.19 162 ARG B N 1
ATOM 2799 C CA . ARG B 1 133 ? 39.064 -7.356 -24.794 1.00 27.03 162 ARG B CA 1
ATOM 2800 C C . ARG B 1 133 ? 39.485 -6.079 -25.473 1.00 26.08 162 ARG B C 1
ATOM 2801 O O . ARG B 1 133 ? 40.669 -5.881 -25.758 1.00 26.32 162 ARG B O 1
ATOM 2809 N N . GLU B 1 134 ? 38.518 -5.195 -25.714 1.00 25.33 163 GLU B N 1
ATOM 2810 C CA . GLU B 1 134 ? 38.801 -3.913 -26.312 1.00 25.39 163 GLU B CA 1
ATOM 2811 C C . GLU B 1 134 ? 39.790 -3.124 -25.471 1.00 24.67 163 GLU B C 1
ATOM 2812 O O . GLU B 1 134 ? 40.743 -2.530 -25.998 1.00 25.59 163 GLU B O 1
ATOM 2818 N N . ILE B 1 135 ? 39.569 -3.101 -24.162 1.00 23.97 164 ILE B N 1
ATOM 2819 C CA . ILE B 1 135 ? 40.474 -2.372 -23.257 1.00 24.31 164 ILE B CA 1
ATOM 2820 C C . ILE B 1 135 ? 41.885 -2.985 -23.299 1.00 24.46 164 ILE B C 1
ATOM 2821 O O . ILE B 1 135 ? 42.887 -2.285 -23.386 1.00 24.15 164 ILE B O 1
ATOM 2826 N N . VAL B 1 136 ? 41.968 -4.299 -23.239 1.00 24.77 165 VAL B N 1
ATOM 2827 C CA . VAL B 1 136 ? 43.256 -4.981 -23.332 1.00 25.05 165 VAL B CA 1
ATOM 2828 C C . VAL B 1 136 ? 43.957 -4.633 -24.622 1.00 25.28 165 VAL B C 1
ATOM 2829 O O . VAL B 1 136 ? 45.129 -4.297 -24.617 1.00 26.33 165 VAL B O 1
ATOM 2833 N N . ASP B 1 137 ? 43.243 -4.677 -25.735 1.00 25.26 166 ASP B N 1
ATOM 2834 C CA . ASP B 1 137 ? 43.867 -4.378 -27.026 1.00 26.20 166 ASP B CA 1
ATOM 2835 C C . ASP B 1 137 ? 44.282 -2.910 -27.126 1.00 26.14 166 ASP B C 1
ATOM 2836 O O . ASP B 1 137 ? 45.314 -2.599 -27.729 1.00 26.95 166 ASP B O 1
ATOM 2841 N N . ALA B 1 138 ? 43.501 -2.019 -26.509 1.00 26.08 167 ALA B N 1
ATOM 2842 C CA . ALA B 1 138 ? 43.875 -0.601 -26.385 1.00 26.01 167 ALA B CA 1
ATOM 2843 C C . ALA B 1 138 ? 45.171 -0.406 -25.589 1.00 25.91 167 ALA B C 1
ATOM 2844 O O . ALA B 1 138 ? 46.066 0.346 -26.006 1.00 26.31 167 ALA B O 1
ATOM 2846 N N . VAL B 1 139 ? 45.280 -1.080 -24.447 1.00 26.06 168 VAL B N 1
ATOM 2847 C CA . VAL B 1 139 ? 46.491 -1.017 -23.624 1.00 26.01 168 VAL B CA 1
ATOM 2848 C C . VAL B 1 139 ? 47.699 -1.570 -24.387 1.00 26.31 168 VAL B C 1
ATOM 2849 O O . VAL B 1 139 ? 48.790 -1.007 -24.358 1.00 25.70 168 VAL B O 1
ATOM 2853 N N . ARG B 1 140 ? 47.504 -2.669 -25.099 1.00 26.87 169 ARG B N 1
ATOM 2854 C CA . ARG B 1 140 ? 48.583 -3.222 -25.911 1.00 27.79 169 ARG B CA 1
ATOM 2855 C C . ARG B 1 140 ? 49.029 -2.271 -27.015 1.00 27.52 169 ARG B C 1
ATOM 2856 O O . ARG B 1 140 ? 50.227 -2.138 -27.272 1.00 27.13 169 ARG B O 1
ATOM 2864 N N . ALA B 1 141 ? 48.068 -1.614 -27.665 1.00 27.20 170 ALA B N 1
ATOM 2865 C CA . ALA B 1 141 ? 48.378 -0.639 -28.707 1.00 27.61 170 ALA B CA 1
ATOM 2866 C C . ALA B 1 141 ? 49.140 0.533 -28.121 1.00 27.75 170 ALA B C 1
ATOM 2867 O O . ALA B 1 141 ? 50.135 1.015 -28.694 1.00 27.88 170 ALA B O 1
ATOM 2869 N N . LEU B 1 142 ? 48.683 0.982 -26.962 1.00 28.09 171 LEU B N 1
ATOM 2870 C CA . LEU B 1 142 ? 49.294 2.097 -26.255 1.00 27.49 171 LEU B CA 1
ATOM 2871 C C . LEU B 1 142 ? 50.768 1.795 -25.970 1.00 27.15 171 LEU B C 1
ATOM 2872 O O . LEU B 1 142 ? 51.673 2.591 -26.276 1.00 27.16 171 LEU B O 1
ATOM 2877 N N . LEU B 1 143 ? 51.003 0.627 -25.388 1.00 26.78 172 LEU B N 1
ATOM 2878 C CA . LEU B 1 143 ? 52.353 0.226 -24.979 1.00 27.04 172 LEU B CA 1
ATOM 2879 C C . LEU B 1 143 ? 53.248 0.001 -26.188 1.00 27.32 172 LEU B C 1
ATOM 2880 O O . LEU B 1 143 ? 54.438 0.331 -26.186 1.00 26.95 172 LEU B O 1
ATOM 2885 N N . SER B 1 144 ? 52.655 -0.533 -27.241 1.00 27.82 173 SER B N 1
ATOM 2886 C CA . SER B 1 144 ? 53.385 -0.766 -28.474 1.00 28.37 173 SER B CA 1
ATOM 2887 C C . SER B 1 144 ? 53.880 0.534 -29.062 1.00 28.22 173 SER B C 1
ATOM 2888 O O . SER B 1 144 ? 54.988 0.589 -29.600 1.00 28.04 173 SER B O 1
ATOM 2891 N N . LYS B 1 145 ? 53.041 1.565 -29.007 1.00 28.22 174 LYS B N 1
ATOM 2892 C CA . LYS B 1 145 ? 53.422 2.865 -29.548 1.00 28.73 174 LYS B CA 1
ATOM 2893 C C . LYS B 1 145 ? 54.515 3.459 -28.696 1.00 27.48 174 LYS B C 1
ATOM 2894 O O . LYS B 1 145 ? 55.434 4.055 -29.221 1.00 26.70 174 LYS B O 1
ATOM 2900 N N . GLU B 1 146 ? 54.405 3.296 -27.379 1.00 27.09 175 GLU B N 1
ATOM 2901 C CA . GLU B 1 146 ? 55.445 3.777 -26.483 1.00 27.69 175 GLU B CA 1
ATOM 2902 C C . GLU B 1 146 ? 56.767 3.084 -26.782 1.00 27.40 175 GLU B C 1
ATOM 2903 O O . GLU B 1 146 ? 57.817 3.735 -26.870 1.00 26.59 175 GLU B O 1
ATOM 2909 N N . LEU B 1 147 ? 56.728 1.766 -26.941 1.00 27.65 176 LEU B N 1
ATOM 2910 C CA . LEU B 1 147 ? 57.939 1.024 -27.281 1.00 28.09 176 LEU B CA 1
ATOM 2911 C C . LEU B 1 147 ? 58.507 1.504 -28.612 1.00 27.80 176 LEU B C 1
ATOM 2912 O O . LEU B 1 147 ? 59.711 1.740 -28.715 1.00 27.47 176 LEU B O 1
ATOM 2917 N N . ALA B 1 148 ? 57.652 1.670 -29.625 1.00 27.81 177 ALA B N 1
ATOM 2918 C CA . ALA B 1 148 ? 58.097 2.207 -30.923 1.00 28.23 177 ALA B CA 1
ATOM 2919 C C . ALA B 1 148 ? 58.769 3.589 -30.788 1.00 28.34 177 ALA B C 1
ATOM 2920 O O . ALA B 1 148 ? 59.736 3.902 -31.504 1.00 27.79 177 ALA B O 1
ATOM 2922 N N . ASN B 1 149 ? 58.288 4.392 -29.845 1.00 28.69 178 ASN B N 1
ATOM 2923 C CA . ASN B 1 149 ? 58.849 5.722 -29.608 1.00 29.09 178 ASN B CA 1
ATOM 2924 C C . ASN B 1 149 ? 60.114 5.687 -28.745 1.00 28.91 178 ASN B C 1
ATOM 2925 O O . ASN B 1 149 ? 60.715 6.734 -28.483 1.00 29.76 178 ASN B O 1
ATOM 2930 N N . GLY B 1 150 ? 60.516 4.496 -28.295 1.00 27.76 179 GLY B N 1
ATOM 2931 C CA . GLY B 1 150 ? 61.802 4.302 -27.630 1.00 27.59 179 GLY B CA 1
ATOM 2932 C C . GLY B 1 150 ? 61.732 4.077 -26.132 1.00 26.70 179 GLY B C 1
ATOM 2933 O O . GLY B 1 150 ? 62.765 4.050 -25.452 1.00 26.05 179 GLY B O 1
ATOM 2934 N N . ALA B 1 151 ? 60.526 3.882 -25.606 1.00 26.18 180 ALA B N 1
ATOM 2935 C CA . ALA B 1 151 ? 60.374 3.674 -24.173 1.00 26.21 180 ALA B CA 1
ATOM 2936 C C . ALA B 1 151 ? 61.109 2.429 -23.693 1.00 26.25 180 ALA B C 1
ATOM 2937 O O . ALA B 1 151 ? 61.105 1.402 -24.372 1.00 26.13 180 ALA B O 1
ATOM 2939 N N . THR B 1 152 ? 61.730 2.534 -22.516 1.00 26.26 181 THR B N 1
ATOM 2940 C CA . THR B 1 152 ? 62.300 1.374 -21.830 1.00 26.95 181 THR B CA 1
ATOM 2941 C C . THR B 1 152 ? 61.213 0.600 -21.087 1.00 27.00 181 THR B C 1
ATOM 2942 O O . THR B 1 152 ? 60.112 1.109 -20.878 1.00 26.74 181 THR B O 1
ATOM 2946 N N . ALA B 1 153 ? 61.539 -0.618 -20.655 1.00 27.43 182 ALA B N 1
ATOM 2947 C CA . ALA B 1 153 ? 60.572 -1.448 -19.916 1.00 28.22 182 ALA B CA 1
ATOM 2948 C C . ALA B 1 153 ? 60.130 -0.713 -18.655 1.00 28.69 182 ALA B C 1
ATOM 2949 O O . ALA B 1 153 ? 58.942 -0.659 -18.320 1.00 28.84 182 ALA B O 1
ATOM 2951 N N . GLU B 1 154 ? 61.113 -0.125 -17.983 1.00 29.07 183 GLU B N 1
ATOM 2952 C CA . GLU B 1 154 ? 60.865 0.664 -16.781 1.00 29.63 183 GLU B CA 1
ATOM 2953 C C . GLU B 1 154 ? 59.816 1.732 -17.063 1.00 29.31 183 GLU B C 1
ATOM 2954 O O . GLU B 1 154 ? 58.890 1.937 -16.272 1.00 29.66 183 GLU B O 1
ATOM 2960 N N . GLU B 1 155 ? 59.949 2.394 -18.208 1.00 28.56 184 GLU B N 1
ATOM 2961 C CA . GLU B 1 155 ? 59.078 3.495 -18.571 1.00 28.73 184 GLU B CA 1
ATOM 2962 C C . GLU B 1 155 ? 57.700 3.009 -18.989 1.00 29.18 184 GLU B C 1
ATOM 2963 O O . GLU B 1 155 ? 56.727 3.728 -18.815 1.00 29.78 184 GLU B O 1
ATOM 2969 N N . LEU B 1 156 ? 57.628 1.797 -19.535 1.00 29.13 185 LEU B N 1
ATOM 2970 C CA . LEU B 1 156 ? 56.348 1.222 -19.945 1.00 29.70 185 LEU B CA 1
ATOM 2971 C C . LEU B 1 156 ? 55.439 0.919 -18.772 1.00 30.40 185 LEU B C 1
ATOM 2972 O O . LEU B 1 1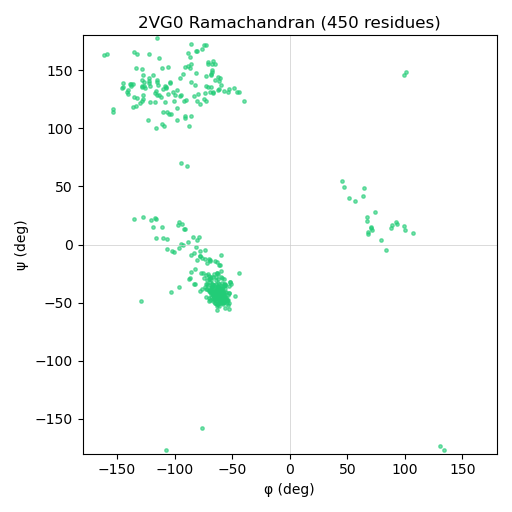56 ? 54.209 1.026 -18.896 1.00 30.20 185 LEU B O 1
ATOM 2977 N N . VAL B 1 157 ? 56.034 0.520 -17.647 1.00 31.03 186 VAL B N 1
ATOM 2978 C CA . VAL B 1 157 ? 55.272 0.120 -16.478 1.00 32.13 186 VAL B CA 1
ATOM 2979 C C . VAL B 1 157 ? 54.352 1.263 -16.086 1.00 32.72 186 VAL B C 1
ATOM 2980 O O . VAL B 1 157 ? 53.232 1.035 -15.638 1.00 33.39 186 VAL B O 1
ATOM 2984 N N . ASP B 1 158 ? 54.809 2.493 -16.296 1.00 32.84 187 ASP B N 1
ATOM 2985 C CA . ASP B 1 158 ? 54.057 3.665 -15.883 1.00 33.08 187 ASP B CA 1
ATOM 2986 C C . ASP B 1 158 ? 53.484 4.508 -17.034 1.00 32.80 187 ASP B C 1
ATOM 2987 O O . ASP B 1 158 ? 53.024 5.630 -16.814 1.00 33.70 187 ASP B O 1
ATOM 2992 N N . ALA B 1 159 ? 53.448 3.945 -18.239 1.00 31.35 188 ALA B N 1
ATOM 2993 C CA . ALA B 1 159 ? 53.013 4.680 -19.427 1.00 30.50 188 ALA B CA 1
ATOM 2994 C C . ALA B 1 159 ? 51.490 4.749 -19.597 1.00 29.62 188 ALA B C 1
ATOM 2995 O O . ALA B 1 159 ? 50.972 5.614 -20.321 1.00 29.34 188 ALA B O 1
ATOM 2997 N N . VAL B 1 160 ? 50.770 3.831 -18.963 1.00 28.41 189 VAL B N 1
ATOM 2998 C CA . VAL B 1 160 ? 49.333 3.728 -19.182 1.00 27.80 189 VAL B CA 1
ATOM 2999 C C . VAL B 1 160 ? 48.579 4.792 -18.382 1.00 26.68 189 VAL B C 1
ATOM 3000 O O . VAL B 1 160 ? 48.828 4.985 -17.192 1.00 25.26 189 VAL B O 1
ATOM 3004 N N . THR B 1 161 ? 47.700 5.505 -19.089 1.00 26.05 190 THR B N 1
ATOM 3005 C CA . THR B 1 161 ? 46.839 6.527 -18.496 1.00 26.12 190 THR B CA 1
ATOM 3006 C C . THR B 1 161 ? 45.411 6.338 -18.979 1.00 25.43 190 THR B C 1
ATOM 3007 O O . THR B 1 161 ? 45.154 5.650 -19.965 1.00 25.36 190 THR B O 1
ATOM 3011 N N . VAL B 1 162 ? 44.472 6.972 -18.289 1.00 25.52 191 VAL B N 1
ATOM 3012 C CA . VAL B 1 162 ? 43.089 6.942 -18.721 1.00 26.73 191 VAL B CA 1
ATOM 3013 C C . VAL B 1 162 ? 42.949 7.466 -20.147 1.00 26.77 191 VAL B C 1
ATOM 3014 O O . VAL B 1 162 ? 42.299 6.836 -20.971 1.00 26.89 191 VAL B O 1
ATOM 3018 N N . GLU B 1 163 ? 43.533 8.630 -20.433 1.00 28.50 192 GLU B N 1
ATOM 3019 C CA . GLU B 1 163 ? 43.479 9.197 -21.780 1.00 29.77 192 GLU B CA 1
ATOM 3020 C C . GLU B 1 163 ? 44.137 8.298 -22.819 1.00 29.45 192 GLU B C 1
ATOM 3021 O O . GLU B 1 163 ? 43.637 8.179 -23.941 1.00 29.86 192 GLU B O 1
ATOM 3027 N N . GLY B 1 164 ? 45.246 7.667 -22.447 1.00 28.55 193 GLY B N 1
ATOM 3028 C CA . GLY B 1 164 ? 45.932 6.710 -23.316 1.00 28.27 193 GLY B CA 1
ATOM 3029 C C . GLY B 1 164 ? 45.054 5.539 -23.721 1.00 27.72 193 GLY B C 1
ATOM 3030 O O . GLY B 1 164 ? 45.012 5.150 -24.890 1.00 28.35 193 GLY B O 1
ATOM 3031 N N . ILE B 1 165 ? 44.322 4.981 -22.761 1.00 26.96 194 ILE B N 1
ATOM 3032 C CA . ILE B 1 165 ? 43.368 3.932 -23.092 1.00 26.72 194 ILE B CA 1
ATOM 3033 C C . ILE B 1 165 ? 42.268 4.463 -24.020 1.00 26.98 194 ILE B C 1
ATOM 3034 O O . ILE B 1 165 ? 42.062 3.907 -25.088 1.00 26.20 194 ILE B O 1
ATOM 3039 N N . SER B 1 166 ? 41.606 5.558 -23.650 1.00 27.24 195 SER B N 1
ATOM 3040 C CA . SER B 1 166 ? 40.528 6.096 -24.502 1.00 27.91 195 SER B CA 1
ATOM 3041 C C . SER B 1 166 ? 40.987 6.301 -25.943 1.00 28.36 195 SER B C 1
ATOM 3042 O O . SER B 1 166 ? 40.259 5.951 -26.889 1.00 29.14 195 SER B O 1
ATOM 3045 N N . GLU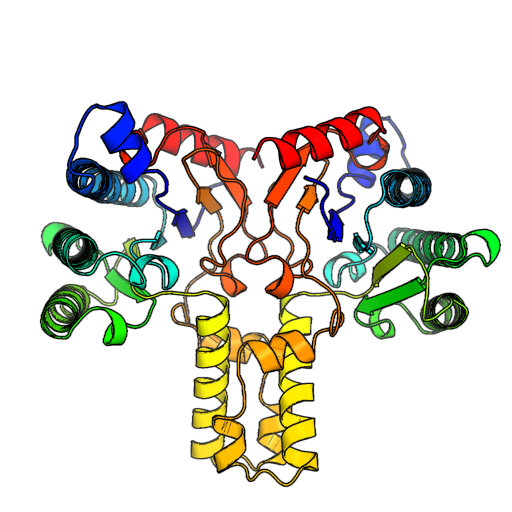 B 1 167 ? 42.206 6.823 -26.106 1.00 28.46 196 GLU B N 1
ATOM 3046 C CA . GLU B 1 167 ? 42.780 7.131 -27.437 1.00 29.45 196 GLU B CA 1
ATOM 3047 C C . GLU B 1 167 ? 43.121 5.922 -28.305 1.00 28.32 196 GLU B C 1
ATOM 3048 O O . GLU B 1 167 ? 43.380 6.048 -29.527 1.00 28.61 196 GLU B O 1
ATOM 3054 N N . ASN B 1 168 ? 43.129 4.751 -27.681 1.00 27.19 197 ASN B N 1
ATOM 3055 C CA . ASN B 1 168 ? 43.495 3.525 -28.361 1.00 27.10 197 ASN B CA 1
ATOM 3056 C C . ASN B 1 168 ? 42.399 2.493 -28.461 1.00 26.30 197 ASN B C 1
ATOM 3057 O O . ASN B 1 168 ? 42.640 1.386 -28.925 1.00 26.34 197 ASN B O 1
ATOM 3062 N N . LEU B 1 169 ? 41.193 2.847 -28.034 1.00 26.04 198 LEU B N 1
ATOM 3063 C CA . LEU B 1 169 ? 40.019 2.000 -28.245 1.00 26.16 198 LEU B CA 1
ATOM 3064 C C . LEU B 1 169 ? 39.559 2.067 -29.711 1.00 26.43 198 LEU B C 1
ATOM 3065 O O . LEU B 1 169 ? 40.071 2.879 -30.488 1.00 26.27 198 LEU B O 1
ATOM 3070 N N . TYR B 1 170 ? 38.608 1.211 -30.100 1.00 26.87 199 TYR B N 1
ATOM 3071 C CA . TYR B 1 170 ? 38.051 1.253 -31.464 1.00 27.34 199 TYR B CA 1
ATOM 3072 C C . TYR B 1 170 ? 37.435 2.601 -31.781 1.00 27.87 199 TYR B C 1
ATOM 3073 O O . TYR B 1 170 ? 37.419 3.032 -32.925 1.00 28.62 199 TYR B O 1
ATOM 3082 N N . THR B 1 171 ? 36.951 3.254 -30.734 1.00 27.62 200 THR B N 1
ATOM 3083 C CA . THR B 1 171 ? 36.223 4.508 -30.783 1.00 27.36 200 THR B CA 1
ATOM 3084 C C . THR B 1 171 ? 37.127 5.737 -30.598 1.00 27.19 200 THR B C 1
ATOM 3085 O O . THR B 1 171 ? 36.639 6.814 -30.286 1.00 26.32 200 THR B O 1
ATOM 3089 N N . SER B 1 172 ? 38.438 5.563 -30.788 1.00 27.20 201 SER B N 1
ATOM 3090 C CA . SER B 1 172 ? 39.401 6.649 -30.728 1.00 28.57 201 SER B CA 1
ATOM 3091 C C . SER B 1 172 ? 38.894 7.801 -31.560 1.00 28.83 201 SER B C 1
ATOM 3092 O O . SER B 1 172 ? 38.436 7.591 -32.674 1.00 29.19 201 SER B O 1
ATOM 3095 N N . GLY B 1 173 ? 38.978 9.013 -31.026 1.00 29.53 202 GLY B N 1
ATOM 3096 C CA . GLY B 1 173 ? 38.564 10.197 -31.757 1.00 29.79 202 GLY B CA 1
ATOM 3097 C C . GLY B 1 173 ? 37.078 10.507 -31.696 1.00 30.43 202 GLY B C 1
ATOM 3098 O O . GLY B 1 173 ? 36.655 11.563 -32.176 1.00 32.03 202 GLY B O 1
ATOM 3099 N N . GLN B 1 174 ? 36.291 9.630 -31.080 1.00 29.67 203 GLN B N 1
ATOM 3100 C CA . GLN B 1 174 ? 34.827 9.798 -31.035 1.00 29.02 203 GLN B CA 1
ATOM 3101 C C . GLN B 1 174 ? 34.365 10.116 -29.630 1.00 28.80 203 GLN B C 1
ATOM 3102 O O . GLN B 1 174 ? 34.983 9.664 -28.672 1.00 28.56 203 GLN B O 1
ATOM 3108 N N . PRO B 1 175 ? 33.243 10.837 -29.505 1.00 28.77 204 PRO B N 1
ATOM 3109 C CA . PRO B 1 175 ? 32.664 11.076 -28.198 1.00 28.74 204 PRO B CA 1
ATOM 3110 C C . PRO B 1 175 ? 32.125 9.803 -27.637 1.00 28.14 204 PRO B C 1
ATOM 3111 O O . PRO B 1 175 ? 31.620 8.972 -28.375 1.00 27.88 204 PRO B O 1
ATOM 3115 N N . ASP B 1 176 ? 32.196 9.665 -26.326 1.00 27.89 205 ASP B N 1
ATOM 3116 C CA . ASP B 1 176 ? 31.632 8.511 -25.680 1.00 27.51 205 ASP B CA 1
ATOM 3117 C C . ASP B 1 176 ? 30.105 8.552 -25.847 1.00 26.87 205 ASP B C 1
ATOM 3118 O O . ASP B 1 176 ? 29.522 9.624 -26.063 1.00 26.97 205 ASP B O 1
ATOM 3123 N N . PRO B 1 177 ? 29.447 7.386 -25.734 1.00 26.49 206 PRO B N 1
ATOM 3124 C CA . PRO B 1 177 ? 27.991 7.391 -25.809 1.00 26.13 206 PRO B CA 1
ATOM 3125 C C . PRO B 1 177 ? 27.385 8.214 -24.711 1.00 25.60 206 PRO B C 1
ATOM 3126 O O . PRO B 1 177 ? 27.756 8.042 -23.571 1.00 25.70 206 PRO B O 1
ATOM 3130 N N . ASP B 1 178 ? 26.419 9.058 -25.060 1.00 24.59 207 ASP B N 1
ATOM 3131 C CA . ASP B 1 178 ? 25.634 9.798 -24.076 1.00 25.08 207 ASP B CA 1
ATOM 3132 C C . ASP B 1 178 ? 24.433 9.011 -23.598 1.00 24.73 207 ASP B C 1
ATOM 3133 O O . ASP B 1 178 ? 23.964 9.192 -22.479 1.00 25.61 207 ASP B O 1
ATOM 3138 N N . LEU B 1 179 ? 23.924 8.159 -24.481 1.00 24.51 208 LEU B N 1
ATOM 3139 C CA . LEU B 1 179 ? 22.682 7.447 -24.246 1.00 24.59 208 LEU B CA 1
ATOM 3140 C C . LEU B 1 179 ? 22.845 6.041 -24.770 1.00 25.28 208 LEU B C 1
ATOM 3141 O O . LEU B 1 179 ? 23.276 5.855 -25.903 1.00 26.34 208 LEU B O 1
ATOM 3146 N N . VAL B 1 180 ? 22.512 5.069 -23.940 1.00 25.26 209 VAL B N 1
ATOM 3147 C CA . VAL B 1 180 ? 22.529 3.665 -24.346 1.00 25.84 209 VAL B CA 1
ATOM 3148 C C . VAL B 1 180 ? 21.116 3.141 -24.260 1.00 26.41 209 VAL B C 1
ATOM 3149 O O . VAL B 1 180 ? 20.517 3.194 -23.194 1.00 27.20 209 VAL B O 1
ATOM 3153 N N . ILE B 1 181 ? 20.601 2.629 -25.383 1.00 27.14 210 ILE B N 1
ATOM 3154 C CA . ILE B 1 181 ? 19.240 2.109 -25.488 1.00 27.97 210 ILE B CA 1
ATOM 3155 C C . ILE B 1 181 ? 19.239 0.592 -25.416 1.00 28.55 210 ILE B C 1
ATOM 3156 O O . ILE B 1 181 ? 19.923 -0.079 -26.199 1.00 28.54 210 ILE B O 1
ATOM 3161 N N . ARG B 1 182 ? 18.477 0.060 -24.457 1.00 30.44 211 ARG B N 1
ATOM 3162 C CA . ARG B 1 182 ? 18.351 -1.369 -24.275 1.00 30.63 211 ARG B CA 1
ATOM 3163 C C . ARG B 1 182 ? 16.884 -1.787 -24.398 1.00 30.26 211 ARG B C 1
ATOM 3164 O O . ARG B 1 182 ? 15.983 -1.128 -23.884 1.00 31.04 211 ARG B O 1
ATOM 3172 N N . THR B 1 183 ? 16.646 -2.882 -25.110 1.00 29.36 212 THR B N 1
ATOM 3173 C CA . THR B 1 183 ? 15.279 -3.315 -25.386 1.00 29.17 212 THR B CA 1
ATOM 3174 C C . THR B 1 183 ? 15.012 -4.654 -24.701 1.00 29.17 212 THR B C 1
ATOM 3175 O O . THR B 1 183 ? 15.883 -5.202 -24.004 1.00 28.64 212 THR B O 1
ATOM 3179 N N . SER B 1 184 ? 13.777 -5.126 -24.844 1.00 28.70 213 SER B N 1
ATOM 3180 C CA . SER B 1 184 ? 13.368 -6.429 -24.363 1.00 29.87 213 SER B CA 1
ATOM 3181 C C . SER B 1 184 ? 13.393 -6.489 -22.835 1.00 30.20 213 SER B C 1
ATOM 3182 O O . SER B 1 184 ? 13.498 -7.558 -22.239 1.00 30.60 213 SER B O 1
ATOM 3185 N N . GLY B 1 185 ? 13.282 -5.322 -22.204 1.00 30.87 214 GLY B N 1
ATOM 3186 C CA . GLY B 1 185 ? 13.263 -5.235 -20.755 1.00 31.58 214 GLY B CA 1
ATOM 3187 C C . GLY B 1 185 ? 14.593 -5.601 -20.118 1.00 32.18 214 GLY B C 1
ATOM 3188 O O . GLY B 1 185 ? 14.681 -5.724 -18.903 1.00 31.38 214 GLY B O 1
ATOM 3189 N N . GLU B 1 186 ? 15.629 -5.757 -20.935 1.00 32.91 215 GLU B N 1
ATOM 3190 C CA . GLU B 1 186 ? 16.942 -6.144 -20.447 1.00 33.50 215 GLU B CA 1
ATOM 3191 C C . GLU B 1 186 ? 17.590 -4.979 -19.734 1.00 33.77 215 GLU B C 1
ATOM 3192 O O . GLU B 1 186 ? 17.582 -3.859 -20.245 1.00 34.80 215 GLU B O 1
ATOM 3198 N N . GLN B 1 187 ? 18.095 -5.226 -18.528 1.00 32.95 216 GLN B N 1
ATOM 3199 C CA . GLN B 1 187 ? 18.852 -4.220 -17.790 1.00 33.33 216 GLN B CA 1
ATOM 3200 C C . GLN B 1 187 ? 20.170 -4.838 -17.380 1.00 34.35 216 GLN B C 1
ATOM 3201 O O . GLN B 1 187 ? 20.755 -4.444 -16.390 1.00 33.61 216 GLN B O 1
ATOM 3207 N N . ARG B 1 188 ? 20.598 -5.861 -18.117 1.00 36.19 217 ARG B N 1
ATOM 3208 C CA . ARG B 1 188 ? 21.828 -6.575 -17.793 1.00 36.68 217 ARG B CA 1
ATOM 3209 C C . ARG B 1 188 ? 22.882 -6.052 -18.691 1.00 35.92 217 ARG B C 1
ATOM 3210 O O . ARG B 1 188 ? 22.686 -6.006 -19.908 1.00 36.14 217 ARG B O 1
ATOM 3218 N N . LEU B 1 189 ? 24.014 -5.652 -18.128 1.00 34.92 218 LEU B N 1
ATOM 3219 C CA . LEU B 1 189 ? 25.090 -5.143 -18.958 1.00 33.98 218 LEU B CA 1
ATOM 3220 C C . LEU B 1 189 ? 25.690 -6.297 -19.736 1.00 33.35 218 LEU B C 1
ATOM 3221 O O . LEU B 1 189 ? 25.563 -7.473 -19.339 1.00 33.09 218 LEU B O 1
ATOM 3226 N N . SER B 1 190 ? 26.327 -5.959 -20.850 1.00 32.03 219 SER B N 1
ATOM 3227 C CA . SER B 1 190 ? 26.947 -6.965 -21.703 1.00 31.59 219 SER B CA 1
ATOM 3228 C C . SER B 1 190 ? 28.338 -6.568 -22.159 1.00 30.27 219 SER B C 1
ATOM 3229 O O . SER B 1 190 ? 28.799 -7.049 -23.189 1.00 31.36 219 SER B O 1
ATOM 3232 N N . GLY B 1 191 ? 29.000 -5.670 -21.434 1.00 28.22 220 GLY B N 1
ATOM 3233 C CA . GLY B 1 191 ? 30.337 -5.247 -21.813 1.00 27.70 220 GLY B CA 1
ATOM 3234 C C . GLY B 1 191 ? 30.393 -4.399 -23.059 1.00 27.32 220 GLY B C 1
ATOM 3235 O O . GLY B 1 191 ? 31.461 -4.169 -23.602 1.00 26.79 220 GLY B O 1
ATOM 3236 N N . PHE B 1 192 ? 29.254 -3.873 -23.483 1.00 26.98 221 PHE B N 1
ATOM 3237 C CA . PHE B 1 192 ? 29.181 -3.159 -24.756 1.00 27.27 221 PHE B CA 1
ATOM 3238 C C . PHE B 1 192 ? 29.708 -1.761 -24.542 1.00 26.21 221 PHE B C 1
ATOM 3239 O O . PHE B 1 192 ? 29.196 -1.030 -23.693 1.00 27.75 221 PHE B O 1
ATOM 3247 N N . LEU B 1 193 ? 30.733 -1.380 -25.318 1.00 25.42 222 LEU B N 1
ATOM 3248 C CA . LEU B 1 193 ? 31.425 -0.110 -25.140 1.00 25.91 222 LEU B CA 1
ATOM 3249 C C . LEU B 1 193 ? 31.701 0.082 -23.646 1.00 25.98 222 LEU B C 1
ATOM 3250 O O . LEU B 1 193 ? 31.340 1.097 -23.036 1.00 25.72 222 LEU B O 1
ATOM 3255 N N . LEU B 1 194 ? 32.355 -0.920 -23.071 1.00 25.39 223 LEU B N 1
ATOM 3256 C CA . LEU B 1 194 ? 32.534 -0.979 -21.631 1.00 25.32 223 LEU B CA 1
ATOM 3257 C C . LEU B 1 194 ? 33.219 0.260 -21.079 1.00 24.84 223 LEU B C 1
ATOM 3258 O O . LEU B 1 194 ? 32.679 0.919 -20.184 1.00 24.67 223 LEU B O 1
ATOM 3263 N N . TRP B 1 195 ? 34.391 0.600 -21.602 1.00 24.69 224 TRP B N 1
ATOM 3264 C CA . TRP B 1 195 ? 35.116 1.765 -21.088 1.00 24.88 224 TRP B CA 1
ATOM 3265 C C . TRP B 1 195 ? 34.356 3.054 -21.376 1.00 24.27 224 TRP B C 1
ATOM 3266 O O . TRP B 1 195 ? 34.252 3.949 -20.538 1.00 23.80 224 TRP B O 1
ATOM 3277 N N . GLN B 1 196 ? 33.852 3.144 -22.597 1.00 24.15 225 GLN B N 1
ATOM 3278 C CA . GLN B 1 196 ? 33.285 4.377 -23.108 1.00 25.37 225 GLN B CA 1
ATOM 3279 C C . GLN B 1 196 ? 31.980 4.758 -22.438 1.00 25.51 225 GLN B C 1
ATOM 3280 O O . GLN B 1 196 ? 31.645 5.945 -22.365 1.00 26.58 225 GLN B O 1
ATOM 3286 N N . SER B 1 197 ? 31.239 3.763 -21.977 1.00 26.35 226 SER B N 1
ATOM 3287 C CA . SER B 1 197 ? 29.890 3.993 -21.468 1.00 27.02 226 SER B CA 1
ATOM 3288 C C . SER B 1 197 ? 29.843 4.123 -19.938 1.00 26.55 226 SER B C 1
ATOM 3289 O O . SER B 1 197 ? 28.780 4.047 -19.336 1.00 25.73 226 SER B O 1
ATOM 3292 N N . ALA B 1 198 ? 31.001 4.355 -19.341 1.00 26.35 227 ALA B N 1
ATOM 3293 C CA . ALA B 1 198 ? 31.130 4.461 -17.895 1.00 26.54 227 ALA B CA 1
ATOM 3294 C C . ALA B 1 198 ? 30.155 5.473 -17.317 1.00 26.30 227 ALA B C 1
ATOM 3295 O O . ALA B 1 198 ? 29.634 5.289 -16.211 1.00 26.79 227 ALA B O 1
ATOM 3297 N N . TYR B 1 199 ? 29.914 6.554 -18.061 1.00 26.41 228 TYR B N 1
ATOM 3298 C CA . TYR B 1 199 ? 29.084 7.650 -17.553 1.00 26.77 228 TYR B CA 1
ATOM 3299 C C . TYR B 1 199 ? 27.824 7.869 -18.423 1.00 26.23 228 TYR B C 1
ATOM 3300 O O . TYR B 1 199 ? 27.142 8.881 -18.298 1.00 27.12 228 TYR B O 1
ATOM 3309 N N . SER B 1 200 ? 27.492 6.906 -19.271 1.00 25.21 229 SER B N 1
ATOM 3310 C CA . SER B 1 200 ? 26.330 7.026 -20.162 1.00 25.36 229 SER B CA 1
ATOM 3311 C C . SER B 1 200 ? 24.999 6.900 -19.426 1.00 25.19 229 SER B C 1
ATOM 3312 O O . SER B 1 200 ? 24.887 6.153 -18.424 1.00 24.95 229 SER B O 1
ATOM 3315 N N . GLU B 1 201 ? 24.009 7.657 -19.897 1.00 25.56 230 GLU B N 1
ATOM 3316 C CA . GLU B 1 201 ? 22.624 7.468 -19.523 1.00 26.22 230 GLU B CA 1
ATOM 3317 C C . GLU B 1 201 ? 22.116 6.173 -20.114 1.00 26.24 230 GLU B C 1
ATOM 3318 O O . GLU B 1 201 ? 22.323 5.900 -21.296 1.00 26.07 230 GLU B O 1
ATOM 3324 N N . MET B 1 202 ? 21.468 5.365 -19.288 1.00 26.59 231 MET B N 1
ATOM 3325 C CA . MET B 1 202 ? 20.875 4.123 -19.769 1.00 27.68 231 MET B CA 1
ATOM 3326 C C . MET B 1 202 ? 19.383 4.304 -19.873 1.00 26.49 231 MET B C 1
ATOM 3327 O O . MET B 1 202 ? 18.755 4.921 -19.003 1.00 25.79 231 MET B O 1
ATOM 3332 N N . TRP B 1 203 ? 18.806 3.777 -20.934 1.00 25.69 232 TRP B N 1
ATOM 3333 C CA . TRP B 1 203 ? 17.379 3.890 -21.165 1.00 26.43 232 TRP B CA 1
ATOM 3334 C C . TRP B 1 203 ? 16.881 2.533 -21.630 1.00 26.79 232 TRP B C 1
ATOM 3335 O O . TRP B 1 203 ? 17.548 1.869 -22.413 1.00 26.38 232 TRP B O 1
ATOM 3346 N N . PHE B 1 204 ? 15.720 2.146 -21.108 1.00 28.57 233 PHE B N 1
ATOM 3347 C CA . PHE B 1 204 ? 15.168 0.814 -21.259 1.00 29.45 233 PHE B CA 1
ATOM 3348 C C . PHE B 1 204 ? 13.758 0.876 -21.803 1.00 29.02 233 PHE B C 1
ATOM 3349 O O . PHE B 1 204 ? 12.958 1.740 -21.403 1.00 28.63 233 PHE B O 1
ATOM 3357 N N . THR B 1 205 ? 13.451 -0.047 -22.706 1.00 28.55 234 THR B N 1
ATOM 3358 C CA . THR B 1 205 ? 12.063 -0.354 -23.048 1.00 28.56 234 THR B CA 1
ATOM 3359 C C . THR B 1 205 ? 11.800 -1.852 -22.958 1.00 28.01 234 THR B C 1
ATOM 3360 O O . THR B 1 205 ? 12.698 -2.664 -23.112 1.00 27.66 234 THR B O 1
ATOM 3364 N N . GLU B 1 206 ? 10.557 -2.201 -22.660 1.00 27.93 235 GLU B N 1
ATOM 3365 C CA . GLU B 1 206 ? 10.136 -3.593 -22.689 1.00 28.32 235 GLU B CA 1
ATOM 3366 C C . GLU B 1 206 ? 10.006 -4.115 -24.107 1.00 27.88 235 GLU B C 1
ATOM 3367 O O . GLU B 1 206 ? 10.094 -5.322 -24.323 1.00 28.27 235 GLU B O 1
ATOM 3373 N N . ALA B 1 207 ? 9.741 -3.222 -25.056 1.00 28.10 236 ALA B N 1
ATOM 3374 C CA . ALA B 1 207 ? 9.615 -3.613 -26.456 1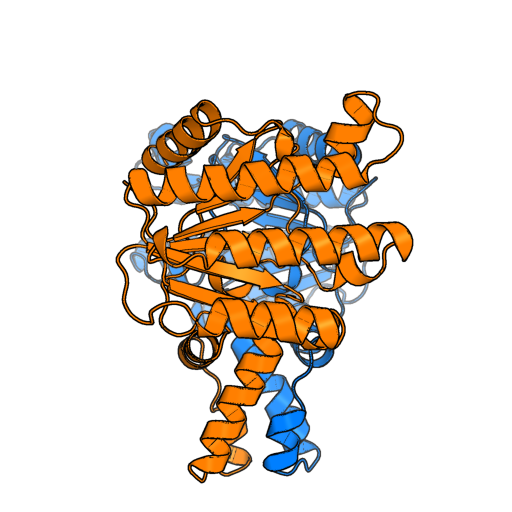.00 28.03 236 ALA B CA 1
ATOM 3375 C C . ALA B 1 207 ? 10.837 -4.409 -26.896 1.00 28.02 236 ALA B C 1
ATOM 3376 O O . ALA B 1 207 ? 11.982 -4.031 -26.621 1.00 28.17 236 ALA B O 1
ATOM 3378 N N . HIS B 1 208 ? 10.597 -5.515 -27.589 1.00 27.61 237 HIS B N 1
ATOM 3379 C CA . HIS B 1 208 ? 11.686 -6.260 -28.208 1.00 27.23 237 HIS B CA 1
ATOM 3380 C C . HIS B 1 208 ? 12.210 -5.453 -29.368 1.00 26.69 237 HIS B C 1
ATOM 3381 O O . HIS B 1 208 ? 11.481 -4.650 -29.952 1.00 26.41 237 HIS B O 1
ATOM 3388 N N . TRP B 1 209 ? 13.463 -5.687 -29.736 1.00 26.09 238 TRP B N 1
ATOM 3389 C CA . TRP B 1 209 ? 14.089 -4.869 -30.761 1.00 26.31 238 TRP B CA 1
ATOM 3390 C C . TRP B 1 209 ? 13.244 -4.793 -32.060 1.00 26.44 238 TRP B C 1
ATOM 3391 O O . TRP B 1 209 ? 12.976 -3.700 -32.545 1.00 26.08 238 TRP B O 1
ATOM 3402 N N . PRO B 1 210 ? 12.804 -5.941 -32.600 1.00 27.16 239 PRO B N 1
ATOM 3403 C CA . PRO B 1 210 ? 12.014 -5.854 -33.842 1.00 27.48 239 PRO B CA 1
ATOM 3404 C C . PRO B 1 210 ? 10.700 -5.105 -33.709 1.00 28.28 239 PRO B C 1
ATOM 3405 O O . PRO B 1 210 ? 10.115 -4.729 -34.731 1.00 29.59 239 PRO B O 1
ATOM 3409 N N . ALA B 1 211 ? 10.245 -4.884 -32.478 1.00 27.45 240 ALA B N 1
ATOM 3410 C CA . ALA B 1 211 ? 9.012 -4.160 -32.197 1.00 27.75 240 ALA B CA 1
ATOM 3411 C C . ALA B 1 211 ? 9.259 -2.694 -31.890 1.00 27.69 240 ALA B C 1
ATOM 3412 O O . ALA B 1 211 ? 8.315 -1.959 -31.639 1.00 28.86 240 ALA B O 1
ATOM 3414 N N . PHE B 1 212 ? 10.525 -2.284 -31.859 1.00 27.83 241 PHE B N 1
ATOM 3415 C CA . PHE B 1 212 ? 10.914 -0.924 -31.484 1.00 27.89 241 PHE B CA 1
ATOM 3416 C C . PHE B 1 212 ? 10.410 0.040 -32.552 1.00 27.75 241 PHE B C 1
ATOM 3417 O O . PHE B 1 212 ? 10.564 -0.215 -33.740 1.00 28.37 241 PHE B O 1
ATOM 3425 N N . ARG B 1 213 ? 9.740 1.102 -32.122 1.00 27.96 242 ARG B N 1
ATOM 3426 C CA . ARG B 1 213 ? 9.122 2.046 -33.034 1.00 27.96 242 ARG B CA 1
ATOM 3427 C C . ARG B 1 213 ? 9.646 3.454 -32.805 1.00 27.08 242 ARG B C 1
ATOM 3428 O O . ARG B 1 213 ? 10.253 3.762 -31.790 1.00 26.25 242 ARG B O 1
ATOM 3436 N N . HIS B 1 214 ? 9.410 4.320 -33.774 1.00 27.16 243 HIS B N 1
ATOM 3437 C CA . HIS B 1 214 ? 9.816 5.712 -33.656 1.00 27.20 243 HIS B CA 1
ATOM 3438 C C . HIS B 1 214 ? 9.249 6.403 -32.426 1.00 27.19 243 HIS B C 1
ATOM 3439 O O . HIS B 1 214 ? 9.912 7.241 -31.822 1.00 28.43 243 HIS B O 1
ATOM 3446 N N . VAL B 1 215 ? 8.029 6.048 -32.046 1.00 26.87 244 VAL B N 1
ATOM 3447 C CA . VAL B 1 215 ? 7.446 6.617 -30.833 1.00 27.18 244 VAL B CA 1
ATOM 3448 C C . VAL B 1 215 ? 8.300 6.256 -29.617 1.00 27.13 244 VAL B C 1
ATOM 3449 O O . VAL B 1 215 ? 8.459 7.078 -28.721 1.00 27.19 244 VAL B O 1
ATOM 3453 N N . ASP B 1 216 ? 8.871 5.046 -29.612 1.00 26.80 245 ASP B N 1
ATOM 3454 C CA . ASP B 1 216 ? 9.786 4.619 -28.536 1.00 26.76 245 ASP B CA 1
ATOM 3455 C C . ASP B 1 216 ? 11.101 5.400 -28.577 1.00 26.64 245 ASP B C 1
ATOM 3456 O O . ASP B 1 216 ? 11.635 5.792 -27.556 1.00 26.76 245 ASP B O 1
ATOM 3461 N N . PHE B 1 217 ? 11.616 5.622 -29.774 1.00 26.37 246 PHE B N 1
ATOM 3462 C CA . PHE B 1 217 ? 12.799 6.460 -29.956 1.00 26.25 246 PHE B CA 1
ATOM 3463 C C . PHE B 1 217 ? 12.551 7.874 -29.442 1.00 25.91 246 PHE B C 1
ATOM 3464 O O . PHE B 1 217 ? 13.375 8.443 -28.715 1.00 24.54 246 PHE B O 1
ATOM 3472 N N . LEU B 1 218 ? 11.398 8.432 -29.792 1.00 26.22 247 LEU B N 1
ATOM 3473 C CA . LEU B 1 218 ? 11.031 9.745 -29.286 1.00 26.74 247 LEU B CA 1
ATOM 3474 C C . LEU B 1 218 ? 10.957 9.765 -27.767 1.00 26.62 247 LEU B C 1
ATOM 3475 O O . LEU B 1 218 ? 11.346 10.750 -27.140 1.00 26.58 247 LEU B O 1
ATOM 3480 N N . ARG B 1 219 ? 10.434 8.691 -27.183 1.00 26.93 248 ARG B N 1
ATOM 3481 C CA . ARG B 1 219 ? 10.362 8.573 -25.717 1.00 26.77 248 ARG B CA 1
ATOM 3482 C C . ARG B 1 219 ? 11.761 8.577 -25.124 1.00 26.43 248 ARG B C 1
ATOM 3483 O O . ARG B 1 219 ? 12.029 9.262 -24.127 1.00 26.80 248 ARG B O 1
ATOM 3491 N N . ALA B 1 220 ? 12.671 7.821 -25.734 1.00 25.99 249 ALA B N 1
ATOM 3492 C CA . ALA B 1 220 ? 14.040 7.773 -25.259 1.00 26.01 249 ALA B CA 1
ATOM 3493 C C . ALA B 1 220 ? 14.670 9.150 -25.303 1.00 25.92 249 ALA B C 1
ATOM 3494 O O . ALA B 1 220 ? 15.357 9.524 -24.383 1.00 25.99 249 ALA B O 1
ATOM 3496 N N . LEU B 1 221 ? 14.448 9.901 -26.378 1.00 26.32 250 LEU B N 1
ATOM 3497 C CA . LEU B 1 221 ? 15.040 11.240 -26.476 1.00 26.89 250 LEU B CA 1
ATOM 3498 C C . LEU B 1 221 ? 14.426 12.176 -25.436 1.00 27.75 250 LEU B C 1
ATOM 3499 O O . LEU B 1 221 ? 15.130 12.986 -24.854 1.00 27.81 250 LEU B O 1
ATOM 3504 N N . ARG B 1 222 ? 13.137 12.025 -25.181 1.00 28.97 251 ARG B N 1
ATOM 3505 C CA . ARG B 1 222 ? 12.441 12.837 -24.182 1.00 29.74 251 ARG B CA 1
ATOM 3506 C C . ARG B 1 222 ? 12.954 12.528 -22.792 1.00 29.44 251 ARG B C 1
ATOM 3507 O O . ARG B 1 222 ? 13.237 13.442 -21.995 1.00 29.40 251 ARG B O 1
ATOM 3515 N N . ASP B 1 223 ? 13.028 11.237 -22.489 1.00 29.04 252 ASP B N 1
ATOM 3516 C CA . ASP B 1 223 ? 13.524 10.780 -21.203 1.00 29.38 252 ASP B CA 1
ATOM 3517 C C . ASP B 1 223 ? 14.973 11.222 -21.002 1.00 29.22 252 ASP B C 1
ATOM 3518 O O . ASP B 1 223 ? 15.347 11.699 -19.915 1.00 29.78 252 ASP B O 1
ATOM 3523 N N . TYR B 1 224 ? 15.787 11.101 -22.050 1.00 29.82 253 TYR B N 1
ATOM 3524 C CA . TYR B 1 224 ? 17.168 11.567 -21.986 1.00 30.77 253 TYR B CA 1
ATOM 3525 C C . TYR B 1 224 ? 17.225 13.044 -21.651 1.00 31.50 253 TYR B C 1
ATOM 3526 O O . TYR B 1 224 ? 17.968 13.445 -20.749 1.00 31.81 253 TYR B O 1
ATOM 3535 N N . SER B 1 225 ? 16.440 13.841 -22.375 1.00 33.14 254 SER B N 1
ATOM 3536 C CA . SER B 1 225 ? 16.412 15.302 -22.199 1.00 35.00 254 SER B CA 1
ATOM 3537 C C . SER B 1 225 ? 15.941 15.685 -20.791 1.00 36.16 254 SER B C 1
ATOM 3538 O O . SER B 1 225 ? 16.440 16.638 -20.195 1.00 36.09 254 SER B O 1
ATOM 3541 N N . ALA B 1 226 ? 15.000 14.914 -20.259 1.00 37.89 255 ALA B N 1
ATOM 3542 C CA . ALA B 1 226 ? 14.448 15.166 -18.929 1.00 39.31 255 ALA B CA 1
ATOM 3543 C C . ALA B 1 226 ? 15.353 14.698 -17.793 1.00 40.85 255 ALA B C 1
ATOM 3544 O O . ALA B 1 226 ? 15.097 15.024 -16.630 1.00 42.02 255 ALA B O 1
ATOM 3546 N N . ARG B 1 227 ? 16.411 13.959 -18.094 1.00 42.33 256 ARG B N 1
ATOM 3547 C CA . ARG B 1 227 ? 17.282 13.461 -17.038 1.00 43.64 256 ARG B CA 1
ATOM 3548 C C . ARG B 1 227 ? 18.396 14.422 -16.687 1.00 44.32 256 ARG B C 1
ATOM 3549 O O . ARG B 1 227 ? 18.182 15.329 -15.903 1.00 44.34 256 ARG B O 1
#

Organism: Mycobacterium tuberculosis (strain ATCC 25618 / H37Rv) (NCBI:txid83332)

Radius of gyration: 23.21 Å; Cα contacts (8 Å, |Δi|>4): 875; chains: 2; bounding box: 58×46×68 Å

GO terms:
  GO:0000287 magnesium ion binding (F, IDA)
  GO:0005829 cytosol (C, IDA)
  GO:0005886 plasma membrane (C, IDA)
  GO:0030145 manganese ion binding (F, IDA)
  GO:0033850 Z-farnesyl diphosphate synthase activity (F, IDA)
  GO:0016094 polyprenol biosynthetic process (P, IDA)

B-factor: mean 32.02, std 7.11, range [14.93, 64.13]

InterPro domains:
  IPR001441 Decaprenyl diphosphate synthase-like [MF_01139] (31-262)
  IPR001441 Decaprenyl diphosphate synthase-like [PF01255] (39-261)
  IPR001441 Decaprenyl diphosphate synthase-like [PTHR10291] (27-259)
  IPR001441 Decaprenyl diphosphate synthase-like [TIGR00055] (31-261)
  IPR001441 Decaprenyl diphosphate synthase-like [cd00475] (34-254)
  IPR018520 Di-trans-poly-cis-decaprenylcistransferase-like, conserved site [PS01066] (207-224)
  IPR036424 Decaprenyl diphosphate synthase-like superfamily [G3DSA:3.40.1180.10] (19-262)
  IPR036424 Decaprenyl diphosphate synthase-like superfamily [SSF64005] (28-256)

Solvent-accessible surface area: 19691 Å² total; per-residue (Å²): 148,84,2,126,1,0,0,0,8,17,34,4,19,102,103,49,0,137,97,54,65,87,127,69,13,9,103,0,23,120,75,2,17,44,28,9,14,66,0,0,96,34,0,64,137,35,45,3,83,5,0,0,0,26,18,1,10,49,94,36,28,158,55,80,104,118,52,20,55,40,9,10,72,15,6,0,83,11,0,72,93,5,8,38,115,88,25,126,10,11,12,89,31,0,9,61,24,58,84,9,37,109,87,16,11,146,64,0,147,42,14,11,109,85,18,58,155,131,25,93,0,56,1,0,0,0,1,4,1,16,4,26,121,4,0,2,54,1,0,90,38,9,0,49,110,63,43,94,128,59,17,63,14,103,94,0,14,94,28,0,45,30,113,11,0,39,111,27,9,68,9,43,87,33,38,62,5,43,0,9,0,29,0,11,18,49,43,106,26,18,3,9,0,10,2,4,6,0,63,1,19,8,8,33,14,138,31,48,1,2,38,0,132,82,77,3,2,85,98,0,23,184,47,40,54,90,107,141,79,2,133,0,0,0,0,9,17,36,4,23,108,95,40,0,160,92,56,68,85,141,88,12,17,80,0,13,123,63,2,17,58,36,10,19,65,0,0,97,17,0,68,121,37,45,3,88,6,0,0,0,27,14,0,8,50,93,40,23,157,51,84,103,119,35,26,57,25,11,18,75,7,6,0,74,8,0,66,96,2,7,36,112,90,43,126,17,11,14,86,28,0,9,68,29,69,81,7,39,136,115,22,18,151,89,1,139,38,14,18,109,83,19,54,157,129,22,96,1,57,1,1,0,0,0,3,1,12,1,39,92,4,0,0,56,2,0,64,36,11,0,48,109,64,49,92,126,59,17,71,17,117,100,0,10,82,26,3,66,30,125,11,0,37,104,27,9,68,8,42,86,33,42,56,5,44,0,18,0,27,0,11,20,42,40,89,39,18,2,14,1,7,0,3,11,1,83,2,26,7,6,39,21,138,27,46,1,7,40,0,144,75,81,22,0,79,133,0,20,135,47,39,68,86,107

Foldseek 3Di:
DFWQEEEEEFFCLQVVCVVVPHPQSVVSLLLLLVLVLVVLVLCVVVQHAEYEYEQAELVLLVDDPVSLLSSLVSLLVSLLSVLPVVVLEQEAEAADLVSRDDVSSVSNCVSNVSHDNDDSHYYYYYHNDAQVVQLVQLLVVLLVVCVVVPADPVSNVVRDDLLSSCCRGSQHPHQATQEYEYELQDPDDRNDNVSRCPPHHYYYYNDRSSRDDPVNVVVRRVVSVVD/DFWQEEEEEQFCLQVVCVVVPHPDSLVSLLLLLVLVLVVLVLCVVVQHAEYEYEQAELVNLPDDPVSLVSSLVSLLVSLLSVLPVVNLEQEFEAADLVSNDDPSSVSNVVSNVNHDNDDRHYYYYYHNDAQVVQLVQLLVVLLVVCVVVPDDPVRSVPRDDLVSSCCRGSQHPHQATQEYEYELQDPDDGSVNVSRCPPHHYDYYNHRSSRDDVVNVVVRRVVSVVD

Sequence (454 aa):
DLPRHIAVLCDGNRRWARSAGYDDVSYGYRMGAAKIAEMLRWCHEAGIELATVYLLSTENLQRDPDELAALIEIITDVVEEICAPANHWSVRTVGDLGLIGEEPARRLRGAVESTPEVASFHVNVAVGYGGRREIVDAVRALLSKELANGATAEELVDAVTVEGISENLYTSGQPDPDLVIRTSGEQRLSGFLLWQSAYSEMWFTEAHWPAFRHVDFLRALRDYSARDLPRHIAVLCDGNRRWARSAGYDDVSYGYRMGAAKIAEMLRWCHEAGIELATVYLLSTENLQRDPDELAALIEIITDVVEEICAPANHWSVRTVGDLGLIGEEPARRLRGAVESTPEVASFHVNVAVGYGGRREIVDAVRALLSKELANGATAEELVDAVTVEGISENLYTSGQPDPDLVIRTSGEQRLSGFLLWQSAYSEMWFTEAHWPAFRHVDFLRALRDYSAR

CATH classification: 3.40.1180.10

Nearest PDB structures (foldseek):
  2vg0-assembly1_B  TM=9.984E-01  e=3.478E-44  Mycobacterium tuberculosis
  4q9m-assembly1_B  TM=9.043E-01  e=1.018E-20  Streptococcus pneumoniae R6
  8kgb-assembly2_D  TM=9.315E-01  e=4.682E-20  Solanum lycopersicum
  6loi-assembly2_C  TM=8.959E-01  e=1.942E-20  Enterococcus faecalis
  5kh5-assembly1_A  TM=8.498E-01  e=4.823E-18  Streptococcus pneumoniae TIGR4

Secondary structure (DSSP, 8-state):
---SEEEEE---HHHHHHHTT-S-THHHHHHHHHHHHHHHHHHHHHT-SEEEEEEEETGGGGS-HHHHHHHHHHHHHHHHHHT-TTT--EEEEES-GGGS-HHHHHHHHHHHHTS-SS-S-EEEEEEEE-HHHHHHHHHHHHHHHHHHTT--HHHHHHH--HHHHHHHSTTTTSPPPSEEEE-TT----TTTTTTTTTT-EEEE-SS-GGG--HHHHHHHHHHHHH-/---SEEEEE---HHHHHHHTT-S-THHHHHHHHHHHHHHHHHHHHHT-SEEEEEEEETTGGGS-HHHHHHHHHHHHHHHHHHT-GGG--EEEEES-GGGS-HHHHHHHHHHHHTS-SS-S-EEEEEEEE-HHHHHHHHHHHHHHHHHHTT--HHHHHT---HHHHHHHSTTTTSPPPSEEEE-TT--B---TTTTTTTT-EEEE-SS-GGG--HHHHHHHHHHHHH-